Protein AF-0000000081121011 (afdb_homodimer)

Secondary structure (DSSP, 8-state):
-HHHHHHH-HHHHHHHHHHTT--TTS--TTPPPPEEEEES--TTSSEEEEEEETTEEEEEEEEEEEEPPPTT-TT--EEEEEEE--GGG-TT--SSSPPHHHHHHHHHHHHHHHHHT-B-GGGGEEETTTEEEEEEEEEEEEE--S-HHHHHHHHHHHHHHH-EEEEEEEETTTTEEEEEEEEEEE--B-S--EEEEEEEEEETTEEEEEES--HHHHHHTTSSS-SEEEEEETTEEEEEEE-TT----HHHHHHHHHHHHHHHHHHHHHHHHHHHHHHHHHT-/-HHHHHHH-HHHHHHHHHHTT--TTS--TTPPPPEEEEES--TTSSEEEEEEETTEEEEEEEEEEEEPPPTT-TT--EEEEEEE--GGG-TT--SSSPPHHHHHHHHHHHHHHHHHT-B-GGGGEEETTTEEEEEEEEEEEEE--S-HHHHHHHHHHHHHHH-EEEEEEEETTTTEEEEEEEEEEE--B-S--EEEEEEEEEETTEEEEEES--HHHHHHTTSSS-SEEEEEETTEEEEEEE-TT----HHHHHHHHHHHHHHHHHHHHHHHHHHHHHHHHHT-

Organism: Mythimna separata (NCBI:txid271217)

Foldseek 3Di:
DLVVVCVVCVLVSQLVQVVVQAGPVGDGQLDFADKDKDWPPDVVALIKMWMQGPNWIKIKGKHKDKDFDDPVCQQFEAEAEAEDEDCQADVPDDPDDGDPVRVVLRVVLVLLCVLLPQAGRNLQGDDGRQMGMYIYMYMYINHAFAPNSQRSLLGSQLRLQLHKAFDWDADPVVRDIDTDRVDIGRGRTHFRKGKKFWAWADDDPDIRIGTRHTPSRCVSSPDPGGQKMWIDTPLHTRDMDGDDPDDDDPVNVVVVSVSRSVVSVVSRVVSVVNSVVVVVVVVD/DLVVVCVVCVLVSQLVQVVVQAGPVGDGQLDFADKDKDWPPDVVALIKMWMQGPNWIKIKGKHKDKDFDDPVCQQFEAEAEAEDEDCQADVPDDPDDDDPVRVVLRVVLVLLCVLLPQAGRSLQGDDGRQIGMYIYMYMYINHAFAPNSQRSLLGSQLRLQLHWAFDWDADPVVRDIDTDRVDIGRGRTHFRKGKKFWAWADDDPDIRIGTRHTPSRCVSSPDPGGQKMWIDTPLHTRDMDGDDPDDDDPVNVVVVSVSRSVVSVVSSVVSVVNSVVVVVVVVD

InterPro domains:
  IPR001247 Exoribonuclease, phosphorolytic domain 1 [PF01138] (31-166)
  IPR020568 Ribosomal protein uS5 domain 2-type superfamily [SSF54211] (1-219)
  IPR027408 PNPase/RNase PH domain superfamily [G3DSA:3.30.230.70] (1-279)
  IPR033196 Exosome complex component Rrp43 [cd11369] (6-267)
  IPR036345 Exoribonuclease, PH domain 2 superfamily [SSF55666] (187-277)
  IPR050590 Exosome complex component Rrp42 subfamily [PTHR11097] (13-274)

Structure (mmCIF, N/CA/C/O backbone):
data_AF-0000000081121011-model_v1
#
loop_
_entity.id
_entity.type
_entity.pdbx_description
1 polymer 'Ribosomal RNA-processing protein 43'
#
loop_
_atom_site.group_PDB
_atom_site.id
_atom_site.type_symbol
_atom_site.label_atom_id
_atom_site.label_alt_id
_atom_site.label_comp_id
_atom_site.label_asym_id
_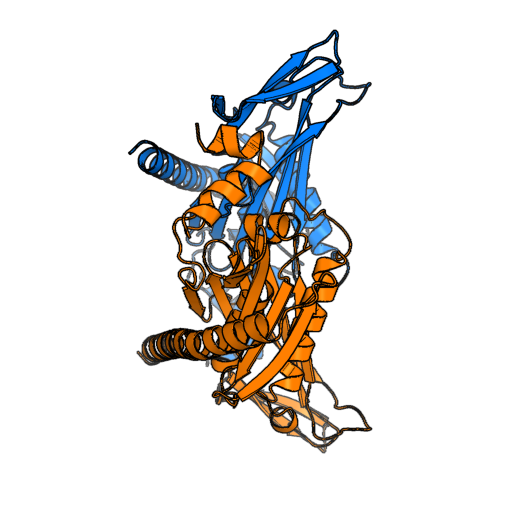atom_site.label_entity_id
_atom_site.label_seq_id
_atom_site.pdbx_PDB_ins_code
_atom_site.Cartn_x
_atom_site.Cartn_y
_atom_site.Cartn_z
_atom_site.occupancy
_atom_site.B_iso_or_equiv
_atom_site.auth_seq_id
_atom_site.auth_comp_id
_atom_site.auth_asym_id
_atom_site.auth_atom_id
_atom_site.pdbx_PDB_model_num
ATOM 1 N N . MET A 1 1 ? 27.719 14.18 -12.359 1 45.81 1 MET A N 1
ATOM 2 C CA . MET A 1 1 ? 28.641 14.891 -11.477 1 45.81 1 MET A CA 1
ATOM 3 C C . MET A 1 1 ? 27.969 15.273 -10.164 1 45.81 1 MET A C 1
ATOM 5 O O . MET A 1 1 ? 28.516 15.07 -9.086 1 45.81 1 MET A O 1
ATOM 9 N N . ALA A 1 2 ? 26.766 15.758 -10.336 1 50.34 2 ALA A N 1
ATOM 10 C CA . ALA A 1 2 ? 26.078 16.281 -9.156 1 50.34 2 ALA A CA 1
ATOM 11 C C . ALA A 1 2 ? 25.672 15.164 -8.211 1 50.34 2 ALA A C 1
ATOM 13 O O . ALA A 1 2 ? 25.781 15.297 -6.992 1 50.34 2 ALA A O 1
ATOM 14 N N . GLU A 1 3 ? 25.219 14.023 -8.812 1 53.84 3 GLU A N 1
ATOM 15 C CA . GLU A 1 3 ? 24.781 12.906 -7.988 1 53.84 3 GLU A CA 1
ATOM 16 C C . GLU A 1 3 ? 25.938 12.344 -7.164 1 53.84 3 GLU A C 1
ATOM 18 O O . GLU A 1 3 ? 25.766 11.977 -6 1 53.84 3 GLU A O 1
ATOM 23 N N . ILE A 1 4 ? 27.078 12.344 -7.828 1 48 4 ILE A N 1
ATOM 24 C CA . ILE A 1 4 ? 28.266 11.852 -7.137 1 48 4 ILE A CA 1
ATOM 25 C C . ILE A 1 4 ? 28.656 12.828 -6.027 1 48 4 ILE A C 1
ATOM 27 O O . ILE A 1 4 ? 29 12.406 -4.918 1 48 4 ILE A O 1
ATOM 31 N N . TYR A 1 5 ? 28.656 14.039 -6.379 1 48.47 5 TYR A N 1
ATOM 32 C CA . TYR A 1 5 ? 29 15.062 -5.398 1 48.47 5 TYR A CA 1
ATOM 33 C C . TYR A 1 5 ? 28.047 15.016 -4.207 1 48.47 5 TYR A C 1
ATOM 35 O O . TYR A 1 5 ? 28.484 15.148 -3.057 1 48.47 5 TYR A O 1
ATOM 43 N N . LYS A 1 6 ? 26.859 14.758 -4.402 1 57.84 6 LYS A N 1
ATOM 44 C CA . LYS A 1 6 ? 25.844 14.625 -3.359 1 57.84 6 LYS A CA 1
ATOM 45 C C . LYS A 1 6 ? 26.188 13.484 -2.406 1 57.84 6 LYS A C 1
ATOM 47 O O . LYS A 1 6 ? 26.016 13.602 -1.192 1 57.84 6 LYS A O 1
ATOM 52 N N . LEU A 1 7 ? 26.719 12.461 -3.002 1 54.88 7 LEU A N 1
ATOM 53 C CA . LEU A 1 7 ? 27.016 11.266 -2.225 1 54.88 7 LEU A CA 1
ATOM 54 C C . LEU A 1 7 ? 28.234 11.477 -1.347 1 54.88 7 LEU A C 1
ATOM 56 O O . LEU A 1 7 ? 28.297 10.992 -0.214 1 54.88 7 LEU A O 1
ATOM 60 N N . ILE A 1 8 ? 29.141 12.328 -1.856 1 59.38 8 ILE A N 1
ATOM 61 C CA . ILE A 1 8 ? 30.422 12.477 -1.17 1 59.38 8 ILE A CA 1
ATOM 62 C C . ILE A 1 8 ? 30.328 13.609 -0.147 1 59.38 8 ILE A C 1
ATOM 64 O O . ILE A 1 8 ? 30.875 13.508 0.953 1 59.38 8 ILE A O 1
ATOM 68 N N . HIS A 1 9 ? 29.656 14.664 -0.494 1 69.25 9 HIS A N 1
ATOM 69 C CA . HIS A 1 9 ? 29.531 15.805 0.406 1 69.25 9 HIS A CA 1
ATOM 70 C C . HIS A 1 9 ? 28.078 16.281 0.502 1 69.25 9 HIS A C 1
ATOM 72 O O . HIS A 1 9 ? 27.75 17.375 0.063 1 69.25 9 HIS A O 1
ATOM 78 N N . PRO A 1 10 ? 27.281 15.477 1.156 1 69.94 10 PRO A N 1
ATOM 79 C CA . PRO A 1 10 ? 25.844 15.781 1.159 1 69.94 10 PRO A CA 1
ATOM 80 C C . PRO A 1 10 ? 25.531 17.156 1.764 1 69.94 10 PRO A C 1
ATOM 82 O O . PRO A 1 10 ? 24.703 17.891 1.232 1 69.94 10 PRO A O 1
ATOM 85 N N . VAL A 1 11 ? 26.25 17.484 2.779 1 75.56 11 VAL A N 1
ATOM 86 C CA . VAL A 1 11 ? 25.969 18.75 3.475 1 75.56 11 VAL A CA 1
ATOM 87 C C . VAL A 1 11 ? 26.406 19.922 2.607 1 75.56 11 VAL A C 1
ATOM 89 O O . VAL A 1 11 ? 25.688 20.906 2.48 1 75.56 11 VAL A O 1
ATOM 92 N N . LYS A 1 12 ? 27.578 19.781 2.059 1 75.25 12 LYS A N 1
ATOM 93 C CA . LYS A 1 12 ? 28.078 20.859 1.201 1 75.25 12 LYS A CA 1
ATOM 94 C C . LYS A 1 12 ? 27.203 21.031 -0.029 1 75.25 12 LYS A C 1
ATOM 96 O O . LYS A 1 12 ? 26.922 22.156 -0.438 1 75.25 12 LYS A O 1
ATOM 101 N N . TYR A 1 13 ? 26.828 19.922 -0.57 1 75.06 13 TYR A N 1
ATOM 102 C CA . TYR A 1 13 ? 25.906 19.938 -1.708 1 75.06 13 TYR A CA 1
ATOM 103 C C . TYR A 1 13 ? 24.625 20.672 -1.365 1 75.06 13 TYR A C 1
ATOM 105 O O . TYR A 1 13 ? 24.172 21.531 -2.123 1 75.06 13 TYR A O 1
ATOM 113 N N . PHE A 1 14 ? 24.125 20.375 -0.272 1 81 14 PHE A N 1
ATOM 114 C CA . PHE A 1 14 ? 22.875 20.984 0.198 1 81 14 PHE A CA 1
ATOM 115 C C . PHE A 1 14 ? 23.078 22.469 0.461 1 81 14 PHE A C 1
ATOM 117 O O . PHE A 1 14 ? 22.25 23.281 0.033 1 81 14 PHE A O 1
ATOM 124 N N . ASN A 1 15 ? 24.141 22.812 0.968 1 79.62 15 ASN A N 1
ATOM 125 C CA . ASN A 1 15 ? 24.438 24.203 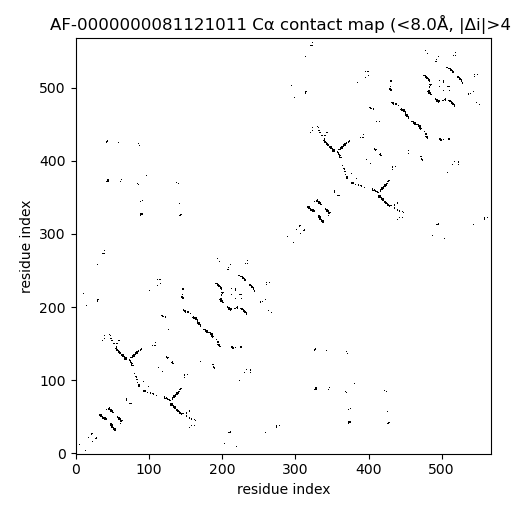1.282 1 79.62 15 ASN A CA 1
ATOM 126 C C . ASN A 1 15 ? 24.625 25.031 0.016 1 79.62 15 ASN A C 1
ATOM 128 O O . ASN A 1 15 ? 24.234 26.203 -0.023 1 79.62 15 ASN A O 1
ATOM 132 N N . ASP A 1 16 ? 25.188 24.391 -0.932 1 80.5 16 ASP A N 1
ATOM 133 C CA . ASP A 1 16 ? 25.422 25.094 -2.191 1 80.5 16 ASP A CA 1
ATOM 134 C C . ASP A 1 16 ? 24.094 25.484 -2.848 1 80.5 16 ASP A C 1
ATOM 136 O O . ASP A 1 16 ? 23.969 26.594 -3.377 1 80.5 16 ASP A O 1
ATOM 140 N N . TYR A 1 17 ? 23.234 24.656 -2.828 1 81.12 17 TYR A N 1
ATOM 141 C CA . TYR A 1 17 ? 21.938 24.953 -3.41 1 81.12 17 TYR A CA 1
ATOM 142 C C . TYR A 1 17 ? 21.203 26.016 -2.604 1 81.12 17 TYR A C 1
ATOM 144 O O . TYR A 1 17 ? 20.656 26.969 -3.168 1 81.12 17 TYR A O 1
ATOM 152 N N . LEU A 1 18 ? 21.234 25.891 -1.331 1 80.88 18 LEU A N 1
ATOM 153 C CA . LEU A 1 18 ? 20.516 26.812 -0.463 1 80.88 18 LEU A CA 1
ATOM 154 C C . LEU A 1 18 ? 21.109 28.219 -0.545 1 80.88 18 LEU A C 1
ATOM 156 O O . LEU A 1 18 ? 20.375 29.203 -0.42 1 80.88 18 LEU A O 1
ATOM 160 N N . SER A 1 19 ? 22.359 28.234 -0.762 1 80.88 19 SER A N 1
ATOM 161 C CA . SER A 1 19 ? 23.016 29.531 -0.905 1 80.88 19 SER A CA 1
ATOM 162 C C . SER A 1 19 ? 22.516 30.266 -2.141 1 80.88 19 SER A C 1
ATOM 164 O O . SER A 1 19 ? 22.516 31.5 -2.178 1 80.88 19 SER A O 1
ATOM 166 N N . ARG A 1 20 ? 22.062 29.516 -3.086 1 81.75 20 ARG A N 1
ATOM 167 C CA . ARG A 1 20 ? 21.516 30.109 -4.309 1 81.75 20 ARG A CA 1
ATOM 168 C C . ARG A 1 20 ? 20 30.266 -4.219 1 81.75 20 ARG A C 1
ATOM 170 O O . ARG A 1 20 ? 19.359 30.594 -5.211 1 81.75 20 ARG A O 1
ATOM 177 N N . LYS A 1 21 ? 19.453 29.953 -3.113 1 81.06 21 LYS A N 1
ATOM 178 C CA . LYS A 1 21 ? 18.031 30.109 -2.818 1 81.06 21 LYS A CA 1
ATOM 179 C C . LYS A 1 21 ? 17.203 29.141 -3.652 1 81.06 21 LYS A C 1
ATOM 181 O O . LYS A 1 21 ? 16.125 29.5 -4.125 1 81.06 21 LYS A O 1
ATOM 186 N N . ILE A 1 22 ? 17.859 28.031 -3.971 1 85.38 22 ILE A N 1
ATOM 187 C CA . ILE A 1 22 ? 17.141 26.984 -4.699 1 85.38 22 ILE A CA 1
ATOM 188 C C . ILE A 1 22 ? 17.328 25.656 -3.988 1 85.38 22 ILE A C 1
ATOM 190 O O . ILE A 1 22 ? 18.375 25.406 -3.375 1 85.38 22 ILE A O 1
ATOM 194 N N . ARG A 1 23 ? 16.312 24.875 -4.035 1 89.81 23 ARG A N 1
ATOM 195 C CA . ARG A 1 23 ? 16.391 23.547 -3.436 1 89.81 23 ARG A CA 1
ATOM 196 C C . ARG A 1 23 ? 16.984 22.531 -4.41 1 89.81 23 ARG A C 1
ATOM 198 O O . ARG A 1 23 ? 17 22.766 -5.621 1 89.81 23 ARG A O 1
ATOM 205 N N . PRO A 1 24 ? 17.484 21.469 -4.004 1 85.31 24 PRO A N 1
ATOM 206 C CA . PRO A 1 24 ? 18.078 20.469 -4.883 1 85.31 24 PRO A CA 1
ATOM 207 C C . PRO A 1 24 ? 17.109 19.938 -5.934 1 85.31 24 PRO A C 1
ATOM 209 O O . PRO A 1 24 ? 17.531 19.5 -7.008 1 85.31 24 PRO A O 1
ATOM 212 N N . ASP A 1 25 ? 15.836 20 -5.691 1 85.69 25 ASP A N 1
ATOM 213 C CA . ASP A 1 25 ? 14.859 19.5 -6.652 1 85.69 25 ASP A CA 1
ATOM 214 C C . ASP A 1 25 ? 14.328 20.625 -7.539 1 85.69 25 ASP A C 1
ATOM 216 O O . ASP A 1 25 ? 13.406 20.406 -8.32 1 85.69 25 ASP A O 1
ATOM 220 N N . GLY A 1 26 ? 14.797 21.797 -7.422 1 87.19 26 GLY A N 1
ATOM 221 C CA . GLY A 1 26 ? 14.469 22.922 -8.297 1 87.19 26 GLY A CA 1
ATOM 222 C C . GLY A 1 26 ? 13.367 23.797 -7.746 1 87.19 26 GLY A C 1
ATOM 223 O O . GLY A 1 26 ? 13.039 24.844 -8.328 1 87.19 26 GLY A O 1
ATOM 224 N N . ARG A 1 27 ? 12.883 23.5 -6.57 1 92.12 27 ARG A N 1
ATOM 225 C CA . ARG A 1 27 ? 11.797 24.266 -5.98 1 92.12 27 ARG A CA 1
ATOM 226 C C . ARG A 1 27 ? 12.32 25.469 -5.203 1 92.12 27 ARG A C 1
ATOM 228 O O . ARG A 1 27 ? 13.484 25.484 -4.781 1 92.12 27 ARG A O 1
ATOM 235 N N . ALA A 1 28 ? 11.297 26.438 -5.141 1 92.06 28 ALA A N 1
ATOM 236 C CA . ALA A 1 28 ? 11.57 27.516 -4.203 1 92.06 28 ALA A CA 1
ATOM 237 C C . ALA A 1 28 ? 11.375 27.062 -2.76 1 92.06 28 ALA A C 1
ATOM 239 O O . ALA A 1 28 ? 10.828 25.984 -2.514 1 92.06 28 ALA A O 1
ATOM 240 N N . PHE A 1 29 ? 11.82 27.859 -1.815 1 90.12 29 PHE A N 1
ATOM 241 C CA . PHE A 1 29 ? 11.781 27.484 -0.406 1 90.12 29 PHE A CA 1
ATOM 242 C C . PHE A 1 29 ? 10.352 27.266 0.06 1 90.12 29 PHE A C 1
ATOM 244 O O . PHE A 1 29 ? 10.086 26.375 0.868 1 90.12 29 PHE A O 1
ATOM 251 N N . HIS A 1 30 ? 9.391 28 -0.554 1 90.38 30 HIS A N 1
ATOM 252 C CA . HIS A 1 30 ? 8.016 27.953 -0.087 1 90.38 30 HIS A CA 1
ATOM 253 C C . HIS A 1 30 ? 7.145 27.125 -1.028 1 90.38 30 HIS A C 1
ATOM 255 O O . HIS A 1 30 ? 5.945 26.969 -0.796 1 90.38 30 HIS A O 1
ATOM 261 N N . GLU A 1 31 ? 7.75 26.547 -2.039 1 89.94 31 GLU A N 1
ATOM 262 C CA . GLU A 1 31 ? 7.004 25.859 -3.092 1 89.94 31 GLU A CA 1
ATOM 263 C C . GLU A 1 31 ? 6.648 24.438 -2.682 1 89.94 31 GLU A C 1
ATOM 265 O O . GLU A 1 31 ? 7.469 23.734 -2.092 1 89.94 31 GLU A O 1
ATOM 270 N N . GLN A 1 32 ? 5.406 24.141 -2.949 1 90.19 32 GLN A N 1
ATOM 271 C CA . GLN A 1 32 ? 4.914 22.797 -2.662 1 90.19 32 GLN A CA 1
ATOM 272 C C . GLN A 1 32 ? 5.047 21.891 -3.881 1 90.19 32 GLN A C 1
ATOM 274 O O . GLN A 1 32 ? 4.984 22.359 -5.02 1 90.19 32 GLN A O 1
ATOM 279 N N . ARG A 1 33 ? 5.207 20.656 -3.648 1 92.81 33 ARG A N 1
ATOM 280 C CA . ARG A 1 33 ? 5.234 19.688 -4.73 1 92.81 33 ARG A CA 1
ATOM 281 C C . ARG A 1 33 ? 3.836 19.438 -5.289 1 92.81 33 ARG A C 1
ATOM 283 O O . ARG A 1 33 ? 2.84 19.781 -4.645 1 92.81 33 ARG A O 1
ATOM 290 N N . ASN A 1 34 ? 3.85 18.844 -6.492 1 92.56 34 ASN A N 1
ATOM 291 C CA . ASN A 1 34 ? 2.578 18.547 -7.145 1 92.56 34 ASN A CA 1
ATOM 292 C C . ASN A 1 34 ? 1.789 17.484 -6.379 1 92.56 34 ASN A C 1
ATOM 294 O O . ASN A 1 34 ? 2.365 16.516 -5.871 1 92.56 34 ASN A O 1
ATOM 298 N N . ILE A 1 35 ? 0.447 17.688 -6.383 1 94.44 35 ILE A N 1
ATOM 299 C CA . ILE A 1 35 ? -0.434 16.781 -5.656 1 94.44 35 ILE A CA 1
ATOM 300 C C . ILE A 1 35 ? -1.36 16.062 -6.637 1 94.44 35 ILE A C 1
ATOM 302 O O . ILE A 1 35 ? -1.989 16.703 -7.484 1 94.44 35 ILE A O 1
ATOM 306 N N . LYS A 1 36 ? -1.379 14.766 -6.613 1 93.62 36 LYS A N 1
ATOM 307 C CA . LYS A 1 36 ? -2.352 13.938 -7.32 1 93.62 36 LYS A CA 1
ATOM 308 C C . LYS A 1 36 ? -3.234 13.164 -6.344 1 93.62 36 LYS A C 1
ATOM 310 O O . LYS A 1 36 ? -2.734 12.562 -5.391 1 93.62 36 LYS A O 1
ATOM 315 N N . LEU A 1 37 ? -4.477 13.266 -6.578 1 94.75 37 LEU A N 1
ATOM 316 C CA . LEU A 1 37 ? -5.438 12.648 -5.672 1 94.75 37 LEU A CA 1
ATOM 317 C C . LEU A 1 37 ? -6.445 11.797 -6.441 1 94.75 37 LEU A C 1
ATOM 319 O O . LEU A 1 37 ? -6.934 12.211 -7.496 1 94.75 37 LEU A O 1
ATOM 323 N N . ASN A 1 38 ? -6.609 10.555 -5.984 1 92.25 38 ASN A N 1
ATOM 324 C CA . ASN A 1 38 ? -7.637 9.656 -6.504 1 92.25 38 ASN A CA 1
ATOM 325 C C . ASN A 1 38 ? -8.555 9.148 -5.395 1 92.25 38 ASN A C 1
ATOM 327 O O . ASN A 1 38 ? -8.078 8.633 -4.383 1 92.25 38 ASN A O 1
ATOM 331 N N . VAL A 1 39 ? -9.852 9.266 -5.621 1 93.62 39 VAL A N 1
ATOM 332 C CA . VAL A 1 39 ? -10.797 8.836 -4.594 1 93.62 39 VAL A CA 1
ATOM 333 C C . VAL A 1 39 ? -11.477 7.539 -5.02 1 93.62 39 VAL A C 1
ATOM 335 O O . VAL A 1 39 ? -11.625 7.273 -6.215 1 93.62 39 VAL A O 1
ATOM 338 N N . ASN A 1 40 ? -11.812 6.719 -3.982 1 88.12 40 ASN A N 1
ATOM 339 C CA . ASN A 1 40 ? -12.531 5.457 -4.129 1 88.12 40 ASN A CA 1
ATOM 340 C C . ASN A 1 40 ? -11.781 4.488 -5.035 1 88.12 40 ASN A C 1
ATOM 342 O O . ASN A 1 40 ? -12.3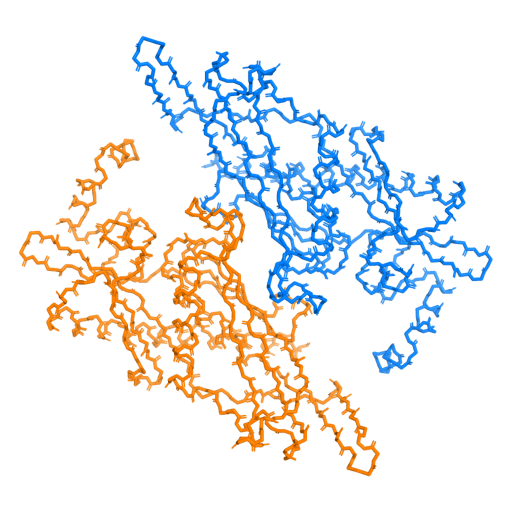75 3.902 -5.945 1 88.12 40 ASN A O 1
ATOM 346 N N . SER A 1 41 ? -10.508 4.309 -4.695 1 83.12 41 SER A N 1
ATOM 347 C CA . SER A 1 41 ? -9.602 3.469 -5.477 1 83.12 41 SER A CA 1
ATOM 348 C C . SER A 1 41 ? -9.602 2.033 -4.961 1 83.12 41 SER A C 1
ATOM 350 O O . SER A 1 41 ? -9.148 1.122 -5.656 1 83.12 41 SER A O 1
ATOM 352 N N . ILE A 1 42 ? -10.102 1.838 -3.752 1 88.5 42 ILE A N 1
ATOM 353 C CA . ILE A 1 42 ? -10.062 0.526 -3.113 1 88.5 42 ILE A CA 1
ATOM 354 C C . ILE A 1 42 ? -11.492 0.004 -2.934 1 88.5 42 ILE A C 1
ATOM 356 O O . ILE A 1 42 ? -12.281 0.59 -2.195 1 88.5 42 ILE A O 1
ATOM 360 N N . LYS A 1 43 ? -11.75 -1.096 -3.521 1 85.19 43 LYS A N 1
ATOM 361 C CA . LYS A 1 43 ? -13.109 -1.627 -3.51 1 85.19 43 LYS A CA 1
ATOM 362 C C . LYS A 1 43 ? -13.438 -2.275 -2.166 1 85.19 43 LYS A C 1
ATOM 364 O O . LYS A 1 43 ? -14.594 -2.291 -1.742 1 85.19 43 LYS A O 1
ATOM 369 N N . ALA A 1 44 ? -12.438 -2.723 -1.492 1 86.62 44 ALA A N 1
ATOM 370 C CA . ALA A 1 44 ? -12.633 -3.42 -0.223 1 86.62 44 ALA A CA 1
ATOM 371 C C . ALA A 1 44 ? -12.961 -2.438 0.899 1 86.62 44 ALA A C 1
ATOM 373 O O . ALA A 1 44 ? -13.305 -2.848 2.01 1 86.62 44 ALA A O 1
ATOM 374 N N . ALA A 1 45 ? -12.906 -1.175 0.656 1 91 45 ALA A N 1
ATOM 375 C CA . ALA A 1 45 ? -13.141 -0.143 1.663 1 91 45 ALA A CA 1
ATOM 376 C C . ALA A 1 45 ? -14.445 0.596 1.392 1 91 45 ALA A C 1
ATOM 378 O O . ALA A 1 45 ? -14.891 0.685 0.244 1 91 45 ALA A O 1
ATOM 379 N N . ASP A 1 46 ? -15.109 1.11 2.426 1 93.44 46 ASP A N 1
ATOM 380 C CA . ASP A 1 46 ? -16.328 1.908 2.281 1 93.44 46 ASP A CA 1
ATOM 381 C C . ASP A 1 46 ? -16.016 3.262 1.642 1 93.44 46 ASP A C 1
ATOM 383 O O . ASP A 1 46 ? -16.875 3.846 0.973 1 93.44 46 ASP A O 1
ATOM 387 N N . ALA A 1 47 ? -14.938 3.73 1.874 1 95.38 47 ALA A N 1
ATOM 388 C CA . ALA A 1 47 ? -14.352 4.902 1.224 1 95.38 47 ALA A CA 1
ATOM 389 C C . ALA A 1 47 ? -12.828 4.809 1.188 1 95.38 47 ALA A C 1
ATOM 391 O O . ALA A 1 47 ? -12.219 4.18 2.055 1 95.38 47 ALA A O 1
ATOM 392 N N . SER A 1 48 ? -12.25 5.34 0.237 1 96.12 48 SER A N 1
ATOM 393 C CA . SER A 1 48 ? -10.805 5.266 0.106 1 96.12 48 SER A CA 1
ATOM 394 C C . SER A 1 48 ? -10.266 6.395 -0.769 1 96.12 48 SER A C 1
ATOM 396 O O . SER A 1 48 ? -11.023 7.02 -1.517 1 96.12 48 SER A O 1
ATOM 398 N N . ALA A 1 49 ? -9.008 6.699 -0.601 1 96.56 49 ALA A N 1
ATOM 399 C CA . ALA A 1 49 ? -8.312 7.668 -1.444 1 96.56 49 ALA A CA 1
ATOM 400 C C . ALA A 1 49 ? -6.828 7.348 -1.533 1 96.56 49 ALA A C 1
ATOM 402 O O . ALA A 1 49 ? -6.281 6.652 -0.674 1 96.56 49 ALA A O 1
ATOM 403 N N . VAL A 1 50 ? -6.23 7.73 -2.588 1 95.69 50 VAL A N 1
ATOM 404 C CA . VAL A 1 50 ? -4.789 7.668 -2.793 1 95.69 50 VAL A CA 1
ATOM 405 C C . VAL A 1 50 ? -4.25 9.062 -3.1 1 95.69 50 VAL A C 1
ATOM 407 O O . VAL A 1 50 ? -4.766 9.758 -3.982 1 95.69 50 VAL A O 1
ATOM 410 N N . VAL A 1 51 ? -3.268 9.453 -2.359 1 96.25 51 VAL A N 1
ATOM 411 C CA . VAL A 1 51 ? -2.656 10.758 -2.578 1 96.25 51 VAL A CA 1
ATOM 412 C C . VAL A 1 51 ? -1.178 10.586 -2.922 1 96.25 51 VAL A C 1
ATOM 414 O O . VAL A 1 51 ? -0.489 9.75 -2.33 1 96.25 51 VAL A O 1
ATOM 417 N N . LYS A 1 52 ? -0.762 11.305 -3.865 1 94.5 52 LYS A N 1
ATOM 418 C CA . LYS A 1 52 ? 0.651 11.414 -4.215 1 94.5 52 LYS A CA 1
ATOM 419 C C . LYS A 1 52 ? 1.127 12.859 -4.121 1 94.5 52 LYS A C 1
ATOM 421 O O . LYS A 1 52 ? 0.667 13.719 -4.879 1 94.5 52 LYS A O 1
ATOM 426 N N . CYS A 1 53 ? 1.921 13.195 -3.186 1 94.62 53 CYS A N 1
ATOM 427 C CA . CYS A 1 53 ? 2.598 14.477 -3.029 1 94.62 53 CYS A CA 1
ATOM 428 C C . CYS A 1 53 ? 4.074 14.359 -3.387 1 94.62 53 CYS A C 1
ATOM 430 O O . CYS A 1 53 ? 4.891 13.961 -2.553 1 94.62 53 CYS A O 1
ATOM 432 N N . GLY A 1 54 ? 4.414 14.922 -4.602 1 93.5 54 GLY A N 1
ATOM 433 C CA . GLY A 1 54 ? 5.723 14.531 -5.105 1 93.5 54 GLY A CA 1
ATOM 434 C C . GLY A 1 54 ? 5.859 13.031 -5.293 1 93.5 54 GLY A C 1
ATOM 435 O O . GLY A 1 54 ? 5.082 12.422 -6.035 1 93.5 54 GLY A O 1
ATOM 436 N N . ASN A 1 55 ? 6.742 12.453 -4.531 1 93.12 55 ASN A N 1
ATOM 437 C CA . ASN A 1 55 ? 6.879 11 -4.621 1 93.12 55 ASN A CA 1
ATOM 438 C C . ASN A 1 55 ? 6.23 10.305 -3.428 1 93.12 55 ASN A C 1
ATOM 440 O O . ASN A 1 55 ? 6.023 9.086 -3.453 1 93.12 55 ASN A O 1
ATOM 444 N N . THR A 1 56 ? 5.949 11.094 -2.408 1 95.75 56 THR A N 1
ATOM 445 C CA . THR A 1 56 ? 5.289 10.5 -1.246 1 95.75 56 THR A CA 1
ATOM 446 C C . THR A 1 56 ? 3.883 10.031 -1.603 1 95.75 56 THR A C 1
ATOM 448 O O . THR A 1 56 ? 3.07 10.805 -2.107 1 95.75 56 THR A O 1
ATOM 451 N N . THR A 1 57 ? 3.633 8.766 -1.442 1 96.06 57 THR A N 1
ATOM 452 C CA . THR A 1 57 ? 2.352 8.172 -1.809 1 96.06 57 THR A CA 1
ATOM 453 C C . THR A 1 57 ? 1.736 7.434 -0.621 1 96.06 57 THR A C 1
ATOM 455 O O . THR A 1 57 ? 2.365 6.551 -0.038 1 96.06 57 THR A O 1
ATOM 458 N N . VAL A 1 58 ? 0.51 7.84 -0.284 1 96.88 58 VAL A N 1
ATOM 459 C CA . VAL A 1 58 ? -0.207 7.23 0.83 1 96.88 58 VAL A CA 1
ATOM 460 C C . VAL A 1 58 ? -1.598 6.793 0.374 1 96.88 58 VAL A C 1
ATOM 462 O O . VAL A 1 58 ? -2.266 7.512 -0.376 1 96.88 58 VAL A O 1
ATOM 465 N N . VAL A 1 59 ? -1.973 5.637 0.81 1 96.56 59 VAL A N 1
ATOM 466 C CA . VAL A 1 59 ? -3.303 5.102 0.54 1 96.56 59 VAL A CA 1
ATOM 467 C C . VAL A 1 59 ? -4.109 5.039 1.836 1 96.56 59 VAL A C 1
ATOM 469 O O . VAL A 1 59 ? -3.594 4.621 2.875 1 96.56 59 VAL A O 1
ATOM 472 N N . CYS A 1 60 ? -5.328 5.445 1.751 1 97.38 60 CYS A N 1
ATOM 473 C CA . CYS A 1 60 ? -6.211 5.391 2.908 1 97.38 60 CYS A CA 1
ATOM 474 C C . CYS A 1 60 ? -7.477 4.598 2.59 1 97.38 60 CYS A C 1
ATOM 476 O O . CYS A 1 60 ? -8.031 4.723 1.498 1 97.38 60 CYS A O 1
ATOM 478 N N . GLY A 1 61 ? -7.902 3.768 3.459 1 96.5 61 GLY A N 1
ATOM 479 C CA . GLY A 1 61 ? -9.172 3.068 3.406 1 96.5 61 GLY A CA 1
ATOM 480 C C . GLY A 1 61 ? -9.953 3.152 4.707 1 96.5 61 GLY A C 1
ATOM 481 O O . GLY A 1 61 ? -9.383 3.008 5.789 1 96.5 61 GLY A O 1
ATOM 482 N N . ILE A 1 62 ? -11.195 3.438 4.559 1 96.62 62 ILE A N 1
ATOM 483 C CA . ILE A 1 62 ? -12.055 3.527 5.73 1 96.62 62 ILE A CA 1
ATOM 484 C C . ILE A 1 62 ? -13.031 2.352 5.746 1 96.62 62 ILE A C 1
ATOM 486 O O . ILE A 1 62 ? -13.664 2.049 4.73 1 96.62 62 ILE A O 1
ATOM 490 N N . LYS A 1 63 ? -13.109 1.751 6.848 1 94.19 63 LYS A N 1
ATOM 491 C CA . LYS A 1 63 ? -14.078 0.674 7.051 1 94.19 63 LYS A CA 1
ATOM 492 C C . LYS A 1 63 ? -15.062 1.025 8.156 1 94.19 63 LYS A C 1
ATOM 494 O O . LYS A 1 63 ? -14.672 1.543 9.203 1 94.19 63 LYS A O 1
ATOM 499 N N . LEU A 1 64 ? -16.297 0.701 7.875 1 94.56 64 LEU A N 1
ATOM 500 C CA . LEU A 1 64 ? -17.359 0.963 8.836 1 94.56 64 LEU A CA 1
ATOM 501 C C . LEU A 1 64 ? -17.688 -0.295 9.633 1 94.56 64 LEU A C 1
ATOM 503 O O . LEU A 1 64 ? -17.859 -1.371 9.055 1 94.56 64 LEU A O 1
ATOM 507 N N . GLU A 1 65 ? -17.75 -0.144 10.852 1 94.19 65 GLU A N 1
ATOM 508 C CA . GLU A 1 65 ? -18.25 -1.194 11.734 1 94.19 65 GLU A CA 1
ATOM 509 C C . GLU A 1 65 ? -19.219 -0.632 12.766 1 94.19 65 GLU A C 1
ATOM 511 O O . GLU A 1 65 ? -19.281 0.582 12.969 1 94.19 65 GLU A O 1
ATOM 516 N N . LEU A 1 66 ? -20.031 -1.514 13.305 1 94.88 66 LEU A N 1
ATOM 517 C CA . LEU A 1 66 ? -20.953 -1.127 14.352 1 94.88 66 LEU A CA 1
ATOM 518 C C . LEU A 1 66 ? -20.453 -1.574 15.727 1 94.88 66 LEU A C 1
ATOM 520 O O . LEU A 1 66 ? -19.875 -2.656 15.852 1 94.88 66 LEU A O 1
ATOM 524 N N . ALA A 1 67 ? -20.609 -0.708 16.672 1 94.69 67 ALA A N 1
ATOM 525 C CA . ALA A 1 67 ? -20.203 -1.042 18.031 1 94.69 67 ALA A CA 1
ATOM 526 C C . ALA A 1 67 ? -21.094 -0.351 19.047 1 94.69 67 ALA A C 1
ATOM 528 O O . ALA A 1 67 ? -21.875 0.544 18.703 1 94.69 67 ALA A O 1
ATOM 529 N N . THR A 1 68 ? -21.016 -0.873 20.234 1 94.25 68 THR A N 1
ATOM 530 C CA . THR A 1 68 ? -21.719 -0.231 21.328 1 94.25 68 THR A CA 1
ATOM 531 C C . THR A 1 68 ? -20.891 0.92 21.906 1 94.25 68 THR A C 1
ATOM 533 O O . THR A 1 68 ? -19.719 0.746 22.234 1 94.25 68 THR A O 1
ATOM 536 N N . PRO A 1 69 ? -21.5 2.082 21.984 1 95.38 69 PRO A N 1
ATOM 537 C CA . PRO A 1 69 ? -20.766 3.207 22.562 1 95.38 69 PRO A CA 1
ATOM 538 C C . PRO A 1 69 ? -20.344 2.951 24.016 1 95.38 69 PRO A C 1
ATOM 540 O O . PRO A 1 69 ? -20.891 2.061 24.672 1 95.38 69 PRO A O 1
ATOM 543 N N . LYS A 1 70 ? -19.312 3.703 24.469 1 94.12 70 LYS A N 1
ATOM 544 C CA . LYS A 1 70 ? -18.875 3.602 25.859 1 94.12 70 LYS A CA 1
ATOM 545 C C . LYS A 1 70 ? -19.969 4.117 26.812 1 94.12 70 LYS A C 1
ATOM 547 O O . LYS A 1 70 ? -20.672 5.074 26.484 1 94.12 70 LYS A O 1
ATOM 552 N N . ALA A 1 71 ? -19.953 3.592 27.969 1 92.19 71 ALA A N 1
ATOM 553 C CA . ALA A 1 71 ? -20.953 3.969 28.969 1 92.19 71 ALA A CA 1
ATOM 554 C C . ALA A 1 71 ? -20.812 5.441 29.344 1 92.19 71 ALA A C 1
ATOM 556 O O . ALA A 1 71 ? -21.812 6.117 29.594 1 92.19 71 ALA A O 1
ATOM 557 N N . GLU A 1 72 ? -19.578 5.906 29.375 1 94.75 72 GLU A N 1
ATOM 558 C CA . GLU A 1 72 ? -19.312 7.285 29.766 1 94.75 72 GLU A CA 1
ATOM 559 C C . GLU A 1 72 ? -19.75 8.266 28.688 1 94.75 72 GLU A C 1
ATOM 561 O O . GLU A 1 72 ? -20.031 9.43 28.969 1 94.75 72 GLU A O 1
ATOM 566 N N . GLU A 1 73 ? -19.797 7.832 27.406 1 94.44 73 GLU A N 1
ATOM 567 C CA . GLU A 1 73 ? -20.203 8.648 26.266 1 94.44 73 GLU A CA 1
ATOM 568 C C . GLU A 1 73 ? -21.125 7.867 25.328 1 94.44 73 GLU A C 1
ATOM 570 O O . GLU A 1 73 ? -20.734 7.508 24.219 1 94.44 73 GLU A O 1
ATOM 575 N N . PRO A 1 74 ? -22.359 7.727 25.766 1 94.38 74 PRO A N 1
ATOM 576 C CA . PRO A 1 74 ? -23.297 6.828 25.094 1 94.38 74 PRO A CA 1
ATOM 577 C C . PRO A 1 74 ? -23.797 7.379 23.75 1 94.38 74 PRO A C 1
ATOM 579 O O . PRO A 1 74 ? -24.422 6.656 22.984 1 94.38 74 PRO A O 1
ATOM 582 N N . ASP A 1 75 ? -23.469 8.711 23.438 1 95.06 75 ASP A N 1
ATOM 583 C CA . ASP A 1 75 ? -24.047 9.32 22.25 1 95.06 75 ASP A CA 1
ATOM 584 C C . ASP A 1 75 ? -22.953 9.617 21.203 1 95.06 75 ASP A C 1
ATOM 586 O O . ASP A 1 75 ? -23.125 10.484 20.344 1 95.06 75 ASP A O 1
ATOM 590 N N . VAL A 1 76 ? -21.875 8.953 21.312 1 95.25 76 VAL A N 1
ATOM 591 C CA . VAL A 1 76 ? -20.828 9.281 20.359 1 95.25 76 VAL A CA 1
ATOM 592 C C . VAL A 1 76 ? -20.312 8 19.688 1 95.25 76 VAL A C 1
ATOM 594 O O . VAL A 1 76 ? -20.375 6.918 20.281 1 95.25 76 VAL A O 1
ATOM 597 N N . GLY A 1 77 ? -19.938 8.117 18.438 1 96.62 77 GLY A N 1
ATOM 598 C CA . GLY A 1 77 ? -19.25 7.039 17.75 1 96.62 77 GLY A CA 1
ATOM 599 C C . GLY A 1 77 ? -17.734 7.117 17.859 1 96.62 77 GLY A C 1
ATOM 600 O O . GLY A 1 77 ? -17.219 7.73 18.797 1 96.62 77 GLY A O 1
ATOM 601 N N . PHE A 1 78 ? -17.109 6.355 17.031 1 96.38 78 PHE A N 1
ATOM 602 C CA . PHE A 1 78 ? -15.656 6.266 17.141 1 96.38 78 PHE A CA 1
ATOM 603 C C . PHE A 1 78 ? -14.984 6.508 15.797 1 96.38 78 PHE A C 1
ATOM 605 O O . PHE A 1 78 ? -15.523 6.133 14.758 1 96.38 78 PHE A O 1
ATOM 612 N N . LEU A 1 79 ? -13.898 7.18 15.859 1 96.5 79 LEU A N 1
ATOM 613 C CA . LEU A 1 79 ? -12.984 7.336 14.734 1 96.5 79 LEU A CA 1
ATOM 614 C C . LEU A 1 79 ? -11.578 6.891 15.109 1 96.5 79 LEU A C 1
ATOM 616 O O . LEU A 1 79 ? -10.961 7.465 16.016 1 96.5 79 LEU A O 1
ATOM 620 N N . VAL A 1 80 ? -11.117 5.824 14.516 1 95.19 80 VAL A N 1
ATOM 621 C CA . VAL A 1 80 ? -9.812 5.254 14.836 1 95.19 80 VAL A CA 1
ATOM 622 C C . VAL A 1 80 ? -8.891 5.363 13.617 1 95.19 80 VAL A C 1
ATOM 624 O O . VAL A 1 80 ? -9.219 4.871 12.539 1 95.19 80 VAL A O 1
ATOM 627 N N . THR A 1 81 ? -7.762 6.039 13.773 1 96 81 THR A N 1
ATOM 628 C CA . THR A 1 81 ? -6.797 6.184 12.688 1 96 81 THR A CA 1
ATOM 629 C C . THR A 1 81 ? -5.586 5.285 12.914 1 96 81 THR A C 1
ATOM 631 O O . THR A 1 81 ? -5.16 5.086 14.055 1 96 81 THR A O 1
ATOM 634 N N . ASN A 1 82 ? -5.078 4.73 11.859 1 94.06 82 ASN A N 1
ATOM 635 C CA . ASN A 1 82 ? -3.881 3.895 11.898 1 94.06 82 ASN A CA 1
ATOM 636 C C . ASN A 1 82 ? -2.977 4.152 10.695 1 94.06 82 ASN A C 1
ATOM 638 O O . ASN A 1 82 ? -3.447 4.191 9.555 1 94.06 82 ASN A O 1
ATOM 642 N N . VAL A 1 83 ? -1.688 4.371 11 1 94.31 83 VAL A N 1
ATOM 643 C CA . VAL A 1 83 ? -0.717 4.594 9.93 1 94.31 83 VAL A CA 1
ATOM 644 C C . VAL A 1 83 ? 0.295 3.449 9.906 1 94.31 83 VAL A C 1
ATOM 646 O O . VAL A 1 83 ? 0.913 3.137 10.93 1 94.31 83 VAL A O 1
ATOM 649 N N . GLU A 1 84 ? 0.393 2.869 8.797 1 92.56 84 GLU A N 1
ATOM 650 C CA . GLU A 1 84 ? 1.36 1.791 8.625 1 92.56 84 GLU A CA 1
ATOM 651 C C . GLU A 1 84 ? 2.488 2.209 7.684 1 92.56 84 GLU A C 1
ATOM 653 O O . GLU A 1 84 ? 2.236 2.742 6.602 1 92.56 84 GLU A O 1
ATOM 658 N N . LEU A 1 85 ? 3.701 1.921 8.125 1 91.94 85 LEU A N 1
ATOM 659 C CA . LEU A 1 85 ? 4.891 2.197 7.324 1 91.94 85 LEU A CA 1
ATOM 660 C C . LEU A 1 85 ? 5.613 0.906 6.957 1 91.94 85 LEU A C 1
ATOM 662 O O . LEU A 1 85 ? 6.559 0.504 7.641 1 91.94 85 LEU A O 1
ATOM 666 N N . PRO A 1 86 ? 5.188 0.351 5.809 1 89.56 86 PRO A N 1
ATOM 667 C CA . PRO A 1 86 ? 5.867 -0.88 5.398 1 89.56 86 PRO A CA 1
ATOM 668 C C . PRO A 1 86 ? 7.324 -0.645 5 1 89.56 86 PRO A C 1
ATOM 670 O O . PRO A 1 86 ? 7.695 0.475 4.645 1 89.56 86 PRO A O 1
ATOM 673 N N . PRO A 1 87 ? 8.117 -1.734 5.043 1 87.06 87 PRO A N 1
ATOM 674 C CA . PRO A 1 87 ? 9.523 -1.599 4.664 1 87.06 87 PRO A CA 1
ATOM 675 C C . PRO A 1 87 ? 9.703 -1.126 3.225 1 87.06 87 PRO A C 1
ATOM 677 O O . PRO A 1 87 ? 10.742 -0.55 2.887 1 87.06 87 PRO A O 1
ATOM 680 N N . LEU A 1 88 ? 8.758 -1.299 2.428 1 86.94 88 LEU A N 1
ATOM 681 C CA . LEU A 1 88 ? 8.828 -0.95 1.014 1 86.94 88 LEU A CA 1
ATOM 682 C C . LEU A 1 88 ? 8.898 0.563 0.83 1 86.94 88 LEU A C 1
ATOM 684 O O . LEU A 1 88 ? 9.438 1.048 -0.168 1 86.94 88 LEU A O 1
ATOM 688 N N . CYS A 1 89 ? 8.406 1.313 1.748 1 88.75 89 CYS A N 1
ATOM 689 C CA . CYS A 1 89 ? 8.172 2.729 1.483 1 88.75 89 CYS A CA 1
ATOM 690 C C . CYS A 1 89 ? 9.422 3.551 1.782 1 88.75 89 CYS A C 1
ATOM 692 O O . CYS A 1 89 ? 9.5 4.727 1.414 1 88.75 89 CYS A O 1
ATOM 694 N N . SER A 1 90 ? 10.281 2.98 2.477 1 85.94 90 SER A N 1
ATOM 695 C CA . SER A 1 90 ? 11.539 3.648 2.789 1 85.94 90 SER A CA 1
ATOM 696 C C . SER A 1 90 ? 12.594 2.65 3.258 1 85.94 90 SER A C 1
ATOM 698 O O . SER A 1 90 ? 12.266 1.648 3.898 1 85.94 90 SER A O 1
ATOM 700 N N . SER A 1 91 ? 13.844 2.943 2.939 1 79.69 91 SER A N 1
ATOM 701 C CA . SER A 1 91 ? 14.938 2.078 3.363 1 79.69 91 SER A CA 1
ATOM 702 C C . SER A 1 91 ? 15.117 2.111 4.875 1 79.69 91 SER A C 1
ATOM 704 O O . SER A 1 91 ? 15.781 1.245 5.449 1 79.69 91 SER A O 1
ATOM 706 N N . LYS A 1 92 ? 14.477 3.064 5.508 1 79.88 92 LYS A N 1
ATOM 707 C CA . LYS A 1 92 ? 14.609 3.25 6.949 1 79.88 92 LYS A CA 1
ATOM 708 C C . LYS A 1 92 ? 13.766 2.234 7.711 1 79.88 92 LYS A C 1
ATOM 710 O O . LYS A 1 92 ? 13.953 2.037 8.914 1 79.88 92 LYS A O 1
ATOM 715 N N . TYR A 1 93 ? 12.953 1.605 6.965 1 83.19 93 TYR A N 1
ATOM 716 C CA . TYR A 1 93 ? 11.992 0.748 7.656 1 83.19 93 TYR A CA 1
ATOM 717 C C . TYR A 1 93 ? 12.289 -0.724 7.391 1 83.19 93 TYR A C 1
ATOM 719 O O . TYR A 1 93 ? 12.68 -1.094 6.281 1 83.19 93 TYR A O 1
ATOM 727 N N . ARG A 1 94 ? 12.148 -1.525 8.383 1 77.62 94 ARG A N 1
ATOM 728 C CA . ARG A 1 94 ? 12.359 -2.967 8.312 1 77.62 94 ARG A CA 1
ATOM 729 C C . ARG A 1 94 ? 11.078 -3.725 8.656 1 77.62 94 ARG A C 1
ATOM 731 O O . ARG A 1 94 ? 10.188 -3.178 9.305 1 77.62 94 ARG A O 1
ATOM 738 N N . PRO A 1 95 ? 11.094 -5.008 8.109 1 73.94 95 PRO A N 1
ATOM 739 C CA . PRO A 1 95 ? 9.914 -5.797 8.492 1 73.94 95 PRO A CA 1
ATOM 740 C C . PRO A 1 95 ? 9.828 -6.031 10 1 73.94 95 PRO A C 1
ATOM 742 O O . PRO A 1 95 ? 10.859 -6.137 10.672 1 73.94 95 PRO A O 1
ATOM 745 N N . GLY A 1 96 ? 8.594 -6.105 10.539 1 71.81 96 GLY A N 1
ATOM 746 C CA . GLY A 1 96 ? 8.438 -6.332 11.969 1 71.81 96 GLY A CA 1
ATOM 747 C C . GLY A 1 96 ? 7.43 -5.395 12.617 1 71.81 96 GLY A C 1
ATOM 748 O O . GLY A 1 96 ? 6.516 -4.906 11.945 1 71.81 96 GLY A O 1
ATOM 749 N N . PRO A 1 97 ? 7.609 -5.199 13.891 1 72.56 97 PRO A N 1
ATOM 750 C CA . PRO A 1 97 ? 6.707 -4.301 14.617 1 72.56 97 PRO A CA 1
ATOM 751 C C . PRO A 1 97 ? 6.832 -2.848 14.164 1 72.56 97 PRO A C 1
ATOM 753 O O . PRO A 1 97 ? 7.836 -2.471 13.555 1 72.56 97 PRO A O 1
ATOM 756 N N . PRO A 1 98 ? 5.789 -2.129 14.43 1 74.19 98 PRO A N 1
ATOM 757 C CA . PRO A 1 98 ? 5.82 -0.721 14.031 1 74.19 98 PRO A CA 1
ATOM 758 C C . PRO A 1 98 ? 7.027 0.026 14.586 1 74.19 98 PRO A C 1
ATOM 760 O O . PRO A 1 98 ? 7.391 -0.163 15.758 1 74.19 98 PRO A O 1
ATOM 763 N N . THR A 1 99 ? 7.605 0.771 13.797 1 78.69 99 THR A N 1
ATOM 764 C CA . THR A 1 99 ? 8.758 1.583 14.172 1 78.69 99 THR A CA 1
ATOM 765 C C . THR A 1 99 ? 8.32 2.801 14.984 1 78.69 99 THR A C 1
ATOM 767 O O . THR A 1 99 ? 7.133 3.111 15.055 1 78.69 99 THR A O 1
ATOM 770 N N . ASP A 1 100 ? 9.203 3.467 15.648 1 82.06 100 ASP A N 1
ATOM 771 C CA . ASP A 1 100 ? 8.922 4.695 16.391 1 82.06 100 ASP A CA 1
ATOM 772 C C . ASP A 1 100 ? 8.328 5.762 15.469 1 82.06 100 ASP A C 1
ATOM 774 O O . ASP A 1 100 ? 7.391 6.469 15.852 1 82.06 100 ASP A O 1
ATOM 778 N N . SER A 1 101 ? 8.812 5.832 14.258 1 82.81 101 SER A N 1
ATOM 779 C CA . SER A 1 101 ? 8.312 6.797 13.289 1 82.81 101 SER A CA 1
ATOM 780 C C . SER A 1 101 ? 6.84 6.551 12.969 1 82.81 101 SER A C 1
ATOM 782 O O . SER A 1 101 ? 6.062 7.496 12.836 1 82.81 101 SER A O 1
ATOM 784 N N . ALA A 1 102 ? 6.543 5.289 12.883 1 85.56 102 ALA A N 1
ATOM 785 C CA . ALA A 1 102 ? 5.156 4.938 12.594 1 85.56 102 ALA A CA 1
ATOM 786 C C . ALA A 1 102 ? 4.234 5.336 13.734 1 85.56 102 ALA A C 1
ATOM 788 O O . ALA A 1 102 ? 3.137 5.852 13.508 1 85.56 102 ALA A O 1
ATOM 789 N N . GLN A 1 103 ? 4.668 5.109 14.93 1 87.75 103 GLN A N 1
ATOM 790 C CA . GLN A 1 103 ? 3.873 5.449 16.1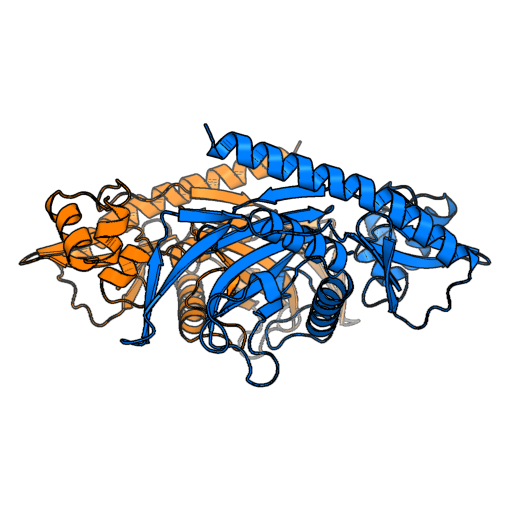09 1 87.75 103 GLN A CA 1
ATOM 791 C C . GLN A 1 103 ? 3.689 6.957 16.234 1 87.75 103 GLN A C 1
ATOM 793 O O . GLN A 1 103 ? 2.58 7.438 16.469 1 87.75 103 GLN A O 1
ATOM 798 N N . VAL A 1 104 ? 4.75 7.633 16.062 1 88.25 104 VAL A N 1
ATOM 799 C CA . VAL A 1 104 ? 4.711 9.086 16.156 1 88.25 104 VAL A CA 1
ATOM 800 C C . VAL A 1 104 ? 3.77 9.648 15.086 1 88.25 104 VAL A C 1
ATOM 802 O O . VAL A 1 104 ? 2.918 10.484 15.383 1 88.25 104 VAL A O 1
ATOM 805 N N . THR A 1 105 ? 3.945 9.211 13.859 1 91.12 105 THR A N 1
ATOM 806 C CA . THR A 1 105 ? 3.102 9.68 12.766 1 91.12 105 THR A CA 1
ATOM 807 C C . THR A 1 105 ? 1.634 9.359 13.039 1 91.12 105 THR A C 1
ATOM 809 O O . THR A 1 105 ? 0.76 10.203 12.828 1 91.12 105 THR A O 1
ATOM 812 N N . SER A 1 106 ? 1.389 8.203 13.5 1 92.81 106 SER A N 1
ATOM 813 C CA . SER A 1 106 ? 0.025 7.781 13.812 1 92.81 106 SER A CA 1
ATOM 814 C C . SER A 1 106 ? -0.599 8.672 14.883 1 92.81 106 SER A C 1
ATOM 816 O O . SER A 1 106 ? -1.756 9.078 14.758 1 92.81 106 SER A O 1
ATOM 818 N N . THR A 1 107 ? 0.129 8.914 15.922 1 92.94 107 THR A N 1
ATOM 819 C CA . THR A 1 107 ? -0.354 9.758 17.016 1 92.94 107 THR A CA 1
ATOM 820 C C . THR A 1 107 ? -0.615 11.18 16.516 1 92.94 107 THR A C 1
ATOM 822 O O . THR A 1 107 ? -1.621 11.797 16.875 1 92.94 107 THR A O 1
ATOM 825 N N . LEU A 1 108 ? 0.283 11.672 15.719 1 92.12 108 LEU A N 1
ATOM 826 C CA . LEU A 1 108 ? 0.142 13.023 15.188 1 92.12 108 LEU A CA 1
ATOM 827 C C . LEU A 1 108 ? -1.113 13.141 14.328 1 92.12 108 LEU A C 1
ATOM 829 O O . LEU A 1 108 ? -1.855 14.117 14.438 1 92.12 108 LEU A O 1
ATOM 833 N N . VAL A 1 109 ? -1.278 12.188 13.508 1 95.31 109 VAL A N 1
ATOM 834 C CA . VAL A 1 109 ? -2.453 12.18 12.641 1 95.31 109 VAL A CA 1
ATOM 835 C C . VAL A 1 109 ? -3.721 12.156 13.492 1 95.31 109 VAL A C 1
ATOM 837 O O . VAL A 1 109 ? -4.645 12.938 13.266 1 95.31 109 VAL A O 1
ATOM 840 N N . ALA A 1 110 ? -3.748 11.312 14.492 1 95 110 ALA A N 1
ATOM 841 C CA . ALA A 1 110 ? -4.898 11.203 15.383 1 95 110 ALA A CA 1
ATOM 842 C C . ALA A 1 110 ? -5.164 12.523 16.109 1 95 110 ALA A C 1
ATOM 844 O O . ALA A 1 110 ? -6.309 12.969 16.188 1 95 110 ALA A O 1
ATOM 845 N N . ASP A 1 111 ? -4.117 13.141 16.562 1 93.62 111 ASP A N 1
ATOM 846 C CA . ASP A 1 111 ? -4.234 14.398 17.297 1 93.62 111 ASP A CA 1
ATOM 847 C C . ASP A 1 111 ? -4.77 15.508 16.391 1 93.62 111 ASP A C 1
ATOM 849 O O . ASP A 1 111 ? -5.629 16.297 16.812 1 93.62 111 ASP A O 1
ATOM 853 N N . ILE A 1 112 ? -4.219 15.555 15.219 1 93.12 112 ILE A N 1
ATOM 854 C CA . ILE A 1 112 ? -4.625 16.594 14.281 1 93.12 112 ILE A CA 1
ATOM 855 C C . ILE A 1 112 ? -6.117 16.469 13.977 1 93.12 112 ILE A C 1
ATOM 857 O O . ILE A 1 112 ? -6.852 17.453 14 1 93.12 112 ILE A O 1
ATOM 861 N N . ILE A 1 113 ? -6.594 15.312 13.758 1 93.94 113 ILE A N 1
ATOM 862 C CA . ILE A 1 113 ? -7.992 15.07 13.422 1 93.94 113 ILE A CA 1
ATOM 863 C C . ILE A 1 113 ? -8.875 15.383 14.633 1 93.94 113 ILE A C 1
ATOM 865 O O . ILE A 1 113 ? -9.914 16.031 14.5 1 93.94 113 ILE A O 1
ATOM 869 N N . ALA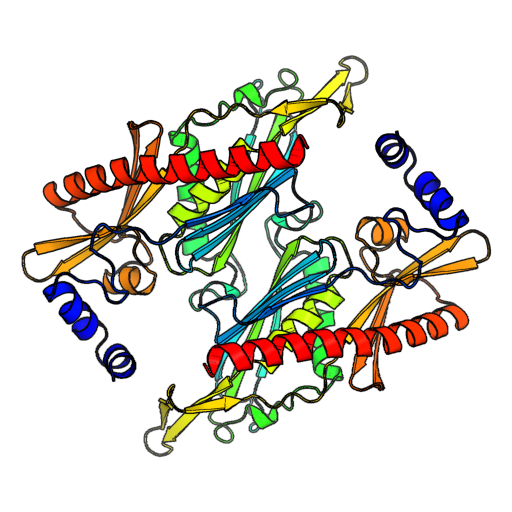 A 1 114 ? -8.438 14.961 15.766 1 92.12 114 ALA A N 1
ATOM 870 C CA . ALA A 1 114 ? -9.195 15.219 16.984 1 92.12 114 ALA A CA 1
ATOM 871 C C . ALA A 1 114 ? -9.289 16.719 17.266 1 92.12 114 ALA A C 1
ATOM 873 O O . ALA A 1 114 ? -10.359 17.219 17.609 1 92.12 114 ALA A O 1
ATOM 874 N N . ASN A 1 115 ? -8.195 17.406 17.062 1 91.19 115 ASN A N 1
ATOM 875 C CA . ASN A 1 115 ? -8.125 18.828 17.391 1 91.19 115 ASN A CA 1
ATOM 876 C C . ASN A 1 115 ? -8.828 19.688 16.344 1 91.19 115 ASN A C 1
ATOM 878 O O . ASN A 1 115 ? -9.297 20.781 16.641 1 91.19 115 ASN A O 1
ATOM 882 N N . SER A 1 116 ? -8.828 19.234 15.172 1 90.75 116 SER A N 1
ATOM 883 C CA . SER A 1 116 ? -9.445 20 14.094 1 90.75 116 SER A CA 1
ATOM 884 C C . SER A 1 116 ? -10.961 20.031 14.242 1 90.75 116 SER A C 1
ATOM 886 O O . SER A 1 116 ? -11.625 20.906 13.664 1 90.75 116 SER A O 1
ATOM 888 N N . LYS A 1 117 ? -11.617 19.062 14.93 1 90.25 117 LYS A N 1
ATOM 889 C CA . LYS A 1 117 ? -13.062 18.953 15.133 1 90.25 117 LYS A CA 1
ATOM 890 C C . LYS A 1 117 ? -13.805 18.922 13.805 1 90.25 117 LYS A C 1
ATOM 892 O O . LYS A 1 117 ? -14.883 19.5 13.688 1 90.25 117 LYS A O 1
ATOM 897 N N . CYS A 1 118 ? -13.086 18.344 12.859 1 92.94 118 CYS A N 1
ATOM 898 C CA . CYS A 1 118 ? -13.688 18.297 11.531 1 92.94 118 CYS A CA 1
ATOM 899 C C . CYS A 1 118 ? -14.805 17.266 11.477 1 92.94 118 CYS A C 1
ATOM 901 O O . CYS A 1 118 ? -15.641 17.297 10.578 1 92.94 118 CYS A O 1
ATOM 903 N N . ILE A 1 119 ? -14.828 16.328 12.375 1 94.5 119 ILE A N 1
ATOM 904 C CA . ILE A 1 119 ? -15.883 15.312 12.461 1 94.5 119 ILE A CA 1
ATOM 905 C C . ILE A 1 119 ? -16.547 15.375 13.836 1 94.5 119 ILE A C 1
ATOM 907 O O . ILE A 1 119 ? -15.867 15.352 14.859 1 94.5 119 ILE A O 1
ATOM 911 N N . ASP A 1 120 ? -17.828 15.57 13.781 1 94.75 120 ASP A N 1
ATOM 912 C CA . ASP A 1 120 ? -18.578 15.453 15.023 1 94.75 120 ASP A CA 1
ATOM 913 C C . ASP A 1 120 ? -18.922 13.992 15.328 1 94.75 120 ASP A C 1
ATOM 915 O O . ASP A 1 120 ? -19.766 13.391 14.656 1 94.75 120 ASP A O 1
ATOM 919 N N . LEU A 1 121 ? -18.359 13.422 16.344 1 95.69 121 LEU A N 1
ATOM 920 C CA . LEU A 1 121 ? -18.531 12.016 16.688 1 95.69 121 LEU A CA 1
ATOM 921 C C . LEU A 1 121 ? -19.984 11.711 17.031 1 95.69 121 LEU A C 1
ATOM 923 O O . LEU A 1 121 ? -20.406 10.555 17 1 95.69 121 LEU A O 1
ATOM 927 N N . LYS A 1 122 ? -20.719 12.734 17.359 1 95.38 122 LYS A N 1
ATOM 928 C CA . LYS A 1 122 ? -22.141 12.562 17.641 1 95.38 122 LYS A CA 1
ATOM 929 C C . LYS A 1 122 ? -22.906 12.141 16.391 1 95.38 122 LYS A C 1
ATOM 931 O O . LYS A 1 122 ? -23.938 11.469 16.484 1 95.38 122 LYS A O 1
ATOM 936 N N . ASP A 1 123 ? -22.359 12.57 15.281 1 94.88 123 ASP A N 1
ATOM 937 C CA . ASP A 1 123 ? -23 12.219 14.016 1 94.88 123 ASP A CA 1
ATOM 938 C C . ASP A 1 123 ? -22.875 10.719 13.742 1 94.88 123 ASP A C 1
ATOM 940 O O . ASP A 1 123 ? -23.578 10.188 12.875 1 94.88 123 ASP A O 1
ATOM 944 N N . LEU A 1 124 ? -22.031 10 14.492 1 96.19 124 LEU A N 1
ATOM 945 C CA . LEU A 1 124 ? -21.781 8.578 14.281 1 96.19 124 LEU A CA 1
ATOM 946 C C . LEU A 1 124 ? -22.641 7.734 15.219 1 96.19 124 LEU A C 1
ATOM 948 O O . LEU A 1 124 ? -22.609 6.504 15.148 1 96.19 124 LEU A O 1
ATOM 952 N N . SER A 1 125 ? -23.406 8.406 16.062 1 96.06 125 SER A N 1
ATOM 953 C CA . SER A 1 125 ? -24.312 7.703 16.953 1 96.06 125 SER A CA 1
ATOM 954 C C . SER A 1 125 ? -25.578 7.273 16.234 1 96.06 125 SER A C 1
ATOM 956 O O . SER A 1 125 ? -26.156 8.047 15.453 1 96.06 125 SER A O 1
ATOM 958 N N . ILE A 1 126 ? -26.031 6.086 16.422 1 94.88 126 ILE A N 1
ATOM 959 C CA . ILE A 1 126 ? -27.219 5.57 15.773 1 94.88 126 ILE A CA 1
ATOM 960 C C . ILE A 1 126 ? -28.359 5.438 16.797 1 94.88 126 ILE A C 1
ATOM 962 O O . ILE A 1 126 ? -29.422 6.031 16.625 1 94.88 126 ILE A O 1
ATOM 966 N N . VAL A 1 127 ? -28.125 4.602 17.797 1 94.5 127 VAL A N 1
ATOM 967 C CA . VAL A 1 127 ? -29.062 4.438 18.906 1 94.5 127 VAL A CA 1
ATOM 968 C C . VAL A 1 127 ? -28.344 4.695 20.234 1 94.5 127 VAL A C 1
ATOM 970 O O . VAL A 1 127 ? -27.297 4.102 20.516 1 94.5 127 VAL A O 1
ATOM 973 N N . HIS A 1 128 ? -28.969 5.512 21.031 1 93.75 128 HIS A N 1
ATOM 974 C CA . HIS A 1 128 ? -28.391 5.887 22.312 1 93.75 128 HIS A CA 1
ATOM 975 C C . HIS A 1 128 ? -28 4.652 23.125 1 93.75 128 HIS A C 1
ATOM 977 O O . HIS A 1 128 ? -28.844 3.77 23.359 1 93.75 128 HIS A O 1
ATOM 983 N N . ASP A 1 129 ? -26.734 4.625 23.5 1 93.56 129 ASP A N 1
ATOM 984 C CA . ASP A 1 129 ? -26.156 3.66 24.422 1 93.56 129 ASP A CA 1
ATOM 985 C C . ASP A 1 129 ? -26.219 2.244 23.859 1 93.56 129 ASP A C 1
ATOM 987 O O . ASP A 1 129 ? -26 1.27 24.578 1 93.56 129 ASP A O 1
ATOM 991 N N . LYS A 1 130 ? -26.594 2.115 22.625 1 93.75 130 LYS A N 1
ATOM 992 C CA . LYS A 1 130 ? -26.766 0.764 22.109 1 93.75 130 LYS A CA 1
ATOM 993 C C . LYS A 1 130 ? -25.906 0.54 20.859 1 93.75 130 LYS A C 1
ATOM 995 O O . LYS A 1 130 ? -25.281 -0.509 20.719 1 93.75 130 LYS A O 1
ATOM 1000 N N . LEU A 1 131 ? -26 1.584 19.969 1 95.5 131 LEU A N 1
ATOM 1001 C CA . LEU A 1 131 ? -25.375 1.326 18.672 1 95.5 131 LEU A CA 1
ATOM 1002 C C . LEU A 1 131 ? -24.766 2.604 18.094 1 95.5 131 LEU A C 1
ATOM 1004 O O . LEU A 1 131 ? -25.422 3.656 18.109 1 95.5 131 LEU A O 1
ATOM 1008 N N . ALA A 1 132 ? -23.516 2.523 17.656 1 96.81 132 ALA A N 1
ATOM 1009 C CA . ALA A 1 132 ? -22.844 3.639 17 1 96.81 132 ALA A CA 1
ATOM 1010 C C . ALA A 1 132 ? -21.859 3.139 15.938 1 96.81 132 ALA A C 1
ATOM 1012 O O . ALA A 1 132 ? -21.469 1.971 15.945 1 96.81 132 ALA A O 1
ATOM 1013 N N . TRP A 1 133 ? -21.516 4.027 15.031 1 96.69 133 TRP A N 1
ATOM 1014 C CA . TRP A 1 133 ? -20.531 3.701 14 1 96.69 133 TRP A CA 1
ATOM 1015 C C . TRP A 1 133 ? -19.109 3.818 14.539 1 96.69 133 TRP A C 1
ATOM 1017 O O . TRP A 1 133 ? -18.812 4.723 15.32 1 96.69 133 TRP A O 1
ATOM 1027 N N . VAL A 1 134 ? -18.328 2.895 14.18 1 96.25 134 VAL A N 1
ATOM 1028 C CA . VAL A 1 134 ? -16.875 3.004 14.32 1 96.25 134 VAL A CA 1
ATOM 1029 C C . VAL A 1 134 ? -16.219 3.135 12.945 1 96.25 134 VAL A C 1
ATOM 1031 O O . VAL A 1 134 ? -16.406 2.271 12.086 1 96.25 134 VAL A O 1
ATOM 1034 N N . LEU A 1 135 ? -15.5 4.219 12.719 1 96.94 135 LEU A N 1
ATOM 1035 C CA . LEU A 1 135 ? -14.742 4.418 11.484 1 96.94 135 LEU A CA 1
ATOM 1036 C C . LEU A 1 135 ? -13.289 3.992 11.672 1 96.94 135 LEU A C 1
ATOM 1038 O O . LEU A 1 135 ? -12.523 4.66 12.375 1 96.94 135 LEU A O 1
ATOM 1042 N N . TYR A 1 136 ? -12.93 2.9 11.078 1 95.81 136 TYR A N 1
ATOM 1043 C CA . TYR A 1 136 ? -11.523 2.504 11.047 1 95.81 136 TYR A CA 1
ATOM 1044 C C . TYR A 1 136 ? -10.82 3.088 9.836 1 95.81 136 TYR A C 1
ATOM 1046 O O . TYR A 1 136 ? -11.07 2.67 8.703 1 95.81 136 TYR A O 1
ATOM 1054 N N . CYS A 1 137 ? -9.953 4.016 10.07 1 96.75 137 CYS A N 1
ATOM 1055 C CA . CYS A 1 137 ? -9.219 4.684 9 1 96.75 137 CYS A CA 1
ATOM 1056 C C . CYS A 1 137 ? -7.781 4.18 8.938 1 96.75 137 CYS A C 1
ATOM 1058 O O . CYS A 1 137 ? -6.922 4.637 9.695 1 96.75 137 CYS A O 1
ATOM 1060 N N . ASP A 1 138 ? -7.523 3.369 8.031 1 95.44 138 ASP A N 1
ATOM 1061 C CA . ASP A 1 138 ? -6.188 2.795 7.883 1 95.44 138 ASP A CA 1
ATOM 1062 C C . ASP A 1 138 ? -5.43 3.457 6.734 1 95.44 138 ASP A C 1
ATOM 1064 O O . ASP A 1 138 ? -5.945 3.564 5.621 1 95.44 138 ASP A O 1
ATOM 1068 N N . MET A 1 139 ? -4.227 3.873 7.023 1 96.5 139 MET A N 1
ATOM 1069 C CA . MET A 1 139 ? -3.377 4.516 6.027 1 96.5 139 MET A CA 1
ATOM 1070 C C . MET A 1 139 ? -2.076 3.742 5.84 1 96.5 139 MET A C 1
ATOM 1072 O O . MET A 1 139 ? -1.434 3.355 6.816 1 96.5 139 MET A O 1
ATOM 1076 N N . VAL A 1 140 ? -1.74 3.5 4.621 1 94.69 140 VAL A N 1
ATOM 1077 C CA . VAL A 1 140 ? -0.509 2.787 4.297 1 94.69 140 VAL A CA 1
ATOM 1078 C C . VAL A 1 140 ? 0.369 3.652 3.395 1 94.69 140 VAL A C 1
ATOM 1080 O O . VAL A 1 140 ? -0.081 4.129 2.35 1 94.69 140 VAL A O 1
ATOM 1083 N N . CYS A 1 141 ? 1.58 3.83 3.832 1 95.38 141 CYS A N 1
ATOM 1084 C CA . CYS A 1 141 ? 2.539 4.574 3.023 1 95.38 141 CYS A CA 1
ATOM 1085 C C . CYS A 1 141 ? 3.213 3.666 2.002 1 95.38 141 CYS A C 1
ATOM 1087 O O . CYS A 1 141 ? 3.848 2.676 2.367 1 95.38 141 CYS A O 1
ATOM 1089 N N . ILE A 1 142 ? 3.109 4.027 0.756 1 93.5 142 ILE A N 1
ATOM 1090 C CA . ILE A 1 142 ? 3.662 3.227 -0.33 1 93.5 142 ILE A CA 1
ATOM 1091 C C . ILE A 1 142 ? 5.051 3.742 -0.698 1 93.5 142 ILE A C 1
ATOM 1093 O O . ILE A 1 142 ? 5.922 2.969 -1.103 1 93.5 142 ILE A O 1
ATOM 1097 N N . ASP A 1 143 ? 5.211 4.996 -0.663 1 94.44 143 ASP A N 1
ATOM 1098 C CA . ASP A 1 143 ? 6.457 5.695 -0.966 1 94.44 143 ASP A CA 1
ATOM 1099 C C . ASP A 1 143 ? 6.633 6.918 -0.069 1 94.44 143 ASP A C 1
ATOM 1101 O O . ASP A 1 143 ? 5.848 7.867 -0.142 1 94.44 143 ASP A O 1
ATOM 1105 N N . ASN A 1 144 ? 7.676 6.887 0.741 1 94.19 144 ASN A N 1
ATOM 1106 C CA . ASN A 1 144 ? 7.906 7.98 1.675 1 94.19 144 ASN A CA 1
ATOM 1107 C C . ASN A 1 144 ? 9.07 8.867 1.229 1 94.19 144 ASN A C 1
ATOM 1109 O O . ASN A 1 144 ? 10.234 8.531 1.462 1 94.19 144 ASN A O 1
ATOM 1113 N N . ASP A 1 145 ? 8.727 9.977 0.663 1 93.69 145 ASP A N 1
ATOM 1114 C CA . ASP A 1 145 ? 9.727 10.953 0.243 1 93.69 145 ASP A CA 1
ATOM 1115 C C . ASP A 1 145 ? 9.57 12.266 1.001 1 93.69 145 ASP A C 1
ATOM 1117 O O . ASP A 1 145 ? 9.68 13.344 0.414 1 93.69 145 ASP A O 1
ATOM 1121 N N . GLY A 1 146 ? 9.094 12.18 2.234 1 93.31 146 GLY A N 1
ATOM 112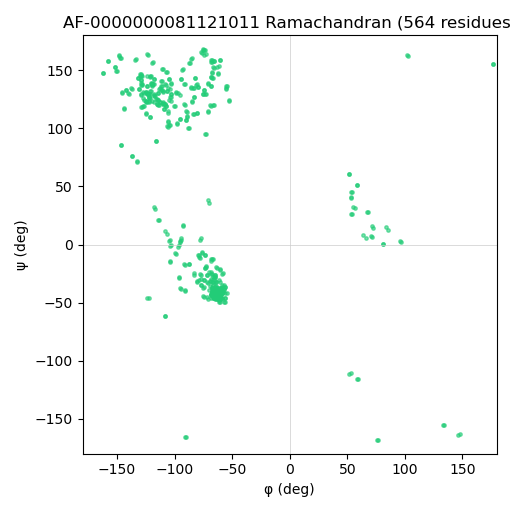2 C CA . GLY A 1 146 ? 8.969 13.367 3.062 1 93.31 146 GLY A CA 1
ATOM 1123 C C . GLY A 1 146 ? 7.547 13.883 3.162 1 93.31 146 GLY A C 1
ATOM 1124 O O . GLY A 1 146 ? 6.684 13.492 2.373 1 93.31 146 GLY A O 1
ATOM 1125 N N . SER A 1 147 ? 7.324 14.727 4.199 1 94.62 147 SER A N 1
ATOM 1126 C CA . SER A 1 147 ? 6.02 15.328 4.449 1 94.62 147 SER A CA 1
ATOM 1127 C C . SER A 1 147 ? 4.93 14.266 4.543 1 94.62 147 SER A C 1
ATOM 1129 O O . SER A 1 147 ? 3.869 14.398 3.934 1 94.62 147 SER A O 1
ATOM 1131 N N . LEU A 1 148 ? 5.246 13.266 5.246 1 95.06 148 LEU A N 1
ATOM 1132 C CA . LEU A 1 148 ? 4.371 12.102 5.34 1 95.06 148 LEU A CA 1
ATOM 1133 C C . LEU A 1 148 ? 3.051 12.461 6.008 1 95.06 148 LEU A C 1
ATOM 1135 O O . LEU A 1 148 ? 1.983 12.062 5.543 1 95.06 148 LEU A O 1
ATOM 1139 N N . VAL A 1 149 ? 3.1 13.258 7.043 1 95.5 149 VAL A N 1
ATOM 1140 C CA . VAL A 1 149 ? 1.911 13.625 7.809 1 95.5 149 VAL A CA 1
ATOM 1141 C C . VAL A 1 149 ? 0.944 14.398 6.914 1 95.5 149 VAL A C 1
ATOM 1143 O O . VAL A 1 149 ? -0.267 14.172 6.957 1 95.5 149 VAL A O 1
ATOM 1146 N N . ASP A 1 150 ? 1.475 15.289 6.086 1 96.62 150 ASP A N 1
ATOM 1147 C CA . ASP A 1 150 ? 0.659 16.047 5.148 1 96.62 150 ASP A CA 1
ATOM 1148 C C . ASP A 1 150 ? -0.142 15.125 4.234 1 96.62 150 ASP A C 1
ATOM 1150 O O . ASP A 1 150 ? -1.352 15.305 4.07 1 96.62 150 ASP A O 1
ATOM 1154 N N . ALA A 1 151 ? 0.585 14.195 3.691 1 96.69 151 ALA A N 1
ATOM 1155 C CA . ALA A 1 151 ? -0.041 13.25 2.771 1 96.69 151 ALA A CA 1
ATOM 1156 C C . ALA A 1 151 ? -1.101 12.414 3.484 1 96.69 151 ALA A C 1
ATOM 1158 O O . ALA A 1 151 ? -2.174 12.156 2.934 1 96.69 151 ALA A O 1
ATOM 1159 N N . CYS A 1 152 ? -0.826 12.008 4.703 1 97.38 152 CYS A N 1
ATOM 1160 C CA . CYS A 1 152 ? -1.767 11.211 5.48 1 97.38 152 CYS A CA 1
ATOM 1161 C C . CYS A 1 152 ? -3.051 11.984 5.746 1 97.38 152 CYS A C 1
ATOM 1163 O O . CYS A 1 152 ? -4.148 11.469 5.535 1 97.38 152 CYS A O 1
ATOM 1165 N N . ILE A 1 153 ? -2.898 13.211 6.156 1 97.06 153 ILE A N 1
ATOM 1166 C CA . ILE A 1 153 ? -4.066 14.023 6.477 1 97.06 153 ILE A CA 1
ATOM 1167 C C . ILE A 1 153 ? -4.883 14.281 5.211 1 97.06 153 ILE A C 1
ATOM 1169 O O . ILE A 1 153 ? -6.109 14.164 5.223 1 97.06 153 ILE A O 1
ATOM 1173 N N . MET A 1 154 ? -4.199 14.57 4.148 1 96.31 154 MET A N 1
ATOM 1174 C CA . MET A 1 154 ? -4.883 14.836 2.887 1 96.31 154 MET A CA 1
ATOM 1175 C C . MET A 1 154 ? -5.68 13.617 2.43 1 96.31 154 MET A C 1
ATOM 1177 O O . MET A 1 154 ? -6.844 13.734 2.043 1 96.31 154 MET A O 1
ATOM 1181 N N . THR A 1 155 ? -5.062 12.484 2.453 1 97.12 155 THR A N 1
ATOM 1182 C CA . THR A 1 155 ? -5.703 11.258 1.987 1 97.12 155 THR A CA 1
ATOM 1183 C C . THR A 1 155 ? -6.867 10.875 2.896 1 97.12 155 THR A C 1
ATOM 1185 O O . THR A 1 155 ? -7.918 10.438 2.418 1 97.12 155 THR A O 1
ATOM 1188 N N . LEU A 1 156 ? -6.68 11.039 4.176 1 97.25 156 LEU A N 1
ATOM 1189 C CA . LEU A 1 156 ? -7.727 10.758 5.152 1 97.25 156 LEU A CA 1
ATOM 1190 C C . LEU A 1 156 ? -8.938 11.664 4.93 1 97.25 156 LEU A C 1
ATOM 1192 O O . LEU A 1 156 ? -10.07 11.18 4.859 1 97.25 156 LEU A O 1
ATOM 1196 N N . MET A 1 157 ? -8.688 12.922 4.734 1 96.44 157 MET A N 1
ATOM 1197 C CA . MET A 1 157 ? -9.773 13.891 4.559 1 96.44 157 MET A CA 1
ATOM 1198 C C . MET A 1 157 ? -10.516 13.633 3.254 1 96.44 157 MET A C 1
ATOM 1200 O O . MET A 1 157 ? -11.742 13.742 3.203 1 96.44 157 MET A O 1
ATOM 1204 N N . ALA A 1 158 ? -9.766 13.352 2.234 1 96.12 158 ALA A N 1
ATOM 1205 C CA . ALA A 1 158 ? -10.406 13.016 0.966 1 96.12 158 ALA A CA 1
ATOM 1206 C C . ALA A 1 158 ? -11.32 11.797 1.12 1 96.12 158 ALA A C 1
ATOM 1208 O O . ALA A 1 158 ? -12.422 11.773 0.575 1 96.12 158 ALA A O 1
ATOM 1209 N N . SER A 1 159 ? -10.883 10.82 1.843 1 96.88 159 SER A N 1
ATOM 1210 C CA . SER A 1 159 ? -11.672 9.617 2.082 1 96.88 159 SER A CA 1
ATOM 1211 C C . SER A 1 159 ? -12.914 9.93 2.92 1 96.88 159 SER A C 1
ATOM 1213 O O . SER A 1 159 ? -14.016 9.484 2.594 1 96.88 159 SER A O 1
ATOM 1215 N N . LEU A 1 160 ? -12.711 10.695 3.947 1 96.75 160 LEU A N 1
ATOM 1216 C CA . LEU A 1 160 ? -13.82 11.031 4.84 1 96.75 160 LEU A CA 1
ATOM 1217 C C . LEU A 1 160 ? -14.883 11.828 4.102 1 96.75 160 LEU A C 1
ATOM 1219 O O . LEU A 1 160 ? -16.078 11.617 4.309 1 96.75 160 LEU A O 1
ATOM 1223 N N . LYS A 1 161 ? -14.484 12.688 3.238 1 95 161 LYS A N 1
ATOM 1224 C CA . LYS A 1 161 ? -15.422 13.555 2.527 1 95 161 LYS A CA 1
ATOM 1225 C C . LYS A 1 161 ? -16.219 12.773 1.494 1 95 161 LYS A C 1
ATOM 1227 O O . LYS A 1 161 ? -17.266 13.234 1.032 1 95 161 LYS A O 1
ATOM 1232 N N . THR A 1 162 ? -15.773 11.641 1.116 1 94.56 162 THR A N 1
ATOM 1233 C CA . THR A 1 162 ? -16.484 10.828 0.14 1 94.56 162 THR A CA 1
ATOM 1234 C C . THR A 1 162 ? -17.203 9.672 0.826 1 94.56 162 THR A C 1
ATOM 1236 O O . THR A 1 162 ? -17.875 8.875 0.168 1 94.56 162 THR A O 1
ATOM 1239 N N . LEU A 1 163 ? -17.078 9.555 2.088 1 96.06 163 LEU A N 1
ATOM 1240 C CA . LEU A 1 163 ? -17.672 8.453 2.846 1 96.06 163 LEU A CA 1
ATOM 1241 C C . LEU A 1 163 ? -19.172 8.633 2.984 1 96.06 163 LEU A C 1
ATOM 1243 O O . LEU A 1 163 ? -19.656 9.727 3.279 1 96.06 163 LEU A O 1
ATOM 1247 N N . THR A 1 164 ? -19.906 7.613 2.725 1 94.81 164 THR A N 1
ATOM 1248 C CA . THR A 1 164 ? -21.344 7.574 2.959 1 94.81 164 THR A CA 1
ATOM 1249 C C . THR A 1 164 ? -21.688 6.5 3.982 1 94.81 164 THR A C 1
ATOM 1251 O O . THR A 1 164 ? -21.062 5.441 4.02 1 94.81 164 THR A O 1
ATOM 1254 N N . LEU A 1 165 ? -22.641 6.777 4.812 1 95.5 165 LEU A N 1
ATOM 1255 C CA . LEU A 1 165 ? -23.078 5.855 5.852 1 95.5 165 LEU A CA 1
ATOM 1256 C C . LEU A 1 165 ? -24.406 5.207 5.469 1 95.5 165 LEU A C 1
ATOM 1258 O O . LEU A 1 165 ? -25.391 5.902 5.176 1 95.5 165 LEU A O 1
ATOM 1262 N N . PRO A 1 166 ? -24.406 3.916 5.457 1 94.31 166 PRO A N 1
ATOM 1263 C CA . PRO A 1 166 ? -25.688 3.258 5.195 1 94.31 166 PRO A CA 1
ATOM 1264 C C . PRO A 1 166 ? -26.688 3.445 6.336 1 94.31 166 PRO A C 1
ATOM 1266 O O . PRO A 1 166 ? -26.297 3.67 7.48 1 94.31 166 PRO A O 1
ATOM 1269 N N . LYS A 1 167 ? -27.922 3.305 5.965 1 93.31 167 LYS A N 1
ATOM 1270 C CA . LYS A 1 167 ? -28.969 3.426 6.977 1 93.31 167 LYS A CA 1
ATOM 1271 C C . LYS A 1 167 ? -29.031 2.178 7.852 1 93.31 167 LYS A C 1
ATOM 1273 O O . LYS A 1 167 ? -29.047 1.056 7.344 1 93.31 167 LYS A O 1
ATOM 1278 N N . VAL A 1 168 ? -29.016 2.385 9.109 1 93.62 168 VAL A N 1
ATOM 1279 C CA . VAL A 1 168 ? -29.078 1.285 10.07 1 93.62 168 VAL A CA 1
ATOM 1280 C C . VAL A 1 168 ? -30.344 1.404 10.914 1 93.62 168 VAL A C 1
ATOM 1282 O O . VAL A 1 168 ? -30.688 2.494 11.375 1 93.62 168 VAL A O 1
ATOM 1285 N N . THR A 1 169 ? -31.031 0.338 10.961 1 91.06 169 THR A N 1
ATOM 1286 C CA . THR A 1 169 ? -32.219 0.282 11.812 1 91.06 169 THR A CA 1
ATOM 1287 C C . THR A 1 169 ? -32 -0.698 12.961 1 91.06 169 THR A C 1
ATOM 1289 O O . THR A 1 169 ? -31.438 -1.771 12.773 1 91.06 169 THR A O 1
ATOM 1292 N N . TYR A 1 170 ? -32.375 -0.287 14.125 1 92.06 170 TYR A N 1
ATOM 1293 C CA . TYR A 1 170 ? -32.25 -1.082 15.344 1 92.06 170 TYR A CA 1
ATOM 1294 C C . TYR A 1 170 ? -33.625 -1.33 15.969 1 92.06 170 TYR A C 1
ATOM 1296 O O . TYR A 1 170 ? -34.375 -0.387 16.234 1 92.06 170 TYR A O 1
ATOM 1304 N N . ASP A 1 171 ? -33.969 -2.584 16.156 1 90.88 171 ASP A N 1
ATOM 1305 C CA . ASP A 1 171 ? -35.219 -2.936 16.844 1 90.88 171 ASP A CA 1
ATOM 1306 C C . ASP A 1 171 ? -35 -3.066 18.344 1 90.88 171 ASP A C 1
ATOM 1308 O O . ASP A 1 171 ? -34.344 -4.004 18.797 1 90.88 171 ASP A O 1
ATOM 1312 N N . PRO A 1 172 ? -35.531 -2.312 19.109 1 88.19 172 PRO A N 1
ATOM 1313 C CA . PRO A 1 172 ? -35.281 -2.346 20.562 1 88.19 172 PRO A CA 1
ATOM 1314 C C . PRO A 1 172 ? -35.844 -3.605 21.219 1 88.19 172 PRO A C 1
ATOM 1316 O O . PRO A 1 172 ? -35.344 -4.035 22.25 1 88.19 172 PRO A O 1
ATOM 1319 N N . GLU A 1 173 ? -36.875 -4.168 20.734 1 90.25 173 GLU A N 1
ATOM 1320 C CA . GLU A 1 173 ? -37.5 -5.344 21.328 1 90.25 173 GLU A CA 1
ATOM 1321 C C . GLU A 1 173 ? -36.688 -6.602 21.062 1 90.25 173 GLU A C 1
ATOM 1323 O O . GLU A 1 173 ? -36.438 -7.398 21.969 1 90.25 173 GLU A O 1
ATOM 1328 N N . THR A 1 174 ? -36.25 -6.754 19.859 1 90.44 174 THR A N 1
ATOM 1329 C CA . THR A 1 174 ? -35.531 -7.965 19.453 1 90.44 174 THR A CA 1
ATOM 1330 C C . THR A 1 174 ? -34.031 -7.73 19.469 1 90.44 174 THR A C 1
ATOM 1332 O O . THR A 1 174 ? -33.25 -8.68 19.406 1 90.44 174 THR A O 1
ATOM 1335 N N . GLU A 1 175 ? -33.594 -6.484 19.672 1 87.88 175 GLU A N 1
ATOM 1336 C CA . GLU A 1 175 ? -32.188 -6.07 19.625 1 87.88 175 GLU A CA 1
ATOM 1337 C C . GLU A 1 175 ? -31.531 -6.488 18.312 1 87.88 175 GLU A C 1
ATOM 1339 O O . GLU A 1 175 ? -30.344 -6.805 18.281 1 87.88 175 GLU A O 1
ATOM 1344 N N . GLU A 1 176 ? -32.375 -6.609 17.297 1 89.88 176 GLU A N 1
ATOM 1345 C CA . GLU A 1 176 ? -31.875 -6.973 15.984 1 89.88 176 GLU A CA 1
ATOM 1346 C C . GLU A 1 176 ? -31.406 -5.742 15.211 1 89.88 176 GLU A C 1
ATOM 1348 O O . GLU A 1 176 ? -32.062 -4.688 15.273 1 89.88 176 GLU A O 1
ATOM 1353 N N . ILE A 1 177 ? -30.297 -5.832 14.602 1 90 177 ILE A N 1
ATOM 1354 C CA . ILE A 1 177 ? -29.719 -4.758 13.805 1 90 177 ILE A CA 1
ATOM 1355 C C . ILE A 1 177 ? -29.891 -5.059 12.32 1 90 177 ILE A C 1
ATOM 1357 O O . ILE A 1 177 ? -29.625 -6.172 11.867 1 90 177 ILE A O 1
ATOM 1361 N N . SER A 1 178 ? -30.469 -4.117 11.586 1 88.81 178 SER A N 1
ATOM 1362 C CA . SER A 1 178 ? -30.609 -4.25 10.141 1 88.81 178 SER A CA 1
ATOM 1363 C C . SER A 1 178 ? -29.922 -3.092 9.414 1 88.81 178 SER A C 1
ATOM 1365 O O . SER A 1 178 ? -30.109 -1.929 9.781 1 88.81 178 SER A O 1
ATOM 1367 N N . VAL A 1 179 ? -29.109 -3.455 8.469 1 87.38 179 VAL A N 1
ATOM 1368 C CA . VAL A 1 179 ? -28.391 -2.447 7.684 1 87.38 179 VAL A CA 1
ATOM 1369 C C . VAL A 1 179 ? -28.969 -2.393 6.27 1 87.38 179 VAL A C 1
ATOM 1371 O O . VAL A 1 179 ? -29.031 -3.412 5.578 1 87.38 179 VAL A O 1
ATOM 1374 N N . ASP A 1 180 ? -29.469 -1.219 5.871 1 87.56 180 ASP A N 1
ATOM 1375 C CA . ASP A 1 180 ? -29.969 -1 4.52 1 87.56 180 ASP A CA 1
ATOM 1376 C C . ASP A 1 180 ? -28.922 -0.32 3.645 1 87.56 180 ASP A C 1
ATOM 1378 O O . ASP A 1 180 ? -28.734 0.896 3.719 1 87.56 180 ASP A O 1
ATOM 1382 N N . THR A 1 181 ? -28.281 -1.06 2.752 1 83.94 181 THR A N 1
ATOM 1383 C CA . THR A 1 181 ? -27.172 -0.565 1.942 1 83.94 181 THR A CA 1
ATOM 1384 C C . THR A 1 181 ? -27.688 0.262 0.768 1 83.94 181 THR A C 1
ATOM 1386 O O . THR A 1 181 ? -26.906 0.969 0.115 1 83.94 181 THR A O 1
ATOM 1389 N N . SER A 1 182 ? -28.922 0.277 0.528 1 85.69 182 SER A N 1
ATOM 1390 C CA . SER A 1 182 ? -29.5 1.01 -0.599 1 85.69 182 SER A CA 1
ATOM 1391 C C . SER A 1 182 ? -29.703 2.479 -0.252 1 85.69 182 SER A C 1
ATOM 1393 O O . SER A 1 182 ? -29.828 3.322 -1.144 1 85.69 182 SER A O 1
ATOM 1395 N N . VAL A 1 183 ? -29.859 2.75 0.959 1 89.12 183 VAL A N 1
ATOM 1396 C CA . VAL A 1 183 ? -30.016 4.125 1.425 1 89.12 183 VAL A CA 1
ATOM 1397 C C . VAL A 1 183 ? -28.75 4.559 2.182 1 89.12 183 VAL A C 1
ATOM 1399 O O . VAL A 1 183 ? -28.422 3.99 3.227 1 89.12 183 VAL A O 1
ATOM 1402 N N . ARG A 1 184 ? -28.141 5.543 1.59 1 91.75 184 ARG A N 1
ATOM 1403 C CA . ARG A 1 184 ? -26.891 5.98 2.209 1 91.75 184 ARG A CA 1
ATOM 1404 C C . ARG A 1 184 ? -26.875 7.492 2.4 1 91.75 184 ARG A C 1
ATOM 1406 O O . ARG A 1 184 ? -27.484 8.227 1.625 1 91.75 184 ARG A O 1
ATOM 1413 N N . THR A 1 185 ? -26.234 7.93 3.469 1 93.31 185 THR A N 1
ATOM 1414 C CA . THR A 1 185 ? -26.094 9.352 3.762 1 93.31 185 THR A CA 1
ATOM 1415 C C . THR A 1 185 ? -24.625 9.75 3.836 1 93.31 185 THR A C 1
ATOM 1417 O O . THR A 1 185 ? -23.812 9.039 4.441 1 93.31 185 THR A O 1
ATOM 1420 N N . LYS A 1 186 ? -24.391 10.93 3.248 1 93.69 186 LYS A N 1
ATOM 1421 C CA . LYS A 1 186 ? -23.016 11.43 3.27 1 93.69 186 LYS A CA 1
ATOM 1422 C C . LYS A 1 186 ? -22.609 11.875 4.672 1 93.69 186 LYS A C 1
ATOM 1424 O O . LYS A 1 186 ? -23.406 12.508 5.379 1 93.69 186 LYS A O 1
ATOM 1429 N N . LEU A 1 187 ? -21.391 11.547 5.066 1 95.31 187 LEU A N 1
ATOM 1430 C CA . LEU A 1 187 ? -20.875 12.016 6.352 1 95.31 187 LEU A CA 1
ATOM 1431 C C . LEU A 1 187 ? -20.656 13.523 6.332 1 95.31 187 LEU A C 1
ATOM 1433 O O . LEU A 1 187 ? -20.094 14.055 5.367 1 95.31 187 LEU A O 1
ATOM 1437 N N . ASN A 1 188 ? -21.047 14.172 7.352 1 93.69 188 ASN A N 1
ATOM 1438 C CA . ASN A 1 188 ? -20.812 15.609 7.469 1 93.69 188 ASN A CA 1
ATOM 1439 C C . ASN A 1 188 ? -19.391 15.914 7.934 1 93.69 188 ASN A C 1
ATOM 1441 O O . ASN A 1 188 ? -19.016 15.562 9.055 1 93.69 188 ASN A O 1
ATOM 1445 N N . VAL A 1 189 ? -18.641 16.484 7.105 1 94.69 189 VAL A N 1
ATOM 1446 C CA . VAL A 1 189 ? -17.266 16.844 7.434 1 94.69 189 VAL A CA 1
ATOM 1447 C C . VAL A 1 189 ? -17.141 18.375 7.477 1 94.69 189 VAL A C 1
ATOM 1449 O O . VAL A 1 189 ? -17.453 19.047 6.496 1 94.69 189 VAL A O 1
ATOM 1452 N N . ASN A 1 190 ? -16.703 18.859 8.633 1 92.75 190 ASN A N 1
ATOM 1453 C CA . ASN A 1 190 ? -16.562 20.297 8.812 1 92.75 190 ASN A CA 1
ATOM 1454 C C . ASN A 1 190 ? -15.172 20.781 8.406 1 92.75 190 ASN A C 1
ATOM 1456 O O . ASN A 1 190 ? -14.195 20.562 9.133 1 92.75 190 ASN A O 1
ATOM 1460 N N . GLY A 1 191 ? -15.141 21.406 7.348 1 91.12 191 GLY A N 1
ATOM 1461 C CA . GLY A 1 191 ? -13.875 21.953 6.891 1 91.12 191 GLY A CA 1
ATOM 1462 C C . GLY A 1 191 ? -12.953 20.906 6.297 1 91.12 191 GLY A C 1
ATOM 1463 O O . GLY A 1 191 ? -13.406 19.828 5.902 1 91.12 191 GLY A O 1
ATOM 1464 N N . LEU A 1 192 ? -11.734 21.281 6.102 1 93.31 192 LEU A N 1
ATOM 1465 C CA . LEU A 1 192 ? -10.688 20.422 5.559 1 93.31 192 LEU A CA 1
ATOM 1466 C C . LEU A 1 192 ? -9.336 20.75 6.164 1 93.31 192 LEU A C 1
ATOM 1468 O O . LEU A 1 192 ? -8.586 21.562 5.613 1 93.31 192 LEU A O 1
ATOM 1472 N N . PRO A 1 193 ? -9.117 20.109 7.328 1 94.81 193 PRO A N 1
ATOM 1473 C CA . PRO A 1 193 ? -7.797 20.328 7.93 1 94.81 193 PRO A CA 1
ATOM 1474 C C . PRO A 1 193 ? -6.652 19.984 6.984 1 94.81 193 PRO A C 1
ATOM 1476 O O . PRO A 1 193 ? -6.691 18.953 6.316 1 94.81 193 PRO A O 1
ATOM 1479 N N . VAL A 1 194 ? -5.684 20.828 6.91 1 95.38 194 VAL A N 1
ATOM 1480 C CA . VAL A 1 194 ? -4.5 20.641 6.074 1 95.38 194 VAL A CA 1
ATOM 1481 C C . VAL A 1 194 ? -3.238 20.812 6.914 1 95.38 194 VAL A C 1
ATOM 1483 O O . VAL A 1 194 ? -3.053 21.844 7.559 1 95.38 194 VAL A O 1
ATOM 1486 N N . ALA A 1 195 ? -2.496 19.734 6.941 1 95.5 195 ALA A N 1
ATOM 1487 C CA . ALA A 1 195 ? -1.211 19.797 7.633 1 95.5 195 ALA A CA 1
ATOM 1488 C C . ALA A 1 195 ? -0.093 20.203 6.676 1 95.5 195 ALA A C 1
ATOM 1490 O O . ALA A 1 195 ? -0.062 19.766 5.527 1 95.5 195 ALA A O 1
ATOM 1491 N N . THR A 1 196 ? 0.748 21.031 7.102 1 95.38 196 THR A N 1
ATOM 1492 C CA . THR A 1 196 ? 1.915 21.453 6.336 1 95.38 196 THR A CA 1
ATOM 1493 C C . THR A 1 196 ? 3.197 21.219 7.129 1 95.38 196 THR A C 1
ATOM 1495 O O . THR A 1 196 ? 3.348 21.719 8.242 1 95.38 196 THR A O 1
ATOM 1498 N N . SER A 1 197 ? 4.055 20.453 6.504 1 94.62 197 SER A N 1
ATOM 1499 C CA . SER A 1 197 ? 5.336 20.141 7.133 1 94.62 197 SER A CA 1
ATOM 1500 C C . SER A 1 197 ? 6.426 21.109 6.68 1 94.62 197 SER A C 1
ATOM 1502 O O . SER A 1 197 ? 6.473 21.484 5.508 1 94.62 197 SER A O 1
ATOM 1504 N N . PHE A 1 198 ? 7.32 21.469 7.629 1 93.25 198 PHE A N 1
ATOM 1505 C CA . PHE A 1 198 ? 8.438 22.375 7.344 1 93.25 198 PHE A CA 1
ATOM 1506 C C . PHE A 1 198 ? 9.75 21.781 7.836 1 93.25 198 PHE A C 1
ATOM 1508 O O . PHE A 1 198 ? 9.789 21.109 8.875 1 93.25 198 PHE A O 1
ATOM 1515 N N . ALA A 1 199 ? 10.719 21.922 7.027 1 90.38 199 ALA A N 1
ATOM 1516 C CA . ALA A 1 199 ? 12.086 21.672 7.469 1 90.38 199 ALA A CA 1
ATOM 1517 C C . ALA A 1 199 ? 12.844 22.984 7.703 1 90.38 199 ALA A C 1
ATOM 1519 O O . ALA A 1 199 ? 12.734 23.906 6.906 1 90.38 199 ALA A O 1
ATOM 1520 N N . LEU A 1 200 ? 13.508 23.031 8.789 1 86.38 200 LEU A N 1
ATOM 1521 C CA . LEU A 1 200 ? 14.266 24.219 9.141 1 86.38 200 LEU A CA 1
ATOM 1522 C C . LEU A 1 200 ? 15.766 23.953 9.055 1 86.38 200 LEU A C 1
ATOM 1524 O O . LEU A 1 200 ? 16.266 23 9.648 1 86.38 200 LEU A O 1
ATOM 1528 N N . TYR A 1 201 ? 16.344 24.734 8.281 1 84.44 201 TYR A N 1
ATOM 1529 C CA . TYR A 1 201 ? 17.781 24.594 8.117 1 84.44 201 TYR A CA 1
ATOM 1530 C C . TYR A 1 201 ? 18.516 25.859 8.578 1 84.44 201 TYR A C 1
ATOM 1532 O O . TYR A 1 201 ? 18.141 26.969 8.203 1 84.44 201 TYR A O 1
ATOM 1540 N N . LYS A 1 202 ? 19.484 25.547 9.461 1 78.88 202 LYS A N 1
ATOM 1541 C CA . LYS A 1 202 ? 20.297 26.672 9.93 1 78.88 202 LYS A CA 1
ATOM 1542 C C . LYS A 1 202 ? 21.484 26.906 9 1 78.88 202 LYS A C 1
ATOM 1544 O O . LYS A 1 202 ? 22.344 26.047 8.852 1 78.88 202 LYS A O 1
ATOM 1549 N N . HIS A 1 203 ? 21.328 27.859 8.18 1 74.88 203 HIS A N 1
ATOM 1550 C CA . HIS A 1 203 ? 22.422 28.25 7.301 1 74.88 203 HIS A CA 1
ATOM 1551 C C . HIS A 1 203 ? 23.062 29.562 7.758 1 74.88 203 HIS A C 1
ATOM 1553 O O . HIS A 1 203 ? 22.438 30.625 7.656 1 74.88 203 HIS A O 1
ATOM 1559 N N . GLU A 1 204 ? 24.312 29.391 8.188 1 68.75 204 GLU A N 1
ATOM 1560 C CA . GLU A 1 204 ? 25.062 30.531 8.703 1 68.75 204 GLU A CA 1
ATOM 1561 C C . GLU A 1 204 ? 24.297 31.25 9.805 1 68.75 204 GLU A C 1
ATOM 1563 O O . GLU A 1 204 ? 23.938 30.656 10.82 1 68.75 204 GLU A O 1
ATOM 1568 N N . GLN A 1 205 ? 23.781 32.562 9.516 1 64.38 205 GLN A N 1
ATOM 1569 C CA . GLN A 1 205 ? 23.125 33.344 10.547 1 64.38 205 GLN A CA 1
ATOM 1570 C C . GLN A 1 205 ? 21.609 33.438 10.312 1 64.38 205 GLN A C 1
ATOM 1572 O O . GLN A 1 205 ? 20.906 34.188 10.992 1 64.38 205 GLN A O 1
ATOM 1577 N N . SER A 1 206 ? 21.25 32.562 9.359 1 72.69 206 SER A N 1
ATOM 1578 C CA . SER A 1 206 ? 19.828 32.656 9.086 1 72.69 206 SER A CA 1
ATOM 1579 C C . SER A 1 206 ? 19.172 31.297 9.062 1 72.69 206 SER A C 1
ATOM 1581 O O . SER A 1 206 ? 19.828 30.281 8.805 1 72.69 206 SER A O 1
ATOM 1583 N N . ASN A 1 207 ? 17.969 31.281 9.562 1 80.38 207 ASN A N 1
ATOM 1584 C CA . ASN A 1 207 ? 17.172 30.062 9.492 1 80.38 207 ASN A CA 1
ATOM 1585 C C . ASN A 1 207 ? 16.297 30.031 8.234 1 80.38 207 ASN A C 1
ATOM 1587 O O . ASN A 1 207 ? 15.594 31 7.938 1 80.38 207 ASN A O 1
ATOM 1591 N N . ILE A 1 208 ? 16.5 29.031 7.438 1 85.88 208 ILE A N 1
ATOM 1592 C CA . ILE A 1 208 ? 15.727 28.875 6.219 1 85.88 208 ILE A CA 1
ATOM 1593 C C . ILE A 1 208 ? 14.57 27.906 6.469 1 85.88 208 ILE A C 1
ATOM 1595 O O . ILE A 1 208 ? 14.758 26.844 7.07 1 85.88 208 ILE A O 1
ATOM 1599 N N . VAL A 1 209 ? 13.414 28.391 6.059 1 89.25 209 VAL A N 1
ATOM 1600 C CA . VAL A 1 209 ? 12.219 27.562 6.207 1 89.25 209 VAL A CA 1
ATOM 1601 C C . VAL A 1 209 ? 11.875 26.922 4.867 1 89.25 209 VAL A C 1
ATOM 1603 O O . VAL A 1 209 ? 11.664 27.609 3.871 1 89.25 209 VAL A O 1
ATOM 1606 N N . LEU A 1 210 ? 11.875 25.609 4.84 1 91.88 210 LEU A N 1
ATOM 1607 C CA . LEU A 1 210 ? 11.523 24.875 3.637 1 91.88 210 LEU A CA 1
ATOM 1608 C C . LEU A 1 210 ? 10.148 24.219 3.789 1 91.88 210 LEU A C 1
ATOM 1610 O O . LEU A 1 210 ? 9.945 23.391 4.688 1 91.88 210 LEU A O 1
ATOM 1614 N N . ALA A 1 211 ? 9.25 24.609 2.918 1 93.62 211 ALA A N 1
ATOM 1615 C CA . ALA A 1 211 ? 7.922 24.016 2.947 1 93.62 211 ALA A CA 1
ATOM 1616 C C . ALA A 1 211 ? 7.902 22.672 2.201 1 93.62 211 ALA A C 1
ATOM 1618 O O . ALA A 1 211 ? 8.57 22.531 1.176 1 93.62 211 ALA A O 1
ATOM 1619 N N . ASP A 1 212 ? 7.117 21.703 2.727 1 94.44 212 ASP A N 1
ATOM 1620 C CA . ASP A 1 212 ? 6.98 20.391 2.082 1 94.44 212 ASP A CA 1
ATOM 1621 C C . ASP A 1 212 ? 8.352 19.781 1.785 1 94.44 212 ASP A C 1
ATOM 1623 O O . ASP A 1 212 ? 8.664 19.484 0.631 1 94.44 212 ASP A O 1
ATOM 1627 N N . PRO A 1 213 ? 9.078 19.578 2.768 1 93.75 213 PRO A N 1
ATOM 1628 C CA . PRO A 1 213 ? 10.422 19.047 2.547 1 93.75 213 PRO A CA 1
ATOM 1629 C C . PRO A 1 213 ? 10.422 17.609 2.035 1 93.75 213 PRO A C 1
ATOM 1631 O O . PRO A 1 213 ? 9.578 16.812 2.439 1 93.75 213 PRO A O 1
ATOM 1634 N N . SER A 1 214 ? 11.359 17.328 1.177 1 92.56 214 SER A N 1
ATOM 1635 C CA . SER A 1 214 ? 11.609 15.945 0.788 1 92.56 214 SER A CA 1
ATOM 1636 C C . SER A 1 214 ? 12.312 15.172 1.901 1 92.56 214 SER A C 1
ATOM 1638 O O . SER A 1 214 ? 12.75 15.766 2.889 1 92.56 214 SER A O 1
ATOM 1640 N N . SER A 1 215 ? 12.336 13.875 1.73 1 90.69 215 SER A N 1
ATOM 1641 C CA . SER A 1 215 ? 13.023 13.062 2.73 1 90.69 215 SER A CA 1
ATOM 1642 C C . SER A 1 215 ? 14.484 13.469 2.869 1 90.69 215 SER A C 1
ATOM 1644 O O . SER A 1 215 ? 15.023 13.5 3.979 1 90.69 215 SER A O 1
ATOM 1646 N N . TYR A 1 216 ? 15.156 13.758 1.78 1 88.5 216 TYR A N 1
ATOM 1647 C CA . TYR A 1 216 ? 16.531 14.211 1.781 1 88.5 216 TYR A CA 1
ATOM 1648 C C . TYR A 1 216 ? 16.688 15.5 2.582 1 88.5 216 TYR A C 1
ATOM 1650 O O . TYR A 1 216 ? 17.578 15.625 3.42 1 88.5 216 TYR A O 1
ATOM 1658 N N . GLU A 1 217 ? 15.805 16.406 2.33 1 89.75 217 GLU A N 1
ATOM 1659 C CA . GLU A 1 217 ? 15.836 17.688 3.025 1 89.75 217 GLU A CA 1
ATOM 1660 C C . GLU A 1 217 ? 15.57 17.516 4.52 1 89.75 217 GLU A C 1
ATOM 1662 O O . GLU A 1 217 ? 16.188 18.188 5.348 1 89.75 217 GLU A O 1
ATOM 1667 N N . GLU A 1 218 ? 14.633 16.672 4.867 1 88.62 218 GLU A N 1
ATOM 1668 C CA . GLU A 1 218 ? 14.344 16.391 6.273 1 88.62 218 GLU A CA 1
ATOM 1669 C C . GLU A 1 218 ? 15.578 15.836 6.988 1 88.62 218 GLU A C 1
ATOM 1671 O O . GLU A 1 218 ? 15.867 16.219 8.125 1 88.62 218 GLU A O 1
ATOM 1676 N N . GLU A 1 219 ? 16.219 15.008 6.309 1 85.38 219 GLU A N 1
ATOM 1677 C CA . GLU A 1 219 ? 17.422 14.414 6.887 1 85.38 219 GLU A CA 1
ATOM 1678 C C . GLU A 1 219 ? 18.516 15.445 7.074 1 85.38 219 GLU A C 1
ATOM 1680 O O . GLU A 1 219 ? 19.219 15.453 8.094 1 85.38 219 GLU A O 1
ATOM 1685 N N . MET A 1 220 ? 18.703 16.281 6.125 1 84.88 220 MET A N 1
ATOM 1686 C CA . MET A 1 220 ? 19.734 17.312 6.164 1 84.88 220 MET A CA 1
ATOM 1687 C C . MET A 1 220 ? 19.453 18.312 7.273 1 84.88 220 MET A C 1
ATOM 1689 O O . MET A 1 220 ? 20.391 18.906 7.824 1 84.88 220 MET A O 1
ATOM 1693 N N . CYS A 1 221 ? 18.203 18.438 7.555 1 80.75 221 CYS A N 1
ATOM 1694 C CA . CYS A 1 221 ? 17.828 19.422 8.562 1 80.75 221 CYS A CA 1
ATOM 1695 C C . CYS A 1 221 ? 17.75 18.781 9.945 1 80.75 221 CYS A C 1
ATOM 1697 O O . CYS A 1 221 ? 17.266 19.406 10.891 1 80.75 221 CYS A O 1
ATOM 1699 N N . GLY A 1 222 ? 18.328 17.562 10.18 1 68.94 222 GLY A N 1
ATOM 1700 C CA . GLY A 1 222 ? 18.531 16.906 11.461 1 68.94 222 GLY A CA 1
ATOM 1701 C C . GLY A 1 222 ? 17.312 16.141 11.938 1 68.94 222 GLY A C 1
ATOM 1702 O O . GLY A 1 222 ? 17.203 15.82 13.125 1 68.94 222 GLY A O 1
ATOM 1703 N N . GLY A 1 223 ? 16.469 15.922 11.156 1 62.94 223 GLY A N 1
ATOM 1704 C CA . GLY A 1 223 ? 15.289 15.336 11.766 1 62.94 223 GLY A CA 1
ATOM 1705 C C . GLY A 1 223 ? 14.891 14.008 11.148 1 62.94 223 GLY A C 1
ATOM 1706 O O . GLY A 1 223 ? 15.383 13.641 10.078 1 62.94 223 GLY A O 1
ATOM 1707 N N . ILE A 1 224 ? 14.383 13.164 12.031 1 63.81 224 ILE A N 1
ATOM 1708 C CA . ILE A 1 224 ? 13.656 11.977 11.602 1 63.81 224 ILE A CA 1
ATOM 1709 C C . ILE A 1 224 ? 12.305 12.391 11.016 1 63.81 224 ILE A C 1
ATOM 1711 O O . ILE A 1 224 ? 11.352 11.609 11.031 1 63.81 224 ILE A O 1
ATOM 1715 N N . GLY A 1 225 ? 12.383 13.516 10.305 1 68.25 225 GLY A N 1
ATOM 1716 C CA . GLY A 1 225 ? 11.156 14.07 9.742 1 68.25 225 GLY A CA 1
ATOM 1717 C C . GLY A 1 225 ? 11.156 15.586 9.703 1 68.25 225 GLY A C 1
ATOM 1718 O O . GLY A 1 225 ? 12.211 16.219 9.711 1 68.25 225 GLY A O 1
ATOM 1719 N N . ALA A 1 226 ? 9.914 16.109 9.523 1 77.94 226 ALA A N 1
ATOM 1720 C CA . ALA A 1 226 ? 9.773 17.562 9.469 1 77.94 226 ALA A CA 1
ATOM 1721 C C . ALA A 1 226 ? 10.078 18.188 10.82 1 77.94 226 ALA A C 1
ATOM 1723 O O . ALA A 1 226 ? 9.836 17.578 11.867 1 77.94 226 ALA A O 1
ATOM 1724 N N . ASN A 1 227 ? 10.578 19.312 10.836 1 81.81 227 ASN A N 1
ATOM 1725 C CA . ASN A 1 227 ? 10.898 20.047 12.055 1 81.81 227 ASN A CA 1
ATOM 1726 C C . ASN A 1 227 ? 9.664 20.719 12.648 1 81.81 227 ASN A C 1
ATOM 1728 O O . ASN A 1 227 ? 9.57 20.891 13.867 1 81.81 227 ASN A O 1
ATOM 1732 N N . LEU A 1 228 ? 8.828 21.078 11.797 1 86 228 LEU A N 1
ATOM 1733 C CA . LEU A 1 228 ? 7.598 21.766 12.188 1 86 228 LEU A CA 1
ATOM 1734 C C . LEU A 1 228 ? 6.426 21.312 11.32 1 86 228 LEU A C 1
ATOM 1736 O O . LEU A 1 228 ? 6.559 21.219 10.102 1 86 228 LEU A O 1
ATOM 1740 N N . ILE A 1 229 ? 5.363 21.016 12.008 1 90.62 229 ILE A N 1
ATOM 1741 C CA . ILE A 1 229 ? 4.129 20.703 11.305 1 90.62 229 ILE A CA 1
ATOM 1742 C C . ILE A 1 229 ? 2.992 21.578 11.812 1 90.62 229 ILE A C 1
ATOM 1744 O O . ILE A 1 229 ? 2.76 21.672 13.023 1 90.62 229 ILE A O 1
ATOM 1748 N N . THR A 1 230 ? 2.379 22.25 10.938 1 92.44 230 THR A N 1
ATOM 1749 C CA . THR A 1 230 ? 1.254 23.109 11.281 1 92.44 230 THR A CA 1
ATOM 1750 C C . THR A 1 230 ? -0.008 22.688 10.539 1 92.44 230 THR A C 1
ATOM 1752 O O . THR A 1 230 ? 0.064 22.219 9.406 1 92.44 230 THR A O 1
ATOM 1755 N N . CYS A 1 231 ? -1.064 22.844 11.203 1 93 231 CYS A N 1
ATOM 1756 C CA . CYS A 1 231 ? -2.326 22.422 10.602 1 93 231 CYS A CA 1
ATOM 1757 C C . CYS A 1 231 ? -3.344 23.562 10.633 1 93 231 CYS A C 1
ATOM 1759 O O . CYS A 1 231 ? -3.533 24.203 11.664 1 93 231 CYS A O 1
ATOM 1761 N N . TYR A 1 232 ? -3.938 23.797 9.477 1 91.75 232 TYR A N 1
ATOM 1762 C CA . TYR A 1 232 ? -4.996 24.797 9.359 1 91.75 232 TYR A CA 1
ATOM 1763 C C . TYR A 1 232 ? -6.293 24.156 8.883 1 91.75 232 TYR A C 1
ATOM 1765 O O . TYR A 1 232 ? -6.277 23.266 8.023 1 91.75 232 TYR A O 1
ATOM 1773 N N . ASN A 1 233 ? -7.395 24.547 9.438 1 90.88 233 ASN A N 1
ATOM 1774 C CA . ASN A 1 233 ? -8.742 24.203 9 1 90.88 233 ASN A CA 1
ATOM 1775 C C . ASN A 1 233 ? -9.617 25.438 8.852 1 90.88 233 ASN A C 1
ATOM 1777 O O . ASN A 1 233 ? -9.914 26.125 9.828 1 90.88 233 ASN A O 1
ATOM 1781 N N . ASN A 1 234 ? -10.102 25.719 7.668 1 87.06 234 ASN A N 1
ATOM 1782 C CA . ASN A 1 234 ? -10.922 26.891 7.387 1 87.06 234 ASN A CA 1
ATOM 1783 C C . ASN A 1 234 ? -10.242 28.188 7.859 1 87.06 234 ASN A C 1
ATOM 1785 O O . ASN A 1 234 ? -10.859 29 8.547 1 87.06 234 ASN A O 1
ATOM 1789 N N . GLY A 1 235 ? -8.891 28.25 7.645 1 86.75 235 GLY A N 1
ATOM 1790 C CA . GLY A 1 235 ? -8.141 29.453 7.953 1 86.75 235 GLY A CA 1
ATOM 1791 C C . GLY A 1 235 ? -7.789 29.578 9.422 1 86.75 235 GLY A C 1
ATOM 1792 O O . GLY A 1 235 ? -7.125 30.531 9.828 1 86.75 235 GLY A O 1
ATOM 1793 N N . ILE A 1 236 ? -8.172 28.625 10.188 1 89.56 236 ILE A N 1
ATOM 1794 C CA . ILE A 1 236 ? -7.914 28.656 11.617 1 89.56 236 ILE A CA 1
ATOM 1795 C C . ILE A 1 236 ? -6.816 27.656 11.969 1 89.56 236 ILE A C 1
ATOM 1797 O O . ILE A 1 236 ? -6.848 26.5 11.516 1 89.56 236 ILE A O 1
ATOM 1801 N N . LEU A 1 237 ? -5.859 28.141 12.742 1 90.94 237 LEU A N 1
ATOM 1802 C CA . LEU A 1 237 ? -4.785 27.25 13.188 1 90.94 237 LEU A CA 1
ATOM 1803 C C . LEU A 1 237 ? -5.309 26.219 14.172 1 90.94 237 LEU A C 1
ATOM 1805 O O . LEU A 1 237 ? -5.863 26.562 15.219 1 90.94 237 LEU A O 1
ATOM 1809 N N . CYS A 1 238 ? -5.188 24.969 13.836 1 87.62 238 CYS A N 1
ATOM 1810 C CA . CYS A 1 238 ? -5.707 23.891 14.664 1 87.62 238 CYS A CA 1
ATOM 1811 C C . CYS A 1 238 ? -4.613 23.312 15.555 1 87.62 238 CYS A C 1
ATOM 1813 O O . CYS A 1 238 ? -4.906 22.688 16.578 1 87.62 238 CYS A O 1
ATOM 1815 N N . GLY A 1 239 ? -3.369 23.391 15.133 1 86.19 239 GLY A N 1
ATOM 1816 C CA . GLY A 1 239 ? -2.283 22.859 15.945 1 86.19 239 GLY A CA 1
ATOM 1817 C C . GLY A 1 239 ? -0.931 22.953 15.266 1 86.19 239 GLY A C 1
ATOM 1818 O O . GLY A 1 239 ? -0.854 23.156 14.055 1 86.19 239 GLY A O 1
ATOM 1819 N N . SER A 1 240 ? 0.023 22.969 16.094 1 88.12 240 SER A N 1
ATOM 1820 C CA . SER A 1 240 ? 1.405 22.969 15.633 1 88.12 240 SER A CA 1
ATOM 1821 C C . SER A 1 240 ? 2.264 22.016 16.453 1 88.12 240 SER A C 1
ATOM 1823 O O . SER A 1 240 ? 2.07 21.891 17.672 1 88.12 240 SER A O 1
ATOM 1825 N N . GLN A 1 241 ? 3.031 21.266 15.781 1 88.12 241 GLN A N 1
ATOM 1826 C CA . GLN A 1 241 ? 3.949 20.359 16.453 1 88.12 241 GLN A CA 1
ATOM 1827 C C . GLN A 1 241 ? 5.391 20.609 16.016 1 88.12 241 GLN A C 1
ATOM 1829 O O . GLN A 1 241 ? 5.684 20.656 14.82 1 88.12 241 GLN A O 1
ATOM 1834 N N . LYS A 1 242 ? 6.242 20.75 17.016 1 85.5 242 LYS A N 1
ATOM 1835 C CA . LYS A 1 242 ? 7.66 20.953 16.75 1 85.5 242 LYS A CA 1
ATOM 1836 C C . LYS A 1 242 ? 8.469 19.703 17.094 1 85.5 242 LYS A C 1
ATOM 1838 O O . LYS A 1 242 ? 8.188 19.047 18.109 1 85.5 242 LYS A O 1
ATOM 1843 N N . PHE A 1 243 ? 9.422 19.406 16.141 1 81.5 243 PHE A N 1
ATOM 1844 C CA . PHE A 1 243 ? 10.266 18.25 16.391 1 81.5 243 PHE A CA 1
ATOM 1845 C C . PHE A 1 243 ? 11.742 18.641 16.391 1 81.5 243 PHE A C 1
ATOM 1847 O O . PHE A 1 243 ? 12.133 19.594 15.711 1 81.5 243 PHE A O 1
ATOM 1854 N N . GLY A 1 244 ? 12.695 17.75 16.969 1 68.19 244 GLY A N 1
ATOM 1855 C CA . GLY A 1 244 ? 14.141 17.828 16.875 1 68.19 244 GLY A CA 1
ATOM 1856 C C . GLY A 1 244 ? 14.727 18.969 17.688 1 68.19 244 GLY A C 1
ATOM 1857 O O . GLY A 1 244 ? 15.922 19.266 17.578 1 68.19 244 GLY A O 1
ATOM 1858 N N . GLY A 1 245 ? 13.977 19.578 18.641 1 60.47 245 GLY A N 1
ATOM 1859 C CA . GLY A 1 245 ? 14.555 20.562 19.531 1 60.47 245 GLY A CA 1
ATOM 1860 C C . GLY A 1 245 ? 14.891 21.875 18.828 1 60.47 245 GLY A C 1
ATOM 1861 O O . GLY A 1 245 ? 15.727 22.641 19.312 1 60.47 245 GLY A O 1
ATOM 1862 N N . CYS A 1 246 ? 14.484 21.969 17.609 1 57.16 246 CYS A N 1
ATOM 1863 C CA . CYS A 1 246 ? 14.898 23.203 16.953 1 57.16 246 CYS A CA 1
ATOM 1864 C C . CYS A 1 246 ? 14.141 24.406 17.516 1 57.16 246 CYS A C 1
ATOM 1866 O O . CYS A 1 246 ? 12.945 24.297 17.812 1 57.16 246 CYS A O 1
ATOM 1868 N N . ASN A 1 247 ? 14.852 25.266 18.141 1 64.75 247 ASN A N 1
ATOM 1869 C CA . ASN A 1 247 ? 14.305 26.531 18.609 1 64.75 247 ASN A CA 1
ATOM 1870 C C . ASN A 1 247 ? 14.07 27.484 17.438 1 64.75 247 ASN A C 1
ATOM 1872 O O . ASN A 1 247 ? 15.016 27.953 16.812 1 64.75 247 ASN A O 1
ATOM 1876 N N . LEU A 1 248 ? 12.859 27.484 16.953 1 73.31 248 LEU A N 1
ATOM 1877 C CA . LEU A 1 248 ? 12.492 28.375 15.859 1 73.31 248 LEU A CA 1
ATOM 1878 C C . LEU A 1 248 ? 12.375 29.812 16.344 1 73.31 248 LEU A C 1
ATOM 1880 O O . LEU A 1 248 ? 11.852 30.062 17.438 1 73.31 248 LEU A O 1
ATOM 1884 N N . SER A 1 249 ? 13.047 30.625 15.617 1 78.5 249 SER A N 1
ATOM 1885 C CA . SER A 1 249 ? 12.797 32.031 15.875 1 78.5 249 SER A CA 1
ATOM 1886 C C . SER A 1 249 ? 11.336 32.406 15.609 1 78.5 249 SER A C 1
ATOM 1888 O O . SER A 1 249 ? 10.641 31.703 14.867 1 78.5 249 SER A O 1
ATOM 1890 N N . ILE A 1 250 ? 10.898 33.375 16.234 1 82.06 250 ILE A N 1
ATOM 1891 C CA . ILE A 1 250 ? 9.523 33.844 16.078 1 82.06 250 ILE A CA 1
ATOM 1892 C C . ILE A 1 250 ? 9.266 34.219 14.625 1 82.06 250 ILE A C 1
ATOM 1894 O O . ILE A 1 250 ? 8.195 33.938 14.086 1 82.06 250 ILE A O 1
ATOM 1898 N N . GLU A 1 251 ? 10.281 34.719 14.047 1 83.69 251 GLU A N 1
ATOM 1899 C CA . GLU A 1 251 ? 10.148 35.156 12.656 1 83.69 251 GLU A CA 1
ATOM 1900 C C . GLU A 1 251 ? 9.938 33.938 11.734 1 83.69 251 GLU A C 1
ATOM 1902 O O . GLU A 1 251 ? 9.086 34 10.844 1 83.69 251 GLU A O 1
ATOM 1907 N N . CYS A 1 252 ? 10.633 32.969 11.992 1 84.06 252 CYS A N 1
ATOM 1908 C CA . CYS A 1 252 ? 10.523 31.75 11.18 1 84.06 252 CYS A CA 1
ATOM 1909 C C . CYS A 1 252 ? 9.172 31.094 11.367 1 84.06 252 CYS A C 1
ATOM 1911 O O . CYS A 1 252 ? 8.578 30.578 10.406 1 84.06 252 CYS A O 1
ATOM 1913 N N . GLU A 1 253 ? 8.75 31.141 12.57 1 86.56 253 GLU A N 1
ATOM 1914 C CA . GLU A 1 253 ? 7.453 30.547 12.875 1 86.56 253 GLU A CA 1
ATOM 1915 C C . GLU A 1 253 ? 6.32 31.312 12.188 1 86.56 253 GLU A C 1
ATOM 1917 O O . GLU A 1 253 ? 5.402 30.688 11.641 1 86.56 253 GLU A O 1
ATOM 1922 N N . GLU A 1 254 ? 6.41 32.562 12.219 1 89.62 254 GLU A N 1
ATOM 1923 C CA . GLU A 1 254 ? 5.395 33.406 11.57 1 89.62 254 GLU A CA 1
ATOM 1924 C C . GLU A 1 254 ? 5.383 33.188 10.062 1 89.62 254 GLU A C 1
ATOM 1926 O O . GLU A 1 254 ? 4.316 33.125 9.445 1 89.62 254 GLU A O 1
ATOM 1931 N N . GLU A 1 255 ? 6.52 33.094 9.531 1 90.56 255 GLU A N 1
ATOM 1932 C CA . GLU A 1 255 ? 6.633 32.844 8.102 1 90.56 255 GLU A CA 1
ATOM 1933 C C . GLU A 1 255 ? 6.035 31.484 7.738 1 90.56 255 GLU A C 1
ATOM 1935 O O . GLU A 1 255 ? 5.316 31.359 6.742 1 90.56 255 GLU A O 1
ATOM 1940 N N . ALA A 1 256 ? 6.336 30.531 8.578 1 90.75 256 ALA A N 1
ATOM 1941 C CA . ALA A 1 256 ? 5.816 29.188 8.359 1 90.75 256 ALA A CA 1
ATOM 1942 C C . ALA A 1 256 ? 4.293 29.172 8.422 1 90.75 256 ALA A C 1
ATOM 1944 O O . ALA A 1 256 ? 3.639 28.516 7.605 1 90.75 256 ALA A O 1
ATOM 1945 N N . LEU A 1 257 ? 3.768 29.938 9.336 1 92.56 257 LEU A N 1
ATOM 1946 C CA . LEU A 1 257 ? 2.318 30 9.5 1 92.56 257 LEU A CA 1
ATOM 1947 C C . LEU A 1 257 ? 1.656 30.641 8.289 1 92.56 257 LEU A C 1
ATOM 1949 O O . LEU A 1 257 ? 0.596 30.203 7.84 1 92.56 257 LEU A O 1
ATOM 1953 N N . LYS A 1 258 ? 2.283 31.641 7.77 1 92.62 258 LYS A N 1
ATOM 1954 C CA . LYS A 1 258 ? 1.757 32.312 6.582 1 92.62 258 LYS A CA 1
ATOM 1955 C C . LYS A 1 258 ? 1.745 31.359 5.383 1 92.62 258 LYS A C 1
ATOM 1957 O O . LYS A 1 258 ? 0.745 31.266 4.668 1 92.62 258 LYS A O 1
ATOM 1962 N N . ILE A 1 259 ? 2.795 30.703 5.199 1 92.94 259 ILE A N 1
ATOM 1963 C CA . ILE A 1 259 ? 2.918 29.766 4.094 1 92.94 259 ILE A CA 1
ATOM 1964 C C . ILE A 1 259 ? 1.89 28.656 4.254 1 92.94 259 ILE A C 1
ATOM 1966 O O . ILE A 1 259 ? 1.225 28.266 3.287 1 92.94 259 ILE A O 1
ATOM 1970 N N . ALA A 1 260 ? 1.75 28.141 5.469 1 93.88 260 ALA A N 1
ATOM 1971 C CA . ALA A 1 260 ? 0.826 27.047 5.758 1 93.88 260 ALA A CA 1
ATOM 1972 C C . ALA A 1 260 ? -0.614 27.453 5.457 1 93.88 260 ALA A C 1
ATOM 1974 O O . ALA A 1 260 ? -1.389 26.672 4.914 1 93.88 260 ALA A O 1
ATOM 1975 N N . LYS A 1 261 ? -0.949 28.656 5.789 1 92.88 261 LYS A N 1
ATOM 1976 C CA . LYS A 1 261 ? -2.303 29.141 5.547 1 92.88 261 LYS A CA 1
ATOM 1977 C C . LYS A 1 261 ? -2.607 29.219 4.055 1 92.88 261 LYS A C 1
ATOM 1979 O O . LYS A 1 261 ? -3.684 28.797 3.617 1 92.88 261 LYS A O 1
ATOM 1984 N N . GLU A 1 262 ? -1.682 29.719 3.281 1 91.62 262 GLU A N 1
ATOM 1985 C CA . GLU A 1 262 ? -1.848 29.781 1.832 1 91.62 262 GLU A CA 1
ATOM 1986 C C . GLU A 1 262 ? -1.935 28.391 1.212 1 91.62 262 GLU A C 1
ATOM 1988 O O . GLU A 1 262 ? -2.762 28.156 0.33 1 91.62 262 GLU A O 1
ATOM 1993 N N . ARG A 1 263 ? -1.115 27.578 1.701 1 91.75 263 ARG A N 1
ATOM 1994 C CA . ARG A 1 263 ? -1.095 26.203 1.205 1 91.75 263 ARG A CA 1
ATOM 1995 C C . ARG A 1 263 ? -2.402 25.484 1.525 1 91.75 263 ARG A C 1
ATOM 1997 O O . ARG A 1 263 ? -2.91 24.719 0.708 1 91.75 263 ARG A O 1
ATOM 2004 N N . ALA A 1 264 ? -2.873 25.703 2.67 1 92.38 264 ALA A N 1
ATOM 2005 C CA . ALA A 1 264 ? -4.117 25.062 3.086 1 92.38 264 ALA A CA 1
ATOM 2006 C C . ALA A 1 264 ? -5.25 25.375 2.117 1 92.38 264 ALA A C 1
ATOM 2008 O O . ALA A 1 264 ? -6.043 24.5 1.767 1 92.38 264 ALA A O 1
ATOM 2009 N N . GLN A 1 265 ? -5.262 26.547 1.618 1 90.94 265 GLN A N 1
ATOM 2010 C CA . GLN A 1 265 ? -6.289 26.953 0.664 1 90.94 265 GLN A CA 1
ATOM 2011 C C . GLN A 1 265 ? -6.129 26.219 -0.663 1 90.94 265 GLN A C 1
ATOM 2013 O O . GLN A 1 265 ? -7.113 25.75 -1.244 1 90.94 265 GLN A O 1
ATOM 2018 N N . ALA A 1 266 ? -4.941 26.141 -1.082 1 89.5 266 ALA A N 1
ATOM 2019 C CA . ALA A 1 266 ? -4.656 25.469 -2.35 1 89.5 266 ALA A CA 1
ATOM 2020 C C . ALA A 1 266 ? -5.016 23.984 -2.279 1 89.5 266 ALA A C 1
ATOM 2022 O O . ALA A 1 266 ? -5.613 23.438 -3.211 1 89.5 266 ALA A O 1
ATOM 2023 N N . VAL A 1 267 ? -4.66 23.359 -1.187 1 91.5 267 VAL A N 1
ATOM 2024 C CA . VAL A 1 267 ? -4.922 21.938 -1.004 1 91.5 267 VAL A CA 1
ATOM 2025 C C . VAL A 1 267 ? -6.426 21.703 -0.915 1 91.5 267 VAL A C 1
ATOM 2027 O O . VAL A 1 267 ? -6.941 20.75 -1.5 1 91.5 267 VAL A O 1
ATOM 2030 N N . GLU A 1 268 ? -7.07 22.547 -0.202 1 91.44 268 GLU A N 1
ATOM 2031 C CA . GLU A 1 268 ? -8.523 22.453 -0.096 1 91.44 268 GLU A CA 1
ATOM 2032 C C . GLU A 1 268 ? -9.18 22.484 -1.473 1 91.44 268 GLU A C 1
ATOM 2034 O O . GLU A 1 268 ? -10.109 21.734 -1.745 1 91.44 268 GLU A O 1
ATOM 2039 N N . GLU A 1 269 ? -8.688 23.328 -2.297 1 90.56 269 GLU A N 1
ATOM 2040 C CA . GLU A 1 269 ? -9.234 23.453 -3.643 1 90.56 269 GLU A CA 1
ATOM 2041 C C . GLU A 1 269 ? -9.016 22.188 -4.453 1 90.56 269 GLU A C 1
ATOM 2043 O O . GLU A 1 269 ? -9.914 21.734 -5.164 1 90.56 269 GLU A O 1
ATOM 2048 N N . VAL A 1 270 ? -7.891 21.625 -4.352 1 90.38 270 VAL A N 1
ATOM 2049 C CA . VAL A 1 270 ? -7.555 20.406 -5.082 1 90.38 270 VAL A CA 1
ATOM 2050 C C . VAL A 1 270 ? -8.461 19.266 -4.629 1 90.38 270 VAL A C 1
ATOM 2052 O O . VAL A 1 270 ? -9.016 18.547 -5.457 1 90.38 270 VAL A O 1
ATOM 2055 N N . VAL A 1 271 ? -8.648 19.125 -3.355 1 92 271 VAL A N 1
ATOM 2056 C CA . VAL A 1 271 ? -9.461 18.047 -2.795 1 92 271 VAL A CA 1
ATOM 2057 C C . VAL A 1 271 ? -10.914 18.234 -3.209 1 92 271 VAL A C 1
ATOM 2059 O O . VAL A 1 271 ? -11.562 17.281 -3.652 1 92 271 VAL A O 1
ATOM 2062 N N . ASP A 1 272 ? -11.336 19.438 -3.154 1 90.94 272 ASP A N 1
ATOM 2063 C CA . ASP A 1 272 ? -12.727 19.734 -3.492 1 90.94 272 ASP A CA 1
ATOM 2064 C C . ASP A 1 272 ? -13 19.438 -4.965 1 90.94 272 ASP A C 1
ATOM 2066 O O . ASP A 1 272 ? -14.039 18.859 -5.309 1 90.94 272 ASP A O 1
ATOM 2070 N N . VAL A 1 273 ? -12.109 19.812 -5.785 1 90.94 273 VAL A N 1
ATOM 2071 C CA . VAL A 1 273 ? -12.273 19.594 -7.219 1 90.94 273 VAL A CA 1
ATOM 2072 C C . VAL A 1 273 ? -12.281 18.094 -7.52 1 90.94 273 VAL A C 1
ATOM 2074 O O . VAL A 1 273 ? -13.078 17.625 -8.336 1 90.94 273 VAL A O 1
ATOM 2077 N N . CYS A 1 274 ? -11.445 17.391 -6.902 1 90.94 274 CYS A N 1
ATOM 2078 C CA . CYS A 1 274 ? -11.375 15.953 -7.109 1 90.94 274 CYS A CA 1
ATOM 2079 C C . CYS A 1 274 ? -12.672 15.281 -6.668 1 90.94 274 CYS A C 1
ATOM 2081 O O . CYS A 1 274 ? -13.188 14.406 -7.371 1 90.94 274 CYS A O 1
ATOM 2083 N N . ILE A 1 275 ? -13.18 15.688 -5.559 1 90.94 275 ILE A N 1
ATOM 2084 C CA . ILE A 1 275 ? -14.398 15.102 -5.023 1 90.94 275 ILE A CA 1
ATOM 2085 C C . ILE A 1 275 ? -15.578 15.438 -5.938 1 90.94 275 ILE A C 1
ATOM 2087 O O . ILE A 1 275 ? -16.422 14.586 -6.215 1 90.94 275 ILE A O 1
ATOM 2091 N N . LYS A 1 276 ? -15.578 16.672 -6.398 1 90.5 276 LYS A N 1
ATOM 2092 C CA . LYS A 1 276 ? -16.641 17.094 -7.305 1 90.5 276 LYS A CA 1
ATOM 2093 C C . LYS A 1 276 ? -16.609 16.297 -8.602 1 90.5 276 LYS A C 1
ATOM 2095 O O . LYS A 1 276 ? -17.656 15.883 -9.102 1 90.5 276 LYS A O 1
ATOM 2100 N N . ASN A 1 277 ? -15.461 16.078 -9.133 1 88.38 277 ASN A N 1
ATOM 2101 C CA . ASN A 1 277 ? -15.312 15.281 -10.352 1 88.38 277 ASN A CA 1
ATOM 2102 C C . ASN A 1 277 ? -15.758 13.844 -10.141 1 88.38 277 ASN A C 1
ATOM 2104 O O . ASN A 1 277 ? -16.391 13.242 -11.016 1 88.38 277 ASN A O 1
ATOM 2108 N N . TYR A 1 278 ? -15.492 13.375 -9.078 1 87.88 278 TYR A N 1
ATOM 2109 C CA . TYR A 1 278 ? -15.898 12.023 -8.727 1 87.88 278 TYR A CA 1
ATOM 2110 C C . TYR A 1 278 ? -17.422 11.914 -8.633 1 87.88 278 TYR A C 1
ATOM 2112 O O . TYR A 1 278 ? -18.016 10.969 -9.156 1 87.88 278 TYR A O 1
ATOM 2120 N N . GLU A 1 279 ? -17.953 12.867 -7.988 1 86.19 279 GLU A N 1
ATOM 2121 C CA . GLU A 1 279 ? -19.391 12.867 -7.844 1 86.19 279 GLU A CA 1
ATOM 2122 C C . GLU A 1 279 ? -20.094 13.008 -9.195 1 86.19 279 GLU A C 1
ATOM 2124 O O . GLU A 1 279 ? -21.141 12.414 -9.43 1 86.19 279 GLU A O 1
ATOM 2129 N N . LEU A 1 280 ? -19.469 13.695 -10.047 1 85.12 280 LEU A N 1
ATOM 2130 C CA . LEU A 1 280 ? -20.016 13.875 -11.391 1 85.12 280 LEU A CA 1
ATOM 2131 C C . LEU A 1 280 ? -19.922 12.57 -12.188 1 85.12 280 LEU A C 1
ATOM 2133 O O . LEU A 1 280 ? -20.812 12.266 -12.977 1 85.12 280 LEU A O 1
ATOM 2137 N N . GLU A 1 281 ? -18.922 11.812 -11.938 1 80.94 281 GLU A N 1
ATOM 2138 C CA . GLU A 1 281 ? -18.719 10.555 -12.648 1 80.94 281 GLU A CA 1
ATOM 2139 C C . GLU A 1 281 ? -19.688 9.477 -12.164 1 80.94 281 GLU A C 1
ATOM 2141 O O . GLU A 1 281 ? -20.156 8.656 -12.953 1 80.94 281 GLU A O 1
ATOM 2146 N N . ILE A 1 282 ? -19.984 9.453 -10.898 1 76.38 282 ILE A N 1
ATOM 2147 C CA . ILE A 1 282 ? -20.859 8.422 -10.344 1 76.38 282 ILE A CA 1
ATOM 2148 C C . ILE A 1 282 ? -22.312 8.75 -10.68 1 76.38 282 ILE A C 1
ATOM 2150 O O . ILE A 1 282 ? -23.141 7.848 -10.852 1 76.38 282 ILE A O 1
ATOM 2154 N N . ASN A 1 283 ? -22.641 10.031 -10.711 1 70.31 283 ASN A N 1
ATOM 2155 C CA . ASN A 1 283 ? -24.016 10.43 -11.031 1 70.31 283 ASN A CA 1
ATOM 2156 C C . ASN A 1 283 ? -24.281 10.336 -12.531 1 70.31 283 ASN A C 1
ATOM 2158 O O . ASN A 1 283 ? -25.422 10.516 -12.969 1 70.31 283 ASN A O 1
ATOM 2162 N N . LYS A 1 284 ? -23.422 9.883 -13.422 1 58.25 284 LYS A N 1
ATOM 2163 C CA . LYS A 1 284 ? -23.688 9.648 -14.844 1 58.25 284 LYS A CA 1
ATOM 2164 C C . LYS A 1 284 ? -24.062 8.195 -15.102 1 58.25 284 LYS A C 1
ATOM 2166 O O . LYS A 1 284 ? -23.969 7.355 -14.211 1 58.25 284 LYS A O 1
ATOM 2171 N N . MET B 1 1 ? -31.828 -5.324 -6.586 1 43.97 1 MET B N 1
ATOM 2172 C CA . MET B 1 1 ? -32.469 -6.602 -6.309 1 43.97 1 MET B CA 1
ATOM 2173 C C . MET B 1 1 ? -31.422 -7.707 -6.133 1 43.97 1 MET B C 1
ATOM 2175 O O . MET B 1 1 ? -31.484 -8.461 -5.16 1 43.97 1 MET B O 1
ATOM 2179 N N . ALA B 1 2 ? -30.5 -7.785 -7.113 1 49.78 2 ALA B N 1
ATOM 2180 C CA . ALA B 1 2 ? -29.547 -8.883 -7.082 1 49.78 2 ALA B CA 1
ATOM 2181 C C . ALA B 1 2 ? -28.609 -8.766 -5.879 1 49.78 2 ALA B C 1
ATOM 2183 O O . ALA B 1 2 ? -28.281 -9.773 -5.246 1 49.78 2 ALA B O 1
ATOM 2184 N N . GLU B 1 3 ? -28.281 -7.547 -5.52 1 52.78 3 GLU B N 1
ATOM 2185 C CA . GLU B 1 3 ? -27.375 -7.324 -4.395 1 52.78 3 GLU B CA 1
ATOM 2186 C C . GLU B 1 3 ? -28.016 -7.742 -3.078 1 52.78 3 GLU B C 1
ATOM 2188 O O . GLU B 1 3 ? -27.359 -8.32 -2.211 1 52.78 3 GLU B O 1
ATOM 2193 N N . ILE B 1 4 ? -29.328 -7.395 -3.023 1 47.41 4 ILE B N 1
ATOM 2194 C CA . ILE B 1 4 ? -30.062 -7.777 -1.82 1 47.41 4 ILE B CA 1
ATOM 2195 C C . ILE B 1 4 ? -30.172 -9.297 -1.741 1 47.41 4 ILE B C 1
ATOM 2197 O O . ILE B 1 4 ? -29.984 -9.883 -0.671 1 47.41 4 ILE B O 1
ATOM 2201 N N . TYR B 1 5 ? -30.516 -9.867 -2.846 1 47.62 5 TYR B N 1
ATOM 2202 C CA . TYR B 1 5 ? -30.641 -11.32 -2.898 1 47.62 5 TYR B CA 1
ATOM 2203 C C . TYR B 1 5 ? -29.312 -11.984 -2.547 1 47.62 5 TYR B C 1
ATOM 2205 O O . TYR B 1 5 ? -29.281 -12.984 -1.821 1 47.62 5 TYR B O 1
ATOM 2213 N N . LYS B 1 6 ? -28.234 -11.461 -2.938 1 57.94 6 LYS B N 1
ATOM 2214 C CA . LYS B 1 6 ? -26.906 -11.938 -2.625 1 57.94 6 LYS B CA 1
ATOM 2215 C C . LYS B 1 6 ? -26.641 -11.922 -1.12 1 57.94 6 LYS B C 1
ATOM 2217 O O . LYS B 1 6 ? -26.047 -12.852 -0.575 1 57.94 6 LYS B O 1
ATOM 2222 N N . LEU B 1 7 ? -27.156 -10.906 -0.519 1 54.78 7 LEU B N 1
ATOM 2223 C CA . LEU B 1 7 ? -26.922 -10.711 0.908 1 54.78 7 LEU B CA 1
ATOM 2224 C C . LEU B 1 7 ? -27.75 -11.695 1.733 1 54.78 7 LEU B C 1
ATOM 2226 O O . LEU B 1 7 ? -27.266 -12.195 2.758 1 54.78 7 LEU B O 1
ATOM 2230 N N . ILE B 1 8 ? -28.906 -12.062 1.185 1 58.81 8 ILE B N 1
ATOM 2231 C CA . ILE B 1 8 ? -29.844 -12.883 1.959 1 58.81 8 ILE B CA 1
ATOM 2232 C C . ILE B 1 8 ? -29.562 -14.359 1.696 1 58.81 8 ILE B C 1
ATOM 2234 O O . ILE B 1 8 ? -29.625 -15.188 2.615 1 58.81 8 ILE B O 1
ATOM 2238 N N . HIS B 1 9 ? -29.266 -14.703 0.472 1 69.25 9 HIS B N 1
ATOM 2239 C CA . HIS B 1 9 ? -29 -16.094 0.121 1 69.25 9 HIS B CA 1
ATOM 2240 C C . HIS B 1 9 ? -27.734 -16.219 -0.719 1 69.25 9 HIS B C 1
ATOM 2242 O O . HIS B 1 9 ? -27.812 -16.594 -1.894 1 69.25 9 HIS B O 1
ATOM 2248 N N . PRO B 1 10 ? -26.641 -16.016 -0.081 1 69.44 10 PRO B N 1
ATOM 2249 C CA . PRO B 1 10 ? -25.391 -15.977 -0.849 1 69.44 10 PRO B CA 1
ATOM 2250 C C . PRO B 1 10 ? -25.125 -17.266 -1.613 1 69.44 10 PRO B C 1
ATOM 2252 O O . PRO B 1 10 ? -24.703 -17.234 -2.773 1 69.44 10 PRO B O 1
ATOM 2255 N N . VAL B 1 11 ? -25.422 -18.344 -1.007 1 75 11 VAL B N 1
ATOM 2256 C CA . VAL B 1 11 ? -25.141 -19.641 -1.618 1 75 11 VAL B CA 1
ATOM 2257 C C . VAL B 1 11 ? -26.078 -19.875 -2.797 1 75 11 VAL B C 1
ATOM 2259 O O . VAL B 1 11 ? -25.641 -20.328 -3.865 1 75 11 VAL B O 1
ATOM 2262 N N . LYS B 1 12 ? -27.312 -19.609 -2.562 1 74.44 12 LYS B N 1
ATOM 2263 C CA . LYS B 1 12 ? -28.297 -19.797 -3.629 1 74.44 12 LYS B CA 1
ATOM 2264 C C . LYS B 1 12 ? -28 -18.875 -4.809 1 74.44 12 LYS B C 1
ATOM 2266 O O . LYS B 1 12 ? -28.109 -19.281 -5.965 1 74.44 12 LYS B O 1
ATOM 2271 N N . TYR B 1 13 ? -27.688 -17.656 -4.469 1 74.38 13 TYR B N 1
ATOM 2272 C CA . TYR B 1 13 ? -27.312 -16.688 -5.488 1 74.38 13 TYR B CA 1
ATOM 2273 C C . TYR B 1 13 ? -26.141 -17.203 -6.324 1 74.38 13 TYR B C 1
ATOM 2275 O O . TYR B 1 13 ? -26.188 -17.141 -7.555 1 74.38 13 TYR B O 1
ATOM 2283 N N . PHE B 1 14 ? -25.203 -17.703 -5.676 1 80.44 14 PHE B N 1
ATOM 2284 C CA . PHE B 1 14 ? -24.016 -18.234 -6.32 1 80.44 14 PHE B CA 1
ATOM 2285 C C . PHE B 1 14 ? -24.344 -19.453 -7.172 1 80.44 14 PHE B C 1
ATOM 2287 O O . PHE B 1 14 ? -23.922 -19.547 -8.328 1 80.44 14 PHE B O 1
ATOM 2294 N N . ASN B 1 15 ? -25.156 -20.234 -6.707 1 79.12 15 ASN B N 1
ATOM 2295 C CA . ASN B 1 15 ? -25.562 -21.453 -7.41 1 79.12 15 ASN B CA 1
ATOM 2296 C C . ASN B 1 15 ? -26.359 -21.125 -8.672 1 79.12 15 ASN B C 1
ATOM 2298 O O . ASN B 1 15 ? -26.234 -21.812 -9.68 1 79.12 15 ASN B O 1
ATOM 2302 N N . ASP B 1 16 ? -27.141 -20.109 -8.539 1 80.25 16 ASP B N 1
ATOM 2303 C CA . ASP B 1 16 ? -27.953 -19.719 -9.68 1 80.25 16 ASP B CA 1
ATOM 2304 C C . ASP B 1 16 ? -27.078 -19.266 -10.852 1 80.25 16 ASP B C 1
ATOM 2306 O O . ASP B 1 16 ? -27.359 -19.594 -12.008 1 80.25 16 ASP B O 1
ATOM 2310 N N . TYR B 1 17 ? -26.156 -18.578 -10.562 1 80.94 17 TYR B N 1
ATOM 2311 C CA . TYR B 1 17 ? -25.25 -18.109 -11.617 1 80.94 17 TYR B CA 1
ATOM 2312 C C . TYR B 1 17 ? -24.469 -19.266 -12.211 1 80.94 17 TYR B C 1
ATOM 2314 O O . TYR B 1 17 ? -24.359 -19.406 -13.43 1 80.94 17 TYR B O 1
ATOM 2322 N N . LEU B 1 18 ? -24 -20.109 -11.375 1 80.5 18 LEU B N 1
ATOM 2323 C CA . LEU B 1 18 ? -23.172 -21.219 -11.828 1 80.5 18 LEU B CA 1
ATOM 2324 C C . LEU B 1 18 ? -23.984 -22.203 -12.664 1 80.5 18 LEU B C 1
ATOM 2326 O O . LEU B 1 18 ? -23.453 -22.828 -13.586 1 80.5 18 LEU B O 1
ATOM 2330 N N . SER B 1 19 ? -25.188 -22.281 -12.312 1 80.44 19 SER B N 1
ATOM 2331 C CA . SER B 1 19 ? -26.062 -23.156 -13.078 1 80.44 19 SER B CA 1
ATOM 2332 C C . SER B 1 19 ? -26.219 -22.656 -14.516 1 80.44 19 SER B C 1
ATOM 2334 O O . SER B 1 19 ? -26.469 -23.453 -15.422 1 80.44 19 SER B O 1
ATOM 2336 N N . ARG B 1 20 ? -26.047 -21.391 -14.688 1 81 20 ARG B N 1
ATOM 2337 C CA . ARG B 1 20 ? -26.141 -20.812 -16.016 1 81 20 ARG B CA 1
ATOM 2338 C C . ARG B 1 20 ? -24.766 -20.703 -16.672 1 81 20 ARG B C 1
ATOM 2340 O O . ARG B 1 20 ? -24.609 -20.094 -17.719 1 81 20 ARG B O 1
ATOM 2347 N N . LYS B 1 21 ? -23.781 -21.219 -16.031 1 80.81 21 LYS B N 1
ATOM 2348 C CA . LYS B 1 21 ? -22.406 -21.281 -16.516 1 80.81 21 LYS B CA 1
ATOM 2349 C C . LYS B 1 21 ? -21.797 -19.875 -16.609 1 80.81 21 LYS B C 1
ATOM 2351 O O . LYS B 1 21 ? -21.062 -19.578 -17.562 1 80.81 21 LYS B O 1
ATOM 2356 N N . ILE B 1 22 ? -22.328 -19.031 -15.734 1 85.19 22 ILE B N 1
ATOM 2357 C CA . ILE B 1 22 ? -21.766 -17.688 -15.664 1 85.19 22 ILE B CA 1
ATOM 2358 C C . ILE B 1 22 ? -21.422 -17.344 -14.219 1 85.19 22 ILE B C 1
ATOM 2360 O O . ILE B 1 22 ? -22.078 -17.812 -13.289 1 85.19 22 ILE B O 1
ATOM 2364 N N . ARG B 1 23 ? -20.391 -16.625 -14.086 1 89.75 23 ARG B N 1
ATOM 2365 C CA . ARG B 1 23 ? -20 -16.188 -12.75 1 89.75 23 ARG B CA 1
ATOM 2366 C C . ARG B 1 23 ? -20.734 -14.914 -12.344 1 89.75 23 ARG B C 1
ATOM 2368 O O . ARG B 1 23 ? -21.25 -14.188 -13.195 1 89.75 23 ARG B O 1
ATOM 2375 N N . PRO B 1 24 ? -20.828 -14.578 -11.156 1 85.19 24 PRO B N 1
ATOM 2376 C CA . PRO B 1 24 ? -21.531 -13.375 -10.688 1 85.19 24 PRO B CA 1
ATOM 2377 C C . PRO B 1 24 ? -20.969 -12.094 -11.289 1 85.19 24 PRO B C 1
ATOM 2379 O O . PRO B 1 24 ? -21.688 -11.102 -11.422 1 85.19 24 PRO B O 1
ATOM 2382 N N . ASP B 1 25 ? -19.734 -12.086 -11.688 1 85.44 25 ASP B N 1
ATOM 2383 C CA . ASP B 1 25 ? -19.125 -10.875 -12.25 1 85.44 25 ASP B CA 1
ATOM 2384 C C . ASP B 1 25 ? -19.203 -10.891 -13.773 1 85.44 25 ASP B C 1
ATOM 2386 O O . ASP B 1 25 ? -18.625 -10.016 -14.43 1 85.44 25 ASP B O 1
ATOM 2390 N N . GLY B 1 26 ? -19.781 -11.836 -14.383 1 87.06 26 GLY B N 1
ATOM 2391 C CA . GLY B 1 26 ? -20.016 -11.891 -15.812 1 87.06 26 GLY B CA 1
ATOM 2392 C C . GLY B 1 26 ? -18.969 -12.68 -16.562 1 87.06 26 GLY B C 1
ATOM 2393 O O . GLY B 1 26 ? -19.078 -12.883 -17.781 1 87.06 26 GLY B O 1
ATOM 2394 N N . ARG B 1 27 ? -18.016 -13.242 -15.875 1 92.06 27 ARG B N 1
ATOM 2395 C CA . ARG B 1 27 ? -16.938 -13.984 -16.516 1 92.06 27 ARG B CA 1
ATOM 2396 C C . ARG B 1 27 ? -17.328 -15.445 -16.734 1 92.06 27 ARG B C 1
ATOM 2398 O O . ARG B 1 27 ? -18.219 -15.961 -16.047 1 92.06 27 ARG B O 1
ATOM 2405 N N . ALA B 1 28 ? -16.547 -15.938 -17.781 1 91.94 28 ALA B N 1
ATOM 2406 C CA . ALA B 1 28 ? -16.625 -17.391 -17.938 1 91.94 28 ALA B CA 1
ATOM 2407 C C . ALA B 1 28 ? -15.812 -18.094 -16.859 1 91.94 28 ALA B C 1
ATOM 2409 O O . ALA B 1 28 ? -15.023 -17.469 -16.141 1 91.94 28 ALA B O 1
ATOM 2410 N N . PHE B 1 29 ? -15.992 -19.391 -16.719 1 90.25 29 PHE B N 1
ATOM 2411 C CA . PHE B 1 29 ? -15.352 -20.156 -15.664 1 90.25 29 PHE B CA 1
ATOM 2412 C C . PHE B 1 29 ? -13.828 -20.078 -15.789 1 90.25 29 PHE B C 1
ATOM 2414 O O . PHE B 1 29 ? -13.125 -20.031 -14.781 1 90.25 29 PHE B O 1
ATOM 2421 N N . HIS B 1 30 ? -13.344 -19.969 -17.047 1 90.25 30 HIS B N 1
ATOM 2422 C CA . HIS B 1 30 ? -11.906 -20.016 -17.281 1 90.25 30 HIS B CA 1
ATOM 2423 C C . HIS B 1 30 ? -11.336 -18.625 -17.562 1 90.25 30 HIS B C 1
ATOM 2425 O O . HIS B 1 30 ? -10.133 -18.484 -17.781 1 90.25 30 HIS B O 1
ATOM 2431 N N . GLU B 1 31 ? -12.172 -17.625 -17.469 1 89.81 31 GLU B N 1
ATOM 2432 C CA . GLU B 1 31 ? -11.789 -16.266 -17.875 1 89.81 31 GLU B CA 1
ATOM 2433 C C . GLU B 1 31 ? -11.055 -15.555 -16.734 1 89.81 31 GLU B C 1
ATOM 2435 O O . GLU B 1 31 ? -11.445 -15.656 -15.578 1 89.81 31 GLU B O 1
ATOM 2440 N N . GLN B 1 32 ? -9.984 -14.945 -17.156 1 90 32 GLN B N 1
ATOM 2441 C CA . GLN B 1 32 ? -9.18 -14.172 -16.203 1 90 32 GLN B CA 1
ATOM 2442 C C . GLN B 1 32 ? -9.609 -12.711 -16.203 1 90 32 GLN B C 1
ATOM 2444 O O . GLN B 1 32 ? -10.07 -12.18 -17.219 1 90 32 GLN B O 1
ATOM 2449 N N . ARG B 1 33 ? -9.461 -12.07 -15.109 1 92.94 33 ARG B N 1
ATOM 2450 C CA . ARG B 1 33 ? -9.727 -10.641 -15.008 1 92.94 33 ARG B CA 1
ATOM 2451 C C . ARG B 1 33 ? -8.641 -9.828 -15.703 1 92.94 33 ARG B C 1
ATOM 2453 O O . ARG B 1 33 ? -7.547 -10.344 -15.969 1 92.94 33 ARG B O 1
ATOM 2460 N N . ASN B 1 34 ? -9 -8.562 -15.938 1 92.38 34 ASN B N 1
ATOM 2461 C CA . ASN B 1 34 ? -8.047 -7.664 -16.594 1 92.38 34 ASN B CA 1
ATOM 2462 C C . ASN B 1 34 ? -6.848 -7.375 -15.688 1 92.38 34 ASN B C 1
ATOM 2464 O O . ASN B 1 34 ? -7 -7.203 -14.477 1 92.38 34 ASN B O 1
ATOM 2468 N N . ILE B 1 35 ? -5.676 -7.281 -16.375 1 94.31 35 ILE B N 1
ATOM 2469 C CA . ILE B 1 35 ? -4.434 -7.047 -15.641 1 94.31 35 ILE B CA 1
ATOM 2470 C C . ILE B 1 35 ? -3.846 -5.695 -16.031 1 94.31 35 ILE B C 1
ATOM 2472 O O . ILE B 1 35 ? -3.719 -5.395 -17.219 1 94.31 35 ILE B O 1
ATOM 2476 N N . LYS B 1 36 ? -3.588 -4.832 -15.078 1 93.56 36 LYS B N 1
ATOM 2477 C CA . LYS B 1 36 ? -2.834 -3.594 -15.266 1 93.56 36 LYS B CA 1
ATOM 2478 C C . LYS B 1 36 ? -1.518 -3.635 -14.492 1 93.56 36 LYS B C 1
ATOM 2480 O O . LYS B 1 36 ? -1.49 -4.016 -13.32 1 93.56 36 LYS B O 1
ATOM 2485 N N . LEU B 1 37 ? -0.504 -3.311 -15.18 1 94.69 37 LEU B N 1
ATOM 2486 C CA . LEU B 1 37 ? 0.829 -3.383 -14.594 1 94.69 37 LEU B CA 1
ATOM 2487 C C . LEU B 1 37 ? 1.592 -2.082 -14.805 1 94.69 37 LEU B C 1
ATOM 2489 O O . LEU B 1 37 ? 1.556 -1.511 -15.898 1 94.69 37 LEU B O 1
ATOM 2493 N N . ASN B 1 38 ? 2.133 -1.549 -13.711 1 92.12 38 ASN B N 1
ATOM 2494 C CA . ASN B 1 38 ? 3.018 -0.39 -13.758 1 92.12 38 ASN B CA 1
ATOM 2495 C C . ASN B 1 38 ? 4.367 -0.692 -13.117 1 92.12 38 ASN B C 1
ATOM 2497 O O . ASN B 1 38 ? 4.43 -1.165 -11.977 1 92.12 38 ASN B O 1
ATOM 2501 N N . VAL B 1 39 ? 5.43 -0.387 -13.828 1 93.56 39 VAL B N 1
ATOM 2502 C CA . VAL B 1 39 ? 6.762 -0.677 -13.305 1 93.56 39 VAL B CA 1
ATOM 2503 C C . VAL B 1 39 ? 7.441 0.621 -12.875 1 93.56 39 VAL B C 1
ATOM 2505 O O . VAL B 1 39 ? 7.156 1.688 -13.414 1 93.56 39 VAL B O 1
ATOM 2508 N N . ASN B 1 40 ? 8.305 0.492 -11.82 1 88.19 40 ASN B N 1
ATOM 2509 C CA . ASN B 1 40 ? 9.117 1.568 -11.273 1 88.19 40 ASN B CA 1
ATOM 2510 C C . ASN B 1 40 ? 8.266 2.736 -10.797 1 88.19 40 ASN B C 1
ATOM 2512 O O . ASN B 1 40 ? 8.539 3.891 -11.125 1 88.19 40 ASN B O 1
ATOM 2516 N N . SER B 1 41 ? 7.27 2.379 -9.969 1 83.19 41 SER B N 1
ATOM 2517 C CA . SER B 1 41 ? 6.301 3.34 -9.453 1 83.19 41 SER B CA 1
ATOM 2518 C C . SER B 1 41 ? 6.754 3.928 -8.125 1 83.19 41 SER B C 1
ATOM 2520 O O . SER B 1 41 ? 6.242 4.961 -7.688 1 83.19 41 SER B O 1
ATOM 2522 N N . ILE B 1 42 ? 7.703 3.26 -7.488 1 88.56 42 ILE B N 1
ATOM 2523 C CA . ILE B 1 42 ? 8.156 3.67 -6.164 1 88.56 42 ILE B CA 1
ATOM 2524 C C . ILE B 1 42 ? 9.602 4.141 -6.234 1 88.56 42 ILE B C 1
ATOM 2526 O O . ILE B 1 42 ? 10.508 3.357 -6.539 1 88.56 42 ILE B O 1
ATOM 2530 N N . LYS B 1 43 ? 9.812 5.352 -5.867 1 85.5 43 LYS B N 1
ATOM 2531 C CA . LYS B 1 43 ? 11.141 5.941 -6.008 1 85.5 43 LYS B CA 1
ATOM 2532 C C . LYS B 1 43 ? 12.07 5.465 -4.895 1 85.5 43 LYS B C 1
ATOM 2534 O O . LYS B 1 43 ? 13.289 5.383 -5.086 1 85.5 43 LYS B O 1
ATOM 2539 N N . ALA B 1 44 ? 11.508 5.09 -3.799 1 86.88 44 ALA B N 1
ATOM 2540 C CA . ALA B 1 44 ? 12.297 4.672 -2.645 1 86.88 44 ALA B CA 1
ATOM 2541 C C . ALA B 1 44 ? 12.859 3.264 -2.842 1 86.88 44 ALA B C 1
ATOM 2543 O O . ALA B 1 44 ? 13.688 2.801 -2.053 1 86.88 44 ALA B O 1
ATOM 2544 N N . ALA B 1 45 ? 12.484 2.58 -3.875 1 91.06 45 ALA B N 1
ATOM 2545 C CA . ALA B 1 45 ? 12.906 1.208 -4.141 1 91.06 45 ALA B CA 1
ATOM 2546 C C . ALA B 1 45 ? 13.852 1.146 -5.34 1 91.06 45 ALA B C 1
ATOM 2548 O O . ALA B 1 45 ? 13.781 1.992 -6.234 1 91.06 45 ALA B O 1
ATOM 2549 N N . ASP B 1 46 ? 14.773 0.176 -5.383 1 93.44 46 ASP B N 1
ATOM 2550 C CA . ASP B 1 46 ? 15.664 -0.033 -6.516 1 93.44 46 ASP B CA 1
ATOM 2551 C C . ASP B 1 46 ? 14.898 -0.524 -7.738 1 93.44 46 ASP B C 1
ATOM 2553 O O . ASP B 1 46 ? 15.297 -0.271 -8.875 1 93.44 46 ASP B O 1
ATOM 2557 N N . ALA B 1 47 ? 13.93 -1.204 -7.52 1 95.31 47 ALA B N 1
ATOM 2558 C CA . ALA B 1 47 ? 12.938 -1.617 -8.508 1 95.31 47 ALA B CA 1
ATOM 2559 C C . ALA B 1 47 ? 11.562 -1.8 -7.871 1 95.31 47 ALA B C 1
ATOM 2561 O O . ALA B 1 47 ? 11.461 -2.111 -6.684 1 95.31 47 ALA B O 1
ATOM 2562 N N . SER B 1 48 ? 10.586 -1.567 -8.578 1 96.12 48 SER B N 1
ATOM 2563 C CA . SER B 1 48 ? 9.234 -1.682 -8.031 1 96.12 48 SER B CA 1
ATOM 2564 C C . SER B 1 48 ? 8.211 -1.893 -9.141 1 96.12 48 SER B C 1
ATOM 2566 O O . SER B 1 48 ? 8.492 -1.636 -10.312 1 96.12 48 SER B O 1
ATOM 2568 N N . ALA B 1 49 ? 7.086 -2.436 -8.773 1 96.5 49 ALA B N 1
ATOM 2569 C CA . ALA B 1 49 ? 5.957 -2.598 -9.688 1 96.5 49 ALA B CA 1
ATOM 2570 C C . ALA B 1 49 ? 4.633 -2.588 -8.93 1 96.5 49 ALA B C 1
ATOM 2572 O O . ALA B 1 49 ? 4.598 -2.844 -7.727 1 96.5 49 ALA B O 1
ATOM 2573 N N . VAL B 1 50 ? 3.613 -2.189 -9.586 1 95.62 50 VAL B N 1
ATOM 2574 C CA . VAL B 1 50 ? 2.24 -2.26 -9.102 1 95.62 50 VAL B CA 1
ATOM 2575 C C . VAL B 1 50 ? 1.385 -3.064 -10.078 1 95.62 50 VAL B C 1
ATOM 2577 O O . VAL B 1 50 ? 1.378 -2.791 -11.281 1 95.62 50 VAL B O 1
ATOM 2580 N N . VAL B 1 51 ? 0.718 -4.031 -9.547 1 96.19 51 VAL B N 1
ATOM 2581 C CA . VAL B 1 51 ? -0.155 -4.852 -10.375 1 96.19 51 VAL B CA 1
ATOM 2582 C C . VAL B 1 51 ? -1.594 -4.75 -9.875 1 96.19 51 VAL B C 1
ATOM 2584 O O . VAL B 1 51 ? -1.837 -4.738 -8.672 1 96.19 51 VAL B O 1
ATOM 2587 N N . LYS B 1 52 ? -2.465 -4.629 -10.773 1 94.5 52 LYS B N 1
ATOM 2588 C CA . LYS B 1 52 ? -3.898 -4.699 -10.508 1 94.5 52 LYS B CA 1
ATOM 2589 C C . LYS B 1 52 ? -4.551 -5.816 -11.32 1 94.5 52 LYS B C 1
ATOM 2591 O O . LYS B 1 52 ? -4.586 -5.758 -12.547 1 94.5 52 LYS B O 1
ATOM 2596 N N . CYS B 1 53 ? -4.969 -6.852 -10.711 1 94.56 53 CYS B N 1
ATOM 2597 C CA . CYS B 1 53 ? -5.754 -7.938 -11.289 1 94.56 53 CYS B CA 1
ATOM 2598 C C . CYS B 1 53 ? -7.207 -7.863 -10.836 1 94.56 53 CYS B C 1
ATOM 2600 O O . CYS B 1 53 ? -7.551 -8.344 -9.758 1 94.56 53 CYS B O 1
ATOM 2602 N N . GLY B 1 54 ? -8.078 -7.426 -11.812 1 93.44 54 GLY B N 1
ATOM 2603 C CA . GLY B 1 54 ? -9.383 -7.031 -11.305 1 93.44 54 GLY B CA 1
ATOM 2604 C C . GLY B 1 54 ? -9.32 -5.922 -10.273 1 93.44 54 GLY B C 1
ATOM 2605 O O . GLY B 1 54 ? -8.789 -4.84 -10.555 1 93.44 54 GLY B O 1
ATOM 2606 N N . ASN B 1 55 ? -9.719 -6.246 -9.078 1 93.06 55 ASN B N 1
ATOM 2607 C CA . ASN B 1 55 ? -9.617 -5.242 -8.023 1 93.06 55 ASN B CA 1
ATOM 2608 C C . ASN B 1 55 ? -8.445 -5.52 -7.09 1 93.06 55 ASN B C 1
ATOM 2610 O O . ASN B 1 55 ? -8.047 -4.656 -6.309 1 93.06 55 ASN B O 1
ATOM 2614 N N . THR B 1 56 ? -7.93 -6.734 -7.195 1 95.75 56 THR B N 1
ATOM 2615 C CA . THR B 1 56 ? -6.781 -7.066 -6.363 1 95.75 56 THR B CA 1
ATOM 2616 C C . THR B 1 56 ? -5.562 -6.242 -6.77 1 95.75 56 THR B C 1
ATOM 2618 O O . THR B 1 56 ? -5.164 -6.246 -7.934 1 95.75 56 THR B O 1
ATOM 2621 N N . THR B 1 57 ? -5.047 -5.461 -5.848 1 96.06 57 THR B N 1
ATOM 2622 C CA . THR B 1 57 ? -3.924 -4.57 -6.121 1 96.06 57 THR B CA 1
ATOM 2623 C C . THR B 1 57 ? -2.777 -4.836 -5.152 1 96.06 57 THR B C 1
ATOM 2625 O O . THR B 1 57 ? -2.963 -4.789 -3.934 1 96.06 57 THR B O 1
ATOM 2628 N N . VAL B 1 58 ? -1.605 -5.133 -5.734 1 96.88 58 VAL B N 1
ATOM 2629 C CA . VAL B 1 58 ? -0.415 -5.406 -4.934 1 96.88 58 VAL B CA 1
ATOM 2630 C C . VAL B 1 58 ? 0.743 -4.535 -5.418 1 96.88 58 VAL B C 1
ATOM 2632 O O . VAL B 1 58 ? 0.926 -4.352 -6.625 1 96.88 58 VAL B O 1
ATOM 2635 N N . VAL B 1 59 ? 1.45 -4.004 -4.477 1 96.56 59 VAL B N 1
ATOM 2636 C CA . VAL B 1 59 ? 2.645 -3.215 -4.762 1 96.56 59 VAL B CA 1
ATOM 2637 C C . VAL B 1 59 ? 3.887 -3.971 -4.289 1 96.56 59 VAL B C 1
ATOM 2639 O O . VAL B 1 59 ? 3.896 -4.539 -3.195 1 96.56 59 VAL B O 1
ATOM 2642 N N . CYS B 1 60 ? 4.883 -3.969 -5.105 1 97.31 60 CYS B N 1
ATOM 2643 C CA . CYS B 1 60 ? 6.145 -4.613 -4.742 1 97.31 60 CYS B CA 1
ATOM 2644 C C . CYS B 1 60 ? 7.305 -3.631 -4.844 1 97.31 60 CYS B C 1
ATOM 2646 O O . CYS B 1 60 ? 7.363 -2.824 -5.773 1 97.31 60 CYS B O 1
ATOM 2648 N N . GLY B 1 61 ? 8.172 -3.627 -3.908 1 96.44 61 GLY B N 1
ATOM 2649 C CA . GLY B 1 61 ? 9.43 -2.895 -3.928 1 96.44 61 GLY B CA 1
ATOM 2650 C C . GLY B 1 61 ? 10.625 -3.752 -3.551 1 96.44 61 GLY B C 1
ATOM 2651 O O . GLY B 1 61 ? 10.555 -4.543 -2.607 1 96.44 61 GLY B O 1
ATOM 2652 N N . ILE B 1 62 ? 11.641 -3.621 -4.32 1 96.56 62 ILE B N 1
ATOM 2653 C CA . ILE B 1 62 ? 12.859 -4.375 -4.055 1 96.56 62 ILE B CA 1
ATOM 2654 C C . ILE B 1 62 ? 13.961 -3.428 -3.574 1 96.56 62 ILE B C 1
ATOM 2656 O O . ILE B 1 62 ? 14.195 -2.381 -4.184 1 96.56 62 ILE B O 1
ATOM 2660 N N . LYS B 1 63 ? 14.562 -3.803 -2.537 1 94.19 63 LYS B N 1
ATOM 2661 C CA . LYS B 1 63 ? 15.703 -3.061 -2.018 1 94.19 63 LYS B CA 1
ATOM 2662 C C . LYS B 1 63 ? 16.969 -3.918 -2.023 1 94.19 63 LYS B C 1
ATOM 2664 O O . LYS B 1 63 ? 16.922 -5.09 -1.642 1 94.19 63 LYS B O 1
ATOM 2669 N N . LEU B 1 64 ? 18.031 -3.287 -2.426 1 94.44 64 LEU B N 1
ATOM 2670 C CA . LEU B 1 64 ? 19.312 -3.969 -2.48 1 94.44 64 LEU B CA 1
ATOM 2671 C C . LEU B 1 64 ? 20.156 -3.643 -1.249 1 94.44 64 LEU B C 1
ATOM 2673 O O . LEU B 1 64 ? 20.281 -2.479 -0.864 1 94.44 64 LEU B O 1
ATOM 2677 N N . GLU B 1 65 ? 20.641 -4.625 -0.681 1 94.12 65 GLU B N 1
ATOM 2678 C CA . GLU B 1 65 ? 21.625 -4.473 0.389 1 94.12 65 GLU B CA 1
ATOM 2679 C C . GLU B 1 65 ? 22.812 -5.418 0.193 1 94.12 65 GLU B C 1
ATOM 2681 O O . GLU B 1 65 ? 22.734 -6.367 -0.593 1 94.12 65 GLU B O 1
ATOM 2686 N N . LEU B 1 66 ? 23.906 -5.074 0.835 1 94.75 66 LEU B N 1
ATOM 2687 C CA . LEU B 1 66 ? 25.094 -5.926 0.792 1 94.75 66 LEU B CA 1
ATOM 2688 C C . LEU B 1 66 ? 25.234 -6.711 2.09 1 94.75 66 LEU B C 1
ATOM 2690 O O . LEU B 1 66 ? 24.953 -6.191 3.172 1 94.75 66 LEU B O 1
ATOM 2694 N N . ALA B 1 67 ? 25.594 -7.949 1.938 1 94.62 67 ALA B N 1
ATOM 2695 C CA . ALA B 1 67 ? 25.812 -8.789 3.113 1 94.62 67 ALA B CA 1
ATOM 2696 C C . ALA B 1 67 ? 26.906 -9.828 2.85 1 94.62 67 ALA B C 1
ATOM 2698 O O . ALA B 1 67 ? 27.297 -10.039 1.703 1 94.62 67 ALA B O 1
ATOM 2699 N N . THR B 1 68 ? 27.375 -10.336 3.93 1 94.19 68 THR B N 1
ATOM 2700 C CA . THR B 1 68 ? 28.328 -11.438 3.824 1 94.19 68 THR B CA 1
ATOM 2701 C C . THR B 1 68 ? 27.594 -12.766 3.633 1 94.19 68 THR B C 1
ATOM 2703 O O . THR B 1 68 ? 26.688 -13.094 4.395 1 94.19 68 THR B O 1
ATOM 2706 N N . PRO B 1 69 ? 27.969 -13.484 2.602 1 95.38 69 PRO B N 1
ATOM 2707 C CA . PRO B 1 69 ? 27.328 -14.789 2.404 1 95.38 69 PRO B CA 1
ATOM 2708 C C . PRO B 1 69 ? 27.547 -15.734 3.578 1 95.38 69 PRO B C 1
ATOM 2710 O O . PRO B 1 69 ? 28.453 -15.523 4.387 1 95.38 69 PRO B O 1
ATOM 2713 N N . LYS B 1 70 ? 26.656 -16.75 3.695 1 94 70 LYS B N 1
ATOM 2714 C CA . LYS B 1 70 ? 26.828 -17.766 4.73 1 94 70 LYS B CA 1
ATOM 2715 C C . LYS B 1 70 ? 28.078 -18.609 4.48 1 94 70 LYS B C 1
ATOM 2717 O O . LYS B 1 70 ? 28.438 -18.875 3.33 1 94 70 LYS B O 1
ATOM 2722 N N . ALA B 1 71 ? 28.594 -19.094 5.535 1 92.19 71 ALA B N 1
ATOM 2723 C CA . ALA B 1 71 ? 29.828 -19.875 5.445 1 92.19 71 ALA B CA 1
ATOM 2724 C C . ALA B 1 71 ? 29.594 -21.156 4.648 1 92.19 71 ALA B C 1
ATOM 2726 O O . ALA B 1 71 ? 30.484 -21.609 3.914 1 92.19 71 ALA B O 1
ATOM 2727 N N . GLU B 1 72 ? 28.422 -21.719 4.809 1 94.62 72 GLU B N 1
ATOM 2728 C CA . GLU B 1 72 ? 28.078 -22.969 4.141 1 94.62 72 GLU B CA 1
ATOM 2729 C C . GLU B 1 72 ? 27.875 -22.766 2.643 1 94.62 72 GLU B C 1
ATOM 2731 O O . GLU B 1 72 ? 28.047 -23.703 1.853 1 94.62 72 GLU B O 1
ATOM 2736 N N . GLU B 1 73 ? 27.5 -21.531 2.213 1 94.44 73 GLU B N 1
ATOM 2737 C CA . GLU B 1 73 ? 27.281 -21.188 0.815 1 94.44 73 GLU B CA 1
ATOM 2738 C C . GLU B 1 73 ? 27.891 -19.828 0.49 1 94.44 73 GLU B C 1
ATOM 2740 O O . GLU B 1 73 ? 27.172 -18.844 0.266 1 94.44 73 GLU B O 1
ATOM 2745 N N . PRO B 1 74 ? 29.203 -19.812 0.353 1 94.38 74 PRO B N 1
ATOM 2746 C CA . PRO B 1 74 ? 29.953 -18.562 0.258 1 94.38 74 PRO B CA 1
ATOM 2747 C C . PRO B 1 74 ? 29.781 -17.875 -1.095 1 94.38 74 PRO B C 1
ATOM 2749 O O . PRO B 1 74 ? 30.188 -16.719 -1.262 1 94.38 74 PRO B O 1
ATOM 2752 N N . ASP B 1 75 ? 29.109 -18.594 -2.119 1 95 75 ASP B N 1
ATOM 2753 C CA . ASP B 1 75 ? 29.062 -18.031 -3.467 1 95 75 ASP B CA 1
ATOM 2754 C C . ASP B 1 75 ? 27.625 -17.672 -3.848 1 95 75 ASP B C 1
ATOM 2756 O O . ASP B 1 75 ? 27.297 -17.594 -5.031 1 95 75 ASP B O 1
ATOM 2760 N N . VAL B 1 76 ? 26.797 -17.5 -2.891 1 95.31 76 VAL B N 1
ATOM 2761 C CA . VAL B 1 76 ? 25.422 -17.219 -3.264 1 95.31 76 VAL B CA 1
ATOM 2762 C C . VAL B 1 76 ? 24.938 -15.977 -2.52 1 95.31 76 VAL B C 1
ATOM 2764 O O . VAL B 1 76 ? 25.406 -15.672 -1.423 1 95.31 76 VAL B O 1
ATOM 2767 N N . GLY B 1 77 ? 24.094 -15.219 -3.166 1 96.56 77 GLY B N 1
ATOM 2768 C CA . GLY B 1 77 ? 23.391 -14.125 -2.518 1 96.56 77 GLY B CA 1
ATOM 2769 C C . GLY B 1 77 ? 22.062 -14.531 -1.922 1 96.56 77 GLY B C 1
ATOM 2770 O O . GLY B 1 77 ? 21.844 -15.711 -1.635 1 96.56 77 GLY B O 1
ATOM 2771 N N . PHE B 1 78 ? 21.297 -13.531 -1.604 1 96.38 78 PHE B N 1
ATOM 2772 C CA . PHE B 1 78 ? 20.047 -13.812 -0.907 1 96.38 78 PHE B CA 1
ATOM 2773 C C . PHE B 1 78 ? 18.875 -13.125 -1.591 1 96.38 78 PHE B C 1
ATOM 2775 O O . PHE B 1 78 ? 19.016 -12.023 -2.123 1 96.38 78 PHE B O 1
ATOM 2782 N N . LEU B 1 79 ? 17.797 -13.812 -1.619 1 96.5 79 LEU B N 1
ATOM 2783 C CA . LEU B 1 79 ? 16.5 -13.266 -2.021 1 96.5 79 LEU B CA 1
ATOM 2784 C C . LEU B 1 79 ? 15.453 -13.492 -0.938 1 96.5 79 LEU B C 1
ATOM 2786 O O . LEU B 1 79 ? 15.141 -14.641 -0.602 1 96.5 79 LEU B O 1
ATOM 2790 N N . VAL B 1 80 ? 15.008 -12.43 -0.334 1 95.12 80 VAL B N 1
ATOM 2791 C CA . VAL B 1 80 ? 14.055 -12.516 0.765 1 95.12 80 VAL B CA 1
ATOM 2792 C C . VAL B 1 80 ? 12.727 -11.867 0.35 1 95.12 80 VAL B C 1
ATOM 2794 O O . VAL B 1 80 ? 12.695 -10.703 -0.036 1 95.12 80 VAL B O 1
ATOM 2797 N N . THR B 1 81 ? 11.641 -12.641 0.383 1 96 81 THR B N 1
ATOM 2798 C CA . THR B 1 81 ? 10.328 -12.117 0.033 1 96 81 THR B CA 1
ATOM 2799 C C . THR B 1 81 ? 9.477 -11.906 1.285 1 96 81 THR B C 1
ATOM 2801 O O . THR B 1 81 ? 9.562 -12.68 2.238 1 96 81 THR B O 1
ATOM 2804 N N . ASN B 1 82 ? 8.711 -10.852 1.282 1 94.06 82 ASN B N 1
ATOM 2805 C CA . ASN B 1 82 ? 7.797 -10.531 2.375 1 94.06 82 ASN B CA 1
ATOM 2806 C C . ASN B 1 82 ? 6.465 -10 1.854 1 94.06 82 ASN B C 1
ATOM 2808 O O . ASN B 1 82 ? 6.441 -9.117 0.996 1 94.06 82 ASN B O 1
ATOM 2812 N N . VAL B 1 83 ? 5.379 -10.602 2.367 1 94.25 83 VAL B N 1
ATOM 2813 C CA . VAL B 1 83 ? 4.047 -10.156 1.975 1 94.25 83 VAL B CA 1
ATOM 2814 C C . VAL B 1 83 ? 3.328 -9.562 3.18 1 94.25 83 VAL B C 1
ATOM 2816 O O . VAL B 1 83 ? 3.223 -10.203 4.23 1 94.25 83 VAL B O 1
ATOM 2819 N N . GLU B 1 84 ? 2.908 -8.375 3.006 1 92.5 84 GLU B N 1
ATOM 2820 C CA . GLU B 1 84 ? 2.156 -7.703 4.062 1 92.5 84 GLU B CA 1
ATOM 2821 C C . GLU B 1 84 ? 0.698 -7.504 3.66 1 92.5 84 GLU B C 1
ATOM 2823 O O . GLU B 1 84 ? 0.412 -7.035 2.557 1 92.5 84 GLU B O 1
ATOM 2828 N N . LEU B 1 85 ? -0.183 -7.852 4.59 1 91.94 85 LEU B N 1
ATOM 2829 C CA . LEU B 1 85 ? -1.617 -7.668 4.395 1 91.94 85 LEU B CA 1
ATOM 2830 C C . LEU B 1 85 ? -2.182 -6.672 5.402 1 91.94 85 LEU B C 1
ATOM 2832 O O . LEU B 1 85 ? -2.703 -7.066 6.449 1 91.94 85 LEU B O 1
ATOM 2836 N N . PRO B 1 86 ? -2.143 -5.383 4.977 1 89.56 86 PRO B N 1
ATOM 2837 C CA . PRO B 1 86 ? -2.697 -4.391 5.898 1 89.56 86 PRO B CA 1
ATOM 2838 C C . PRO B 1 86 ? -4.211 -4.52 6.062 1 89.56 86 PRO B C 1
ATOM 2840 O O . PRO B 1 86 ? -4.887 -5.074 5.191 1 89.56 86 PRO B O 1
ATOM 2843 N N . PRO B 1 87 ? -4.719 -3.963 7.184 1 87.06 87 PRO B N 1
ATOM 2844 C CA . PRO B 1 87 ? -6.164 -4.027 7.41 1 87.06 87 PRO B CA 1
ATOM 2845 C C . PRO B 1 87 ? -6.965 -3.332 6.312 1 87.06 87 PRO B C 1
ATOM 2847 O O . PRO B 1 87 ? -8.133 -3.654 6.098 1 87.06 87 PRO B O 1
ATOM 2850 N N . LEU B 1 88 ? -6.375 -2.473 5.617 1 87.06 88 LEU B N 1
ATOM 2851 C CA . LEU B 1 88 ? -7.043 -1.692 4.582 1 87.06 88 LEU B CA 1
ATOM 2852 C C . LEU B 1 88 ? -7.453 -2.58 3.412 1 87.06 88 LEU B C 1
ATOM 2854 O O . LEU B 1 88 ? -8.406 -2.271 2.697 1 87.06 88 LEU B O 1
ATOM 2858 N N . CYS B 1 89 ? -6.793 -3.662 3.209 1 88.81 89 CYS B N 1
ATOM 2859 C CA . CYS B 1 89 ? -6.945 -4.375 1.946 1 88.81 89 CYS B CA 1
ATOM 2860 C C . CYS B 1 89 ? -8.102 -5.359 2.014 1 88.81 89 CYS B C 1
ATOM 2862 O O . CYS B 1 89 ? -8.539 -5.891 0.986 1 88.81 89 CYS B O 1
ATOM 2864 N N . SER B 1 90 ? -8.5 -5.641 3.146 1 85.94 90 SER B N 1
ATOM 2865 C CA . SER B 1 90 ? -9.641 -6.539 3.33 1 85.94 90 SER B CA 1
ATOM 2866 C C . SER B 1 90 ? -10.227 -6.402 4.73 1 85.94 90 SER B C 1
ATOM 2868 O O . SER B 1 90 ? -9.5 -6.148 5.695 1 85.94 90 SER B O 1
ATOM 2870 N N . SER B 1 91 ? -11.539 -6.586 4.816 1 79.56 91 SER B N 1
ATOM 2871 C CA . SER B 1 91 ? -12.211 -6.516 6.109 1 79.56 91 SER B CA 1
ATOM 2872 C C . SER B 1 91 ? -11.789 -7.668 7.016 1 79.56 91 SER B C 1
ATOM 2874 O O . SER B 1 91 ? -12.008 -7.625 8.227 1 79.56 91 SER B O 1
ATOM 2876 N N . LYS B 1 92 ? -11.133 -8.633 6.438 1 79.69 92 LYS B N 1
ATOM 2877 C CA . LYS B 1 92 ? -10.727 -9.828 7.176 1 79.69 92 LYS B CA 1
ATOM 2878 C C . LYS B 1 92 ? -9.484 -9.555 8.016 1 79.69 92 LYS B C 1
ATOM 2880 O O . LYS B 1 92 ? -9.148 -10.328 8.914 1 79.69 92 LYS B O 1
ATOM 2885 N N . TYR B 1 93 ? -8.93 -8.445 7.746 1 82.94 93 TYR B N 1
ATOM 2886 C CA . TYR B 1 93 ? -7.645 -8.203 8.391 1 82.94 93 TYR B CA 1
ATOM 2887 C C . TYR B 1 93 ? -7.75 -7.082 9.414 1 82.94 93 TYR B C 1
ATOM 2889 O O . TYR B 1 93 ? -8.461 -6.098 9.195 1 82.94 93 TYR B O 1
ATOM 2897 N N . ARG B 1 94 ? -7.094 -7.227 10.5 1 77.56 94 ARG B N 1
ATOM 2898 C CA . ARG B 1 94 ? -7.055 -6.25 11.586 1 77.56 94 ARG B CA 1
ATOM 2899 C C . ARG B 1 94 ? -5.629 -5.773 11.836 1 77.56 94 ARG B C 1
ATOM 2901 O O . ARG B 1 94 ? -4.664 -6.449 11.469 1 77.56 94 ARG B O 1
ATOM 2908 N N . PRO B 1 95 ? -5.625 -4.52 12.453 1 73.69 95 PRO B N 1
ATOM 2909 C CA . PRO B 1 95 ? -4.273 -4.066 12.789 1 73.69 95 PRO B CA 1
ATOM 2910 C C . PRO B 1 95 ? -3.572 -4.988 13.789 1 73.69 95 PRO B C 1
ATOM 2912 O O . PRO B 1 95 ? -4.227 -5.582 14.648 1 73.69 95 PRO B O 1
ATOM 2915 N N . GLY B 1 96 ? -2.236 -5.133 13.672 1 71.38 96 GLY B N 1
ATOM 2916 C CA . GLY B 1 96 ? -1.503 -5.992 14.586 1 71.38 96 GLY B CA 1
ATOM 2917 C C . GLY B 1 96 ? -0.512 -6.902 13.891 1 71.38 96 GLY B C 1
ATOM 2918 O O . GLY B 1 96 ? -0.032 -6.586 12.797 1 71.38 96 GLY B O 1
ATOM 2919 N N . PRO B 1 97 ? -0.211 -7.992 14.547 1 72.31 97 PRO B N 1
ATOM 2920 C CA . PRO B 1 97 ? 0.726 -8.953 13.961 1 72.31 97 PRO B CA 1
ATOM 2921 C C . PRO B 1 97 ? 0.177 -9.617 12.703 1 72.31 97 PRO B C 1
ATOM 2923 O O . PRO B 1 97 ? -1.035 -9.609 12.469 1 72.31 97 PRO B O 1
ATOM 2926 N N . PRO B 1 98 ? 1.095 -10.102 11.938 1 73.94 98 PRO B N 1
ATOM 2927 C CA . PRO B 1 98 ? 0.658 -10.75 10.703 1 73.94 98 PRO B CA 1
ATOM 2928 C C . PRO B 1 98 ? -0.35 -11.875 10.953 1 73.94 98 PRO B C 1
ATOM 2930 O O . PRO B 1 98 ? -0.193 -12.648 11.891 1 73.94 98 PRO B O 1
ATOM 2933 N N . THR B 1 99 ? -1.306 -11.891 10.172 1 78.44 99 THR B N 1
ATOM 2934 C CA . THR B 1 99 ? -2.35 -12.906 10.25 1 78.44 99 THR B CA 1
ATOM 2935 C C . THR B 1 99 ? -1.859 -14.227 9.664 1 78.44 99 THR B C 1
ATOM 2937 O O . THR B 1 99 ? -0.81 -14.273 9.016 1 78.44 99 THR B O 1
ATOM 2940 N N . ASP B 1 100 ? -2.525 -15.312 9.898 1 81.88 100 ASP B N 1
ATOM 2941 C CA . ASP B 1 100 ? -2.207 -16.609 9.312 1 81.88 100 ASP B CA 1
ATOM 2942 C C . ASP B 1 100 ? -2.209 -16.547 7.789 1 81.88 100 ASP B C 1
ATOM 2944 O O . ASP B 1 100 ? -1.342 -17.141 7.137 1 81.88 100 ASP B O 1
ATOM 2948 N N . SER B 1 101 ? -3.125 -15.812 7.246 1 82.62 101 SER B N 1
ATOM 2949 C CA . SER B 1 101 ? -3.225 -15.664 5.801 1 82.62 101 SER B CA 1
ATOM 2950 C C . SER B 1 101 ? -1.976 -15 5.223 1 82.62 101 SER B C 1
ATOM 2952 O O . SER B 1 101 ? -1.492 -15.398 4.16 1 82.62 101 SER B O 1
ATOM 2954 N N . ALA B 1 102 ? -1.51 -14.055 5.969 1 85.25 102 ALA B N 1
ATOM 2955 C CA . ALA B 1 102 ? -0.307 -13.359 5.52 1 85.25 102 ALA B CA 1
ATOM 2956 C C . ALA B 1 102 ? 0.901 -14.297 5.527 1 85.25 102 ALA B C 1
ATOM 2958 O O . ALA B 1 102 ? 1.714 -14.273 4.602 1 85.25 102 ALA B O 1
ATOM 2959 N N . GLN B 1 103 ? 1.005 -15.086 6.543 1 87.44 103 GLN B N 1
ATOM 2960 C CA . GLN B 1 103 ? 2.119 -16.016 6.66 1 87.44 103 GLN B CA 1
ATOM 2961 C C . GLN B 1 103 ? 2.066 -17.078 5.566 1 87.44 103 GLN B C 1
ATOM 2963 O O . GLN B 1 103 ? 3.08 -17.375 4.93 1 87.44 103 GLN B O 1
ATOM 2968 N N . VAL B 1 104 ? 0.923 -17.594 5.391 1 88.19 104 VAL B N 1
ATOM 2969 C CA . VAL B 1 104 ? 0.734 -18.625 4.375 1 88.19 104 VAL B CA 1
ATOM 2970 C C . VAL B 1 104 ? 1.074 -18.062 2.998 1 88.19 104 VAL B C 1
ATOM 2972 O O . VAL B 1 104 ? 1.814 -18.672 2.23 1 88.19 104 VAL B O 1
ATOM 2975 N N . THR B 1 105 ? 0.516 -16.906 2.684 1 91.06 105 THR B N 1
ATOM 2976 C CA . THR B 1 105 ? 0.771 -16.281 1.393 1 91.06 105 THR B CA 1
ATOM 2977 C C . THR B 1 105 ? 2.262 -16 1.211 1 91.06 105 THR B C 1
ATOM 2979 O O . THR B 1 105 ? 2.82 -16.266 0.144 1 91.06 105 THR B O 1
ATOM 2982 N N . SER B 1 106 ? 2.867 -15.523 2.215 1 92.81 106 SER B N 1
ATOM 2983 C CA . SER B 1 106 ? 4.293 -15.227 2.164 1 92.81 106 SER B CA 1
ATOM 2984 C C . SER B 1 106 ? 5.113 -16.484 1.891 1 92.81 106 SER B C 1
ATOM 2986 O O . SER B 1 106 ? 6.039 -16.453 1.075 1 92.81 106 SER B O 1
ATOM 2988 N N . THR B 1 107 ? 4.82 -17.531 2.594 1 92.94 107 THR B N 1
ATOM 2989 C CA . THR B 1 107 ? 5.527 -18.797 2.416 1 92.94 107 THR B CA 1
ATOM 2990 C C . THR B 1 107 ? 5.316 -19.328 1.007 1 92.94 107 THR B C 1
ATOM 2992 O O . THR B 1 107 ? 6.258 -19.828 0.377 1 92.94 107 THR B O 1
ATOM 2995 N N . LEU B 1 108 ? 4.109 -19.25 0.543 1 92.06 108 LEU B N 1
ATOM 2996 C CA . LEU B 1 108 ? 3.789 -19.734 -0.794 1 92.06 108 LEU B CA 1
ATOM 2997 C C . LEU B 1 108 ? 4.57 -18.969 -1.855 1 92.06 108 LEU B C 1
ATOM 2999 O O . LEU B 1 108 ? 5.113 -19.562 -2.787 1 92.06 108 LEU B O 1
ATOM 3003 N N . VAL B 1 109 ? 4.57 -17.703 -1.702 1 95.25 109 VAL B N 1
ATOM 3004 C CA . VAL B 1 109 ? 5.297 -16.859 -2.648 1 95.25 109 VAL B CA 1
ATOM 3005 C C . VAL B 1 109 ? 6.777 -17.234 -2.635 1 95.25 109 VAL B C 1
ATOM 3007 O O . VAL B 1 109 ? 7.387 -17.438 -3.689 1 95.25 109 VAL B O 1
ATOM 3010 N N . ALA B 1 110 ? 7.336 -17.391 -1.466 1 94.94 110 ALA B N 1
ATOM 3011 C CA . ALA B 1 110 ? 8.742 -17.766 -1.32 1 94.94 110 ALA B CA 1
ATOM 3012 C C . ALA B 1 110 ? 9.023 -19.109 -1.967 1 94.94 110 ALA B C 1
ATOM 3014 O O . ALA B 1 110 ? 10.016 -19.281 -2.682 1 94.94 110 ALA B O 1
ATOM 3015 N N . ASP B 1 111 ? 8.148 -20.047 -1.743 1 93.62 111 ASP B N 1
ATOM 3016 C CA . ASP B 1 111 ? 8.312 -21.391 -2.283 1 93.62 111 ASP B CA 1
ATOM 3017 C C . ASP B 1 111 ? 8.25 -21.375 -3.809 1 93.62 111 ASP B C 1
ATOM 3019 O O . ASP B 1 111 ? 9.047 -22.047 -4.469 1 93.62 111 ASP B O 1
ATOM 3023 N N . ILE B 1 112 ? 7.293 -20.656 -4.297 1 93.06 112 ILE B N 1
ATOM 3024 C CA . ILE B 1 112 ? 7.113 -20.609 -5.746 1 93.06 112 ILE B CA 1
ATOM 3025 C C . ILE B 1 112 ? 8.367 -20.031 -6.398 1 93.06 112 ILE B C 1
ATOM 3027 O O . ILE B 1 112 ? 8.867 -20.578 -7.383 1 93.06 112 ILE B O 1
ATOM 3031 N N . ILE B 1 113 ? 8.914 -19.016 -5.875 1 93.81 113 ILE B N 1
ATOM 3032 C CA . ILE B 1 113 ? 10.094 -18.359 -6.434 1 93.81 113 ILE B CA 1
ATOM 3033 C C . ILE B 1 113 ? 11.305 -19.281 -6.309 1 93.81 113 ILE B C 1
ATOM 3035 O O . ILE B 1 113 ? 12.078 -19.438 -7.258 1 93.81 113 ILE B O 1
ATOM 3039 N N . ALA B 1 114 ? 11.422 -19.906 -5.184 1 92.12 114 ALA B N 1
ATOM 3040 C CA . ALA B 1 114 ? 12.539 -20.828 -4.969 1 92.12 114 ALA B CA 1
ATOM 3041 C C . ALA B 1 114 ? 12.461 -22.016 -5.926 1 92.12 114 ALA B C 1
ATOM 3043 O O . ALA B 1 114 ? 13.477 -22.391 -6.52 1 92.12 114 ALA B O 1
ATOM 3044 N N . ASN B 1 115 ? 11.273 -22.516 -6.133 1 91.06 115 ASN B N 1
ATOM 3045 C CA . ASN B 1 115 ? 11.086 -23.719 -6.945 1 91.06 115 ASN B CA 1
ATOM 3046 C C . ASN B 1 115 ? 11.164 -23.391 -8.438 1 91.06 115 ASN B C 1
ATOM 3048 O O . ASN B 1 115 ? 11.5 -24.266 -9.242 1 91.06 115 ASN B O 1
ATOM 3052 N N . SER B 1 116 ? 10.773 -22.25 -8.766 1 90.5 116 SER B N 1
ATOM 3053 C CA . SER B 1 116 ? 10.773 -21.859 -10.18 1 90.5 116 SER B CA 1
ATOM 3054 C C . SER B 1 116 ? 12.195 -21.719 -10.711 1 90.5 116 SER B C 1
ATOM 3056 O O . SER B 1 116 ? 12.414 -21.75 -11.922 1 90.5 116 SER B O 1
ATOM 3058 N N . LYS B 1 117 ? 13.242 -21.469 -9.875 1 90 117 LYS B N 1
ATOM 3059 C CA . LYS B 1 117 ? 14.641 -21.281 -10.234 1 90 117 LYS B CA 1
ATOM 3060 C C . LYS B 1 117 ? 14.805 -20.172 -11.266 1 90 117 LYS B C 1
ATOM 3062 O O . LYS B 1 117 ? 15.625 -20.281 -12.18 1 90 117 LYS B O 1
ATOM 3067 N N . CYS B 1 118 ? 13.898 -19.234 -11.117 1 92.69 118 CYS B N 1
ATOM 3068 C CA . CYS B 1 118 ? 13.938 -18.125 -12.07 1 92.69 118 CYS B CA 1
ATOM 3069 C C . CYS B 1 118 ? 15.109 -17.203 -11.781 1 92.69 118 CYS B C 1
ATOM 3071 O O . CYS B 1 118 ? 15.508 -16.406 -12.641 1 92.69 118 CYS B O 1
ATOM 3073 N N . ILE B 1 119 ? 15.656 -17.219 -10.602 1 94.38 119 ILE B N 1
ATOM 3074 C CA . ILE B 1 119 ? 16.812 -16.422 -10.227 1 94.38 119 ILE B CA 1
ATOM 3075 C C . ILE B 1 119 ? 17.938 -17.344 -9.75 1 94.38 119 ILE B C 1
ATOM 3077 O O . ILE B 1 119 ? 17.734 -18.188 -8.875 1 94.38 119 ILE B O 1
ATOM 3081 N N . ASP B 1 120 ? 19.047 -17.203 -10.406 1 94.69 120 ASP B N 1
ATOM 3082 C CA . ASP B 1 120 ? 20.219 -17.891 -9.906 1 94.69 120 ASP B CA 1
ATOM 3083 C C . ASP B 1 120 ? 20.906 -17.078 -8.805 1 94.69 120 ASP B C 1
ATOM 3085 O O . ASP B 1 120 ? 21.516 -16.047 -9.086 1 94.69 120 ASP B O 1
ATOM 3089 N N . LEU B 1 121 ? 20.891 -17.531 -7.598 1 95.69 121 LEU B N 1
ATOM 3090 C CA . LEU B 1 121 ? 21.422 -16.812 -6.453 1 95.69 121 LEU B CA 1
ATOM 3091 C C . LEU B 1 121 ? 22.938 -16.609 -6.598 1 95.69 121 LEU B C 1
ATOM 3093 O O . LEU B 1 121 ? 23.516 -15.742 -5.938 1 95.69 121 LEU B O 1
ATOM 3097 N N . LYS B 1 122 ? 23.562 -17.391 -7.441 1 95.31 122 LYS B N 1
ATOM 3098 C CA . LYS B 1 122 ? 24.984 -17.219 -7.703 1 95.31 122 LYS B CA 1
ATOM 3099 C C . LYS B 1 122 ? 25.266 -15.898 -8.406 1 95.31 122 LYS B C 1
ATOM 3101 O O . LYS B 1 122 ? 26.344 -15.336 -8.273 1 95.31 122 LYS B O 1
ATOM 3106 N N . ASP B 1 123 ? 24.25 -15.477 -9.133 1 94.81 123 ASP B N 1
ATOM 3107 C CA . ASP B 1 123 ? 24.391 -14.211 -9.852 1 94.81 123 ASP B CA 1
ATOM 3108 C C . ASP B 1 123 ? 24.453 -13.039 -8.875 1 94.81 123 ASP B C 1
ATOM 3110 O O . ASP B 1 123 ? 24.844 -11.93 -9.25 1 94.81 123 ASP B O 1
ATOM 3114 N N . LEU B 1 124 ? 24.094 -13.258 -7.602 1 96.06 124 LEU B N 1
ATOM 3115 C CA . LEU B 1 124 ? 24.062 -12.195 -6.602 1 96.06 124 LEU B CA 1
ATOM 3116 C C . LEU B 1 124 ? 25.344 -12.164 -5.785 1 96.06 124 LEU B C 1
ATOM 3118 O O . LEU B 1 124 ? 25.516 -11.297 -4.93 1 96.06 124 LEU B O 1
ATOM 3122 N N . SER B 1 125 ? 26.25 -13.078 -6.094 1 96 125 SER B N 1
ATOM 3123 C CA . SER B 1 125 ? 27.547 -13.102 -5.426 1 96 125 SER B CA 1
ATOM 3124 C C . SER B 1 125 ? 28.484 -12.055 -6.02 1 96 125 SER B C 1
ATOM 3126 O O . SER B 1 125 ? 28.562 -11.906 -7.242 1 96 125 SER B O 1
ATOM 3128 N N . ILE B 1 126 ? 29.172 -11.328 -5.223 1 94.81 126 ILE B N 1
ATOM 3129 C CA . ILE B 1 126 ? 30.094 -10.297 -5.684 1 94.81 126 ILE B CA 1
ATOM 3130 C C . ILE B 1 126 ? 31.531 -10.742 -5.445 1 94.81 126 ILE B C 1
ATOM 3132 O O . ILE B 1 126 ? 32.344 -10.82 -6.383 1 94.81 126 ILE B O 1
ATOM 3136 N N . VAL B 1 127 ? 31.859 -10.961 -4.176 1 94.44 127 VAL B N 1
ATOM 3137 C CA . VAL B 1 127 ? 33.188 -11.484 -3.787 1 94.44 127 VAL B CA 1
ATOM 3138 C C . VAL B 1 127 ? 33 -12.742 -2.941 1 94.44 127 VAL B C 1
ATOM 3140 O O . VAL B 1 127 ? 32.281 -12.727 -1.945 1 94.44 127 VAL B O 1
ATOM 3143 N N . HIS B 1 128 ? 33.719 -13.75 -3.316 1 93.62 128 HIS B N 1
ATOM 3144 C CA . HIS B 1 128 ? 33.625 -15.031 -2.627 1 93.62 128 HIS B CA 1
ATOM 3145 C C . HIS B 1 128 ? 33.812 -14.867 -1.124 1 93.62 128 HIS B C 1
ATOM 3147 O O . HIS B 1 128 ? 34.812 -14.297 -0.677 1 93.62 128 HIS B O 1
ATOM 3153 N N . ASP B 1 129 ? 32.812 -15.336 -0.396 1 93.5 129 ASP B N 1
ATOM 3154 C CA . ASP B 1 129 ? 32.844 -15.469 1.059 1 93.5 129 ASP B CA 1
ATOM 3155 C C . ASP B 1 129 ? 32.906 -14.102 1.734 1 93.5 129 ASP B C 1
ATOM 3157 O O . ASP B 1 129 ? 33.188 -14.016 2.936 1 93.5 129 ASP B O 1
ATOM 3161 N N . LYS B 1 130 ? 32.812 -13.062 0.975 1 93.69 130 LYS B N 1
ATOM 3162 C CA . LYS B 1 130 ? 33 -11.75 1.583 1 93.69 130 LYS B CA 1
ATOM 3163 C C . LYS B 1 130 ? 31.797 -10.859 1.37 1 93.69 130 LYS B C 1
ATOM 3165 O O . LYS B 1 130 ? 31.344 -10.164 2.293 1 93.69 130 LYS B O 1
ATOM 3170 N N . LEU B 1 131 ? 31.344 -10.883 0.065 1 95.44 131 LEU B N 1
ATOM 3171 C CA . LEU B 1 131 ? 30.312 -9.891 -0.242 1 95.44 131 LEU B CA 1
ATOM 3172 C C . LEU B 1 131 ? 29.312 -10.438 -1.257 1 95.44 131 LEU B C 1
ATOM 3174 O O . LEU B 1 131 ? 29.703 -11.031 -2.264 1 95.44 131 LEU B O 1
ATOM 3178 N N . ALA B 1 132 ? 28.016 -10.289 -0.962 1 96.75 132 ALA B N 1
ATOM 3179 C CA . ALA B 1 132 ? 26.953 -10.68 -1.88 1 96.75 132 ALA B CA 1
ATOM 3180 C C . ALA B 1 132 ? 25.75 -9.75 -1.748 1 96.75 132 ALA B C 1
ATOM 3182 O O . ALA B 1 132 ? 25.609 -9.047 -0.746 1 96.75 132 ALA B O 1
ATOM 3183 N N . TRP B 1 133 ? 24.922 -9.758 -2.762 1 96.62 133 TRP B N 1
ATOM 3184 C CA . TRP B 1 133 ? 23.688 -8.969 -2.736 1 96.62 133 TRP B CA 1
ATOM 3185 C C . TRP B 1 133 ? 22.594 -9.688 -1.962 1 96.62 133 TRP B C 1
ATOM 3187 O O . TRP B 1 133 ? 22.469 -10.906 -2.057 1 96.62 133 TRP B O 1
ATOM 3197 N N . VAL B 1 134 ? 21.922 -8.953 -1.198 1 96.25 134 VAL B N 1
ATOM 3198 C CA . VAL B 1 134 ? 20.641 -9.383 -0.632 1 96.25 134 VAL B CA 1
ATOM 3199 C C . VAL B 1 134 ? 19.5 -8.594 -1.26 1 96.25 134 VAL B C 1
ATOM 3201 O O . VAL B 1 134 ? 19.484 -7.359 -1.195 1 96.25 134 VAL B O 1
ATOM 3204 N N . LEU B 1 135 ? 18.562 -9.281 -1.898 1 96.94 135 LEU B N 1
ATOM 3205 C CA . LEU B 1 135 ? 17.359 -8.656 -2.451 1 96.94 135 LEU B CA 1
ATOM 3206 C C . LEU B 1 135 ? 16.188 -8.766 -1.476 1 96.94 135 LEU B C 1
ATOM 3208 O O . LEU B 1 135 ? 15.656 -9.852 -1.262 1 96.94 135 LEU B O 1
ATOM 3212 N N . TYR B 1 136 ? 15.836 -7.668 -0.891 1 95.81 136 TYR B N 1
ATOM 3213 C CA . TYR B 1 136 ? 14.633 -7.633 -0.076 1 95.81 136 TYR B CA 1
ATOM 3214 C C . TYR B 1 136 ? 13.414 -7.27 -0.919 1 95.81 136 TYR B C 1
ATOM 3216 O O . TYR B 1 136 ? 13.273 -6.125 -1.36 1 95.81 136 TYR B O 1
ATOM 3224 N N . CYS B 1 137 ? 12.555 -8.219 -1.122 1 96.75 137 CYS B N 1
ATOM 3225 C CA . CYS B 1 137 ? 11.352 -8.016 -1.925 1 96.75 137 CYS B CA 1
ATOM 3226 C C . CYS B 1 137 ? 10.117 -7.895 -1.039 1 96.75 137 CYS B C 1
ATOM 3228 O O . CYS B 1 137 ? 9.555 -8.898 -0.606 1 96.75 137 CYS B O 1
ATOM 3230 N N . ASP B 1 138 ? 9.672 -6.738 -0.871 1 95.44 138 ASP B N 1
ATOM 3231 C CA . ASP B 1 138 ? 8.516 -6.48 -0.021 1 95.44 138 ASP B CA 1
ATOM 3232 C C . ASP B 1 138 ? 7.266 -6.227 -0.86 1 95.44 138 ASP B C 1
ATOM 3234 O O . ASP B 1 138 ? 7.281 -5.398 -1.771 1 95.44 138 ASP B O 1
ATOM 3238 N N . MET B 1 139 ? 6.219 -6.93 -0.531 1 96.44 139 MET B N 1
ATOM 3239 C CA . MET B 1 139 ? 4.949 -6.789 -1.234 1 96.44 139 MET B CA 1
ATOM 3240 C C . MET B 1 139 ? 3.84 -6.371 -0.274 1 96.44 139 MET B C 1
ATOM 3242 O O . MET B 1 139 ? 3.709 -6.934 0.813 1 96.44 139 MET B O 1
ATOM 3246 N N . VAL B 1 140 ? 3.105 -5.383 -0.667 1 94.62 140 VAL B N 1
ATOM 3247 C CA . VAL B 1 140 ? 1.994 -4.891 0.142 1 94.62 140 VAL B CA 1
ATOM 3248 C C . VAL B 1 140 ? 0.696 -4.977 -0.658 1 94.62 140 VAL B C 1
ATOM 3250 O O . VAL B 1 140 ? 0.613 -4.457 -1.774 1 94.62 140 VAL B O 1
ATOM 3253 N N . CYS B 1 141 ? -0.269 -5.633 -0.07 1 95.38 141 CYS B N 1
ATOM 3254 C CA . CYS B 1 141 ? -1.583 -5.719 -0.698 1 95.38 141 CYS B CA 1
ATOM 3255 C C . CYS B 1 141 ? -2.428 -4.492 -0.365 1 95.38 141 CYS B C 1
ATOM 3257 O O . CYS B 1 141 ? -2.693 -4.219 0.806 1 95.38 141 CYS B O 1
ATOM 3259 N N . ILE B 1 142 ? -2.867 -3.805 -1.374 1 93.5 142 ILE B N 1
ATOM 3260 C CA . ILE B 1 142 ? -3.645 -2.582 -1.202 1 93.5 142 ILE B CA 1
ATOM 3261 C C . ILE B 1 142 ? -5.137 -2.912 -1.24 1 93.5 142 ILE B C 1
ATOM 3263 O O . ILE B 1 142 ? -5.938 -2.266 -0.561 1 93.5 142 ILE B O 1
ATOM 3267 N N . ASP B 1 143 ? -5.492 -3.803 -2.07 1 94.5 143 ASP B N 1
ATOM 3268 C CA . ASP B 1 143 ? -6.859 -4.273 -2.262 1 94.5 143 ASP B CA 1
ATOM 3269 C C . ASP B 1 143 ? -6.891 -5.77 -2.566 1 94.5 143 ASP B C 1
ATOM 3271 O O . ASP B 1 143 ? -6.375 -6.207 -3.598 1 94.5 143 ASP B O 1
ATOM 3275 N N . ASN B 1 144 ? -7.523 -6.52 -1.681 1 94.12 144 ASN B N 1
ATOM 3276 C CA . ASN B 1 144 ? -7.566 -7.965 -1.854 1 94.12 144 ASN B CA 1
ATOM 3277 C C . ASN B 1 144 ? -8.945 -8.438 -2.297 1 94.12 144 ASN B C 1
ATOM 3279 O O . ASN B 1 144 ? -9.852 -8.586 -1.473 1 94.12 144 ASN B O 1
ATOM 3283 N N . ASP B 1 145 ? -9.047 -8.711 -3.553 1 93.56 145 ASP B N 1
ATOM 3284 C CA . ASP B 1 145 ? -10.289 -9.242 -4.109 1 93.56 145 ASP B CA 1
ATOM 3285 C C . ASP B 1 145 ? -10.078 -10.633 -4.691 1 93.56 145 ASP B C 1
ATOM 3287 O O . ASP B 1 145 ? -10.594 -10.945 -5.77 1 93.56 145 ASP B O 1
ATOM 3291 N N . GLY B 1 146 ? -9.172 -11.391 -4.098 1 93.19 146 GLY B N 1
ATOM 3292 C CA . GLY B 1 146 ? -8.945 -12.758 -4.539 1 93.19 146 GLY B CA 1
ATOM 3293 C C . GLY B 1 146 ? -7.711 -12.914 -5.402 1 93.19 146 GLY B C 1
ATOM 3294 O O . GLY B 1 146 ? -7.164 -11.922 -5.891 1 93.19 146 GLY B O 1
ATOM 3295 N N . SER B 1 147 ? -7.258 -14.195 -5.527 1 94.5 147 SER B N 1
ATOM 3296 C CA . SER B 1 147 ? -6.086 -14.531 -6.328 1 94.5 147 SER B CA 1
ATOM 3297 C C . SER B 1 147 ? -4.879 -13.695 -5.918 1 94.5 147 SER B C 1
ATOM 3299 O O . SER B 1 147 ? -4.176 -13.156 -6.773 1 94.5 147 SER B O 1
ATOM 3301 N N . LEU B 1 148 ? -4.715 -13.602 -4.676 1 95 148 LEU B N 1
ATOM 3302 C CA . LEU B 1 148 ? -3.684 -12.742 -4.113 1 95 148 LEU B CA 1
ATOM 3303 C C . LEU B 1 148 ? -2.293 -13.227 -4.504 1 95 148 LEU B C 1
ATOM 3305 O O . LEU B 1 148 ? -1.437 -12.43 -4.895 1 95 148 LEU B O 1
ATOM 3309 N N . VAL B 1 149 ? -2.08 -14.516 -4.465 1 95.5 149 VAL B N 1
ATOM 3310 C CA . VAL B 1 149 ? -0.777 -15.102 -4.758 1 95.5 149 VAL B CA 1
ATOM 3311 C C . VAL B 1 149 ? -0.386 -14.805 -6.203 1 95.5 149 VAL B C 1
ATOM 3313 O O . VAL B 1 149 ? 0.767 -14.469 -6.484 1 95.5 149 VAL B O 1
ATOM 3316 N N . ASP B 1 150 ? -1.346 -14.883 -7.113 1 96.5 150 ASP B N 1
ATOM 3317 C CA . ASP B 1 150 ? -1.109 -14.57 -8.516 1 96.5 150 ASP B CA 1
ATOM 3318 C C . ASP B 1 150 ? -0.573 -13.148 -8.68 1 96.5 150 ASP B C 1
ATOM 3320 O O . ASP B 1 150 ? 0.426 -12.93 -9.367 1 96.5 150 ASP B O 1
ATOM 3324 N N . ALA B 1 151 ? -1.271 -12.266 -8.031 1 96.62 151 ALA B N 1
ATOM 3325 C CA . ALA B 1 151 ? -0.892 -10.859 -8.109 1 96.62 151 ALA B CA 1
ATOM 3326 C C . ALA B 1 151 ? 0.492 -10.625 -7.512 1 96.62 151 ALA B C 1
ATOM 3328 O O . ALA B 1 151 ? 1.293 -9.867 -8.055 1 96.62 151 ALA B O 1
ATOM 3329 N N . CYS B 1 152 ? 0.786 -11.289 -6.418 1 97.38 152 CYS B N 1
ATOM 3330 C CA . CYS B 1 152 ? 2.08 -11.148 -5.762 1 97.38 152 CYS B CA 1
ATOM 3331 C C . CYS B 1 152 ? 3.207 -11.633 -6.672 1 97.38 152 CYS B C 1
ATOM 3333 O O . CYS B 1 152 ? 4.207 -10.938 -6.844 1 97.38 152 CYS B O 1
ATOM 3335 N N . ILE B 1 153 ? 3.01 -12.773 -7.258 1 97 153 ILE B N 1
ATOM 3336 C CA . ILE B 1 153 ? 4.043 -13.336 -8.117 1 97 153 ILE B CA 1
ATOM 3337 C C . ILE B 1 153 ? 4.242 -12.445 -9.344 1 97 153 ILE B C 1
ATOM 3339 O O . ILE B 1 153 ? 5.379 -12.156 -9.727 1 97 153 ILE B O 1
ATOM 3343 N N . MET B 1 154 ? 3.168 -11.984 -9.891 1 96.25 154 MET B N 1
ATOM 3344 C CA . MET B 1 154 ? 3.246 -11.125 -11.07 1 96.25 154 MET B CA 1
ATOM 3345 C C . MET B 1 154 ? 4.004 -9.844 -10.758 1 96.25 154 MET B C 1
ATOM 3347 O O . MET B 1 154 ? 4.887 -9.438 -11.516 1 96.25 154 MET B O 1
ATOM 3351 N N . THR B 1 155 ? 3.66 -9.211 -9.68 1 97.06 155 THR B N 1
ATOM 3352 C CA . THR B 1 155 ? 4.277 -7.945 -9.312 1 97.06 155 THR B CA 1
ATOM 3353 C C . THR B 1 155 ? 5.754 -8.141 -8.977 1 97.06 155 THR B C 1
ATOM 3355 O O . THR B 1 155 ? 6.594 -7.312 -9.336 1 97.06 155 THR B O 1
ATOM 3358 N N . LEU B 1 156 ? 6.047 -9.211 -8.297 1 97.19 156 LEU B N 1
ATOM 3359 C CA . LEU B 1 156 ? 7.422 -9.547 -7.941 1 97.19 156 LEU B CA 1
ATOM 3360 C C . LEU B 1 156 ? 8.266 -9.773 -9.195 1 97.19 156 LEU B C 1
ATOM 3362 O O . LEU B 1 156 ? 9.352 -9.195 -9.328 1 97.19 156 LEU B O 1
ATOM 3366 N N . MET B 1 157 ? 7.738 -10.516 -10.117 1 96.31 157 MET B N 1
ATOM 3367 C CA . MET B 1 157 ? 8.477 -10.836 -11.336 1 96.31 157 MET B CA 1
ATOM 3368 C C . MET B 1 157 ? 8.688 -9.594 -12.188 1 96.31 157 MET B C 1
ATOM 3370 O O . MET B 1 157 ? 9.766 -9.406 -12.773 1 96.31 157 MET B O 1
ATOM 3374 N N . ALA B 1 158 ? 7.66 -8.797 -12.266 1 96.06 158 ALA B N 1
ATOM 3375 C CA . ALA B 1 158 ? 7.809 -7.543 -12.992 1 96.06 158 ALA B CA 1
ATOM 3376 C C . ALA B 1 158 ? 8.914 -6.684 -12.383 1 96.06 158 ALA B C 1
ATOM 3378 O O . ALA B 1 158 ? 9.703 -6.074 -13.102 1 96.06 158 ALA B O 1
ATOM 3379 N N . SER B 1 159 ? 8.977 -6.633 -11.102 1 96.81 159 SER B N 1
ATOM 3380 C CA . SER B 1 159 ? 10 -5.859 -10.398 1 96.81 159 SER B CA 1
ATOM 3381 C C . SER B 1 159 ? 11.391 -6.453 -10.625 1 96.81 159 SER B C 1
ATOM 3383 O O . SER B 1 159 ? 12.336 -5.727 -10.922 1 96.81 159 SER B O 1
ATOM 3385 N N . LEU B 1 160 ? 11.469 -7.742 -10.523 1 96.69 160 LEU B N 1
ATOM 3386 C CA . LEU B 1 160 ? 12.75 -8.414 -10.688 1 96.69 160 LEU B CA 1
ATOM 3387 C C . LEU B 1 160 ? 13.289 -8.227 -12.102 1 96.69 160 LEU B C 1
ATOM 3389 O O . LEU B 1 160 ? 14.492 -8.023 -12.289 1 96.69 160 LEU B O 1
ATOM 3393 N N . LYS B 1 161 ? 12.445 -8.242 -13.047 1 94.94 161 LYS B N 1
ATOM 3394 C CA . LYS B 1 161 ? 12.859 -8.141 -14.445 1 94.94 161 LYS B CA 1
ATOM 3395 C C . LYS B 1 161 ? 13.328 -6.73 -14.781 1 94.94 161 LYS B C 1
ATOM 3397 O O . LYS B 1 161 ? 14.016 -6.523 -15.781 1 94.94 161 LYS B O 1
ATOM 3402 N N . THR B 1 162 ? 12.969 -5.781 -14 1 94.56 162 THR B N 1
ATOM 3403 C CA . THR B 1 162 ? 13.383 -4.406 -14.25 1 94.56 162 THR B CA 1
ATOM 3404 C C . THR B 1 162 ? 14.508 -4.004 -13.297 1 94.56 162 THR B C 1
ATOM 3406 O O . THR B 1 162 ? 15.008 -2.875 -13.359 1 94.56 162 THR B O 1
ATOM 3409 N N . LEU B 1 163 ? 14.914 -4.863 -12.453 1 96 163 LEU B N 1
ATOM 3410 C CA . LEU B 1 163 ? 15.93 -4.574 -11.453 1 96 163 LEU B CA 1
ATOM 3411 C C . LEU B 1 163 ? 17.312 -4.516 -12.086 1 96 163 LEU B C 1
ATOM 3413 O O . LEU B 1 163 ? 17.672 -5.375 -12.898 1 96 163 LEU B O 1
ATOM 3417 N N . THR B 1 164 ? 18.047 -3.516 -11.773 1 94.75 164 THR B N 1
ATOM 3418 C CA . THR B 1 164 ? 19.453 -3.4 -12.172 1 94.75 164 THR B CA 1
ATOM 3419 C C . THR B 1 164 ? 20.359 -3.361 -10.945 1 94.75 164 THR B C 1
ATOM 3421 O O . THR B 1 164 ? 19.984 -2.799 -9.906 1 94.75 164 THR B O 1
ATOM 3424 N N . LEU B 1 165 ? 21.484 -3.98 -11.031 1 95.44 165 LEU B N 1
ATOM 3425 C CA . LEU B 1 165 ? 22.469 -4.039 -9.945 1 95.44 165 LEU B CA 1
ATOM 3426 C C . LEU B 1 165 ? 23.625 -3.094 -10.211 1 95.44 165 LEU B C 1
ATOM 3428 O O . LEU B 1 165 ? 24.281 -3.172 -11.258 1 95.44 165 LEU B O 1
ATOM 3432 N N . PRO B 1 166 ? 23.844 -2.215 -9.281 1 94.25 166 PRO B N 1
ATOM 3433 C CA . PRO B 1 166 ? 25.016 -1.36 -9.445 1 94.25 166 PRO B CA 1
ATOM 3434 C C . PRO B 1 166 ? 26.328 -2.133 -9.328 1 94.25 166 PRO B C 1
ATOM 3436 O O . PRO B 1 166 ? 26.375 -3.182 -8.68 1 94.25 166 PRO B O 1
ATOM 3439 N N . LYS B 1 167 ? 27.328 -1.561 -9.906 1 93.19 167 LYS B N 1
ATOM 3440 C CA . LYS B 1 167 ? 28.656 -2.188 -9.828 1 93.19 167 LYS B CA 1
ATOM 3441 C C . LYS B 1 167 ? 29.266 -1.982 -8.453 1 93.19 167 LYS B C 1
ATOM 3443 O O . LYS B 1 167 ? 29.281 -0.864 -7.93 1 93.19 167 LYS B O 1
ATOM 3448 N N . VAL B 1 168 ? 29.703 -3.035 -7.883 1 93.5 168 VAL B N 1
ATOM 3449 C CA . VAL B 1 168 ? 30.328 -2.984 -6.566 1 93.5 168 VAL B CA 1
ATOM 3450 C C . VAL B 1 168 ? 31.781 -3.455 -6.66 1 93.5 168 VAL B C 1
ATOM 3452 O O . VAL B 1 168 ? 32.062 -4.449 -7.328 1 93.5 168 VAL B O 1
ATOM 3455 N N . THR B 1 169 ? 32.625 -2.668 -6.117 1 90.94 169 THR B N 1
ATOM 3456 C CA . THR B 1 169 ? 34.031 -3.035 -6.059 1 90.94 169 THR B CA 1
ATOM 3457 C C . THR B 1 169 ? 34.469 -3.254 -4.613 1 90.94 169 THR B C 1
ATOM 3459 O O . THR B 1 169 ? 34.062 -2.508 -3.717 1 90.94 169 THR B O 1
ATOM 3462 N N . TYR B 1 170 ? 35.156 -4.312 -4.383 1 92 170 TYR B N 1
ATOM 3463 C CA . TYR B 1 170 ? 35.656 -4.684 -3.068 1 92 170 TYR B CA 1
ATOM 3464 C C . TYR B 1 170 ? 37.188 -4.723 -3.068 1 92 170 TYR B C 1
ATOM 3466 O O . TYR B 1 170 ? 37.812 -5.406 -3.893 1 92 170 TYR B O 1
ATOM 3474 N N . ASP B 1 171 ? 37.812 -3.949 -2.188 1 90.81 171 ASP B N 1
ATOM 3475 C CA . ASP B 1 171 ? 39.281 -3.99 -2.023 1 90.81 171 ASP B CA 1
ATOM 3476 C C . ASP B 1 171 ? 39.688 -5.031 -0.981 1 90.81 171 ASP B C 1
ATOM 3478 O O . ASP B 1 171 ? 39.438 -4.852 0.213 1 90.81 171 ASP B O 1
ATOM 3482 N N . PRO B 1 172 ? 40.312 -6.004 -1.306 1 88.12 172 PRO B N 1
ATOM 3483 C CA . PRO B 1 172 ? 40.688 -7.066 -0.364 1 88.12 172 PRO B CA 1
ATOM 3484 C C . PRO B 1 172 ? 41.656 -6.602 0.701 1 88.12 172 PRO B C 1
ATOM 3486 O O . PRO B 1 172 ? 41.688 -7.156 1.804 1 88.12 172 PRO B O 1
ATOM 3489 N N . GLU B 1 173 ? 42.5 -5.695 0.43 1 90.19 173 GLU B N 1
ATOM 3490 C CA . GLU B 1 173 ? 43.531 -5.223 1.369 1 90.19 173 GLU B CA 1
ATOM 3491 C C . GLU B 1 173 ? 42.906 -4.34 2.451 1 90.19 173 GLU B C 1
ATOM 3493 O O . GLU B 1 173 ? 43.188 -4.508 3.637 1 90.19 173 GLU B O 1
ATOM 3498 N N . THR B 1 174 ? 42.062 -3.451 2.053 1 90.44 174 THR B N 1
ATOM 3499 C CA . THR B 1 174 ? 41.469 -2.488 2.982 1 90.44 174 THR B CA 1
ATOM 3500 C C . THR B 1 174 ? 40.062 -2.922 3.404 1 90.44 174 THR B C 1
ATOM 3502 O O . THR B 1 174 ? 39.5 -2.377 4.355 1 90.44 174 THR B O 1
ATOM 3505 N N . GLU B 1 175 ? 39.531 -3.975 2.791 1 87.88 175 GLU B N 1
ATOM 3506 C CA . GLU B 1 175 ? 38.188 -4.461 3 1 87.88 175 GLU B CA 1
ATOM 3507 C C . GLU B 1 175 ? 37.156 -3.346 2.801 1 87.88 175 GLU B C 1
ATOM 3509 O O . GLU B 1 175 ? 36.125 -3.32 3.467 1 87.88 175 GLU B O 1
ATOM 3514 N N . GLU B 1 176 ? 37.562 -2.387 1.982 1 89.88 176 GLU B N 1
ATOM 3515 C CA . GLU B 1 176 ? 36.656 -1.277 1.688 1 89.88 176 GLU B CA 1
ATOM 3516 C C . GLU B 1 176 ? 35.719 -1.624 0.542 1 89.88 176 GLU B C 1
ATOM 3518 O O . GLU B 1 176 ? 36.125 -2.262 -0.433 1 89.88 176 GLU B O 1
ATOM 3523 N N . ILE B 1 177 ? 34.469 -1.318 0.701 1 90 177 ILE B N 1
ATOM 3524 C CA . ILE B 1 177 ? 33.438 -1.562 -0.299 1 90 177 ILE B CA 1
ATOM 3525 C C . ILE B 1 177 ? 33.094 -0.255 -1 1 90 177 ILE B C 1
ATOM 3527 O O . ILE B 1 177 ? 32.875 0.768 -0.345 1 90 177 ILE B O 1
ATOM 3531 N N . SER B 1 178 ? 33.156 -0.247 -2.328 1 88.94 178 SER B N 1
ATOM 3532 C CA . SER B 1 178 ? 32.75 0.914 -3.109 1 88.94 178 SER B CA 1
ATOM 3533 C C . SER B 1 178 ? 31.641 0.55 -4.094 1 88.94 178 SER B C 1
ATOM 3535 O O . SER B 1 178 ? 31.734 -0.46 -4.797 1 88.94 178 SER B O 1
ATOM 3537 N N . VAL B 1 179 ? 30.594 1.339 -4.055 1 87.19 179 VAL B N 1
ATOM 3538 C CA . VAL B 1 179 ? 29.469 1.111 -4.953 1 87.19 179 VAL B CA 1
ATOM 3539 C C . VAL B 1 179 ? 29.438 2.201 -6.023 1 87.19 179 VAL B C 1
ATOM 3541 O O . VAL B 1 179 ? 29.422 3.393 -5.703 1 87.19 179 VAL B O 1
ATOM 3544 N N . ASP B 1 180 ? 29.516 1.794 -7.293 1 87.5 180 ASP B N 1
ATOM 3545 C CA . ASP B 1 180 ? 29.406 2.717 -8.422 1 87.5 180 ASP B CA 1
ATOM 3546 C C . ASP B 1 180 ? 28 2.715 -9 1 87.5 180 ASP B C 1
ATOM 3548 O O . ASP B 1 180 ? 27.641 1.822 -9.773 1 87.5 180 ASP B O 1
ATOM 3552 N N . THR B 1 181 ? 27.188 3.736 -8.719 1 83.81 181 THR B N 1
ATOM 3553 C CA . THR B 1 181 ? 25.781 3.797 -9.109 1 83.81 181 THR B CA 1
ATOM 3554 C C . THR B 1 181 ? 25.641 4.188 -10.578 1 83.81 181 THR B C 1
ATOM 3556 O O . THR B 1 181 ? 24.562 4.055 -11.164 1 83.81 181 THR B O 1
ATOM 3559 N N . SER B 1 182 ? 26.688 4.582 -11.211 1 85.5 182 SER B N 1
ATOM 3560 C CA . SER B 1 182 ? 26.625 5.012 -12.602 1 85.5 182 SER B CA 1
ATOM 3561 C C . SER B 1 182 ? 26.688 3.816 -13.555 1 85.5 182 SER B C 1
ATOM 3563 O O . SER B 1 182 ? 26.297 3.92 -14.711 1 85.5 182 SER B O 1
ATOM 3565 N N . VAL B 1 183 ? 27.234 2.773 -13.117 1 88.94 183 VAL B N 1
ATOM 3566 C CA . VAL B 1 183 ? 27.297 1.548 -13.898 1 88.94 183 VAL B CA 1
ATOM 3567 C C . VAL B 1 183 ? 26.375 0.489 -13.297 1 88.94 183 VAL B C 1
ATOM 3569 O O . VAL B 1 183 ? 26.594 0.049 -12.164 1 88.94 183 VAL B O 1
ATOM 3572 N N . ARG B 1 184 ? 25.406 0.145 -14.109 1 91.75 184 ARG B N 1
ATOM 3573 C CA . ARG B 1 184 ? 24.438 -0.815 -13.586 1 91.75 184 ARG B CA 1
ATOM 3574 C C . ARG B 1 184 ? 24.234 -1.967 -14.562 1 91.75 184 ARG B C 1
ATOM 3576 O O . ARG B 1 184 ? 24.359 -1.788 -15.781 1 91.75 184 ARG B O 1
ATOM 3583 N N . THR B 1 185 ? 24.016 -3.143 -14.023 1 93.19 185 THR B N 1
ATOM 3584 C CA . THR B 1 185 ? 23.75 -4.328 -14.828 1 93.19 185 THR B CA 1
ATOM 3585 C C . THR B 1 185 ? 22.375 -4.906 -14.5 1 93.19 185 THR B C 1
ATOM 3587 O O . THR B 1 185 ? 22 -5.027 -13.328 1 93.19 185 THR B O 1
ATOM 3590 N N . LYS B 1 186 ? 21.703 -5.309 -15.609 1 93.69 186 LYS B N 1
ATOM 3591 C CA . LYS B 1 186 ? 20.391 -5.898 -15.422 1 93.69 186 LYS B CA 1
ATOM 3592 C C . LYS B 1 186 ? 20.484 -7.285 -14.789 1 93.69 186 LYS B C 1
ATOM 3594 O O . LYS B 1 186 ? 21.359 -8.078 -15.156 1 93.69 186 LYS B O 1
ATOM 3599 N N . LEU B 1 187 ? 19.594 -7.574 -13.852 1 95.31 187 LEU B N 1
ATOM 3600 C CA . LEU B 1 187 ? 19.547 -8.898 -13.258 1 95.31 187 LEU B CA 1
ATOM 3601 C C . LEU B 1 187 ? 19.062 -9.938 -14.273 1 95.31 187 LEU B C 1
ATOM 3603 O O . LEU B 1 187 ? 18.094 -9.688 -15 1 95.31 187 LEU B O 1
ATOM 3607 N N . ASN B 1 188 ? 19.703 -11.047 -14.305 1 93.62 188 ASN B N 1
ATOM 3608 C CA . ASN B 1 188 ? 19.281 -12.133 -15.188 1 93.62 188 ASN B CA 1
ATOM 3609 C C . ASN B 1 188 ? 18.125 -12.922 -14.586 1 93.62 188 ASN B C 1
ATOM 3611 O O . ASN B 1 188 ? 18.281 -13.578 -13.555 1 93.62 188 ASN B O 1
ATOM 3615 N N . VAL B 1 189 ? 17.016 -12.836 -15.188 1 94.56 189 VAL B N 1
ATOM 3616 C CA . VAL B 1 189 ? 15.844 -13.562 -14.734 1 94.56 189 VAL B CA 1
ATOM 3617 C C . VAL B 1 189 ? 15.469 -14.633 -15.766 1 94.56 189 VAL B C 1
ATOM 3619 O O . VAL B 1 189 ? 15.242 -14.32 -16.938 1 94.56 189 VAL B O 1
ATOM 3622 N N . ASN B 1 190 ? 15.43 -15.867 -15.289 1 92.62 190 ASN B N 1
ATOM 3623 C CA . ASN B 1 190 ? 15.117 -16.984 -16.172 1 92.62 190 ASN B CA 1
ATOM 3624 C C . ASN B 1 190 ? 13.617 -17.25 -16.219 1 92.62 190 ASN B C 1
ATOM 3626 O O . ASN B 1 190 ? 13.047 -17.797 -15.266 1 92.62 190 ASN B O 1
ATOM 3630 N N . GLY B 1 191 ? 13.07 -16.906 -17.281 1 91 191 GLY B N 1
ATOM 3631 C CA . GLY B 1 191 ? 11.648 -17.172 -17.438 1 91 191 GLY B CA 1
ATOM 3632 C C . GLY B 1 191 ? 10.781 -16.203 -16.656 1 91 191 GLY B C 1
ATOM 3633 O O . GLY B 1 191 ? 11.227 -15.109 -16.297 1 91 191 GLY B O 1
ATOM 3634 N N . LEU B 1 192 ? 9.531 -16.531 -16.562 1 93.12 192 LEU B N 1
ATOM 3635 C CA . LEU B 1 192 ? 8.531 -15.75 -15.852 1 93.12 192 LEU B CA 1
ATOM 3636 C C . LEU B 1 192 ? 7.48 -16.656 -15.219 1 93.12 192 LEU B C 1
ATOM 3638 O O . LEU B 1 192 ? 6.445 -16.938 -15.828 1 93.12 192 LEU B O 1
ATOM 3642 N N . PRO B 1 193 ? 7.84 -17.109 -14.008 1 94.62 193 PRO B N 1
ATOM 3643 C CA . PRO B 1 193 ? 6.844 -17.922 -13.312 1 94.62 193 PRO B CA 1
ATOM 3644 C C . PRO B 1 193 ? 5.504 -17.219 -13.148 1 94.62 193 PRO B C 1
ATOM 3646 O O . PRO B 1 193 ? 5.465 -16.031 -12.797 1 94.62 193 PRO B O 1
ATOM 3649 N N . VAL B 1 194 ? 4.449 -17.891 -13.438 1 95.25 194 VAL B N 1
ATOM 3650 C CA . VAL B 1 194 ? 3.094 -17.375 -13.312 1 95.25 194 VAL B CA 1
ATOM 3651 C C . VAL B 1 194 ? 2.248 -18.328 -12.469 1 95.25 194 VAL B C 1
ATOM 3653 O O . VAL B 1 194 ? 2.148 -19.516 -12.773 1 95.25 194 VAL B O 1
ATOM 3656 N N . ALA B 1 195 ? 1.78 -17.75 -11.383 1 95.44 195 ALA B N 1
ATOM 3657 C CA . ALA B 1 195 ? 0.874 -18.531 -10.539 1 95.44 195 ALA B CA 1
ATOM 3658 C C . ALA B 1 195 ? -0.581 -18.297 -10.945 1 95.44 195 ALA B C 1
ATOM 3660 O O . ALA B 1 195 ? -0.974 -17.172 -11.273 1 95.44 195 ALA B O 1
ATOM 3661 N N . THR B 1 196 ? -1.324 -19.312 -10.977 1 95.31 196 THR B N 1
ATOM 3662 C CA . THR B 1 196 ? -2.752 -19.25 -11.266 1 95.31 196 THR B CA 1
ATOM 3663 C C . THR B 1 196 ? -3.561 -19.891 -10.141 1 95.31 196 THR B C 1
ATOM 3665 O O . THR B 1 196 ? -3.352 -21.062 -9.805 1 95.31 196 THR B O 1
ATOM 3668 N N . SER B 1 197 ? -4.438 -19.094 -9.609 1 94.56 197 SER B N 1
ATOM 3669 C CA . SER B 1 197 ? -5.293 -19.578 -8.523 1 94.56 197 SER B CA 1
ATOM 3670 C C . SER B 1 197 ? -6.629 -20.078 -9.062 1 94.56 197 SER B C 1
ATOM 3672 O O . SER B 1 197 ? -7.195 -19.5 -9.984 1 94.56 197 SER B O 1
ATOM 3674 N N . PHE B 1 198 ? -7.145 -21.172 -8.445 1 93.19 198 PHE B N 1
ATOM 3675 C CA . PHE B 1 198 ? -8.422 -21.766 -8.828 1 93.19 198 PHE B CA 1
ATOM 3676 C C . PHE B 1 198 ? -9.312 -21.953 -7.605 1 93.19 198 PHE B C 1
ATOM 3678 O O . PHE B 1 198 ? -8.828 -22.266 -6.52 1 93.19 198 PHE B O 1
ATOM 3685 N N . ALA B 1 199 ? -10.531 -21.656 -7.809 1 90.38 199 ALA B N 1
ATOM 3686 C CA . ALA B 1 199 ? -11.555 -22.047 -6.84 1 90.38 199 ALA B CA 1
ATOM 3687 C C . ALA B 1 199 ? -12.383 -23.219 -7.363 1 90.38 199 ALA B C 1
ATOM 3689 O O . ALA B 1 199 ? -12.766 -23.234 -8.539 1 90.38 199 ALA B O 1
ATOM 3690 N N . LEU B 1 200 ? -12.578 -24.156 -6.512 1 86.25 200 LEU B N 1
ATOM 3691 C CA . LEU B 1 200 ? -13.336 -25.344 -6.883 1 86.25 200 LEU B CA 1
ATOM 3692 C C . LEU B 1 200 ? -14.68 -25.375 -6.164 1 86.25 200 LEU B C 1
ATOM 3694 O O . LEU B 1 200 ? -14.734 -25.281 -4.938 1 86.25 200 LEU B O 1
ATOM 3698 N N . TYR B 1 201 ? -15.641 -25.422 -6.957 1 84.25 201 TYR B N 1
ATOM 3699 C CA . TYR B 1 201 ? -16.984 -25.469 -6.395 1 84.25 201 TYR B CA 1
ATOM 3700 C C . TYR B 1 201 ? -17.688 -26.766 -6.754 1 84.25 201 TYR B C 1
ATOM 3702 O O . TYR B 1 201 ? -17.703 -27.172 -7.922 1 84.25 201 TYR B O 1
ATOM 3710 N N . LYS B 1 202 ? -18.172 -27.375 -5.656 1 78.62 202 LYS B N 1
ATOM 3711 C CA . LYS B 1 202 ? -18.922 -28.609 -5.875 1 78.62 202 LYS B CA 1
ATOM 3712 C C . LYS B 1 202 ? -20.391 -28.312 -6.125 1 78.62 202 LYS B C 1
ATOM 3714 O O . LYS B 1 202 ? -21.078 -27.781 -5.25 1 78.62 202 LYS B O 1
ATOM 3719 N N . HIS B 1 203 ? -20.734 -28.328 -7.34 1 74.69 203 HIS B N 1
ATOM 3720 C CA . HIS B 1 203 ? -22.141 -28.141 -7.695 1 74.69 203 HIS B CA 1
ATOM 3721 C C . HIS B 1 203 ? -22.766 -29.469 -8.133 1 74.69 203 HIS B C 1
ATOM 3723 O O . HIS B 1 203 ? -22.438 -29.984 -9.203 1 74.69 203 HIS B O 1
ATOM 3729 N N . GLU B 1 204 ? -23.719 -29.875 -7.285 1 68.5 204 GLU B N 1
ATOM 3730 C CA . GLU B 1 204 ? -24.391 -31.156 -7.527 1 68.5 204 GLU B CA 1
ATOM 3731 C C . GLU B 1 204 ? -23.391 -32.281 -7.73 1 68.5 204 GLU B C 1
ATOM 3733 O O . GLU B 1 204 ? -22.562 -32.562 -6.859 1 68.5 204 GLU B O 1
ATOM 3738 N N . GLN B 1 205 ? -23.281 -32.875 -9.039 1 63.97 205 GLN B N 1
ATOM 3739 C CA . GLN B 1 205 ? -22.438 -34.062 -9.289 1 63.97 205 GLN B CA 1
ATOM 3740 C C . GLN B 1 205 ? -21.172 -33.656 -10.055 1 63.97 205 GLN B C 1
ATOM 3742 O O . GLN B 1 205 ? -20.406 -34.531 -10.484 1 63.97 205 GLN B O 1
ATOM 3747 N N . SER B 1 206 ? -21.062 -32.312 -10.117 1 72.19 206 SER B N 1
ATOM 3748 C CA . SER B 1 206 ? -19.891 -31.922 -10.891 1 72.19 206 SER B CA 1
ATOM 3749 C C . SER B 1 206 ? -19.062 -30.875 -10.164 1 72.19 206 SER B C 1
ATOM 3751 O O . SER B 1 206 ? -19.578 -30.141 -9.32 1 72.19 206 SER B O 1
ATOM 3753 N N . ASN B 1 207 ? -17.766 -31 -10.32 1 80.12 207 ASN B N 1
ATOM 3754 C CA . ASN B 1 207 ? -16.859 -30 -9.797 1 80.12 207 ASN B CA 1
ATOM 3755 C C . ASN B 1 207 ? -16.562 -28.906 -10.82 1 80.12 207 ASN B C 1
ATOM 3757 O O . ASN B 1 207 ? -16.203 -29.219 -11.961 1 80.12 207 ASN B O 1
ATOM 3761 N N . ILE B 1 208 ? -16.891 -27.703 -10.477 1 85.69 208 ILE B N 1
ATOM 3762 C CA . ILE B 1 208 ? -16.625 -26.562 -11.359 1 85.69 208 ILE B CA 1
ATOM 3763 C C . ILE B 1 208 ? -15.305 -25.891 -10.961 1 85.69 208 ILE B C 1
ATOM 3765 O O . ILE B 1 208 ? -15.062 -25.656 -9.773 1 85.69 208 ILE B O 1
ATOM 3769 N N . VAL B 1 209 ? -14.5 -25.734 -12 1 89.12 209 VAL B N 1
ATOM 3770 C CA . VAL B 1 209 ? -13.219 -25.078 -11.773 1 89.12 209 VAL B CA 1
ATOM 3771 C C . VAL B 1 209 ? -13.305 -23.609 -12.203 1 89.12 209 VAL B C 1
ATOM 3773 O O . VAL B 1 209 ? -13.625 -23.312 -13.352 1 89.12 209 VAL B O 1
ATOM 3776 N N . LEU B 1 210 ? -13.086 -22.734 -11.273 1 91.81 210 LEU B N 1
ATOM 3777 C CA . LEU B 1 210 ? -13.094 -21.297 -11.555 1 91.81 210 LEU B CA 1
ATOM 3778 C C . LEU B 1 210 ? -11.68 -20.734 -11.516 1 91.81 210 LEU B C 1
ATOM 3780 O O . LEU B 1 210 ? -11 -20.797 -10.492 1 91.81 210 LEU B O 1
ATOM 3784 N N . ALA B 1 211 ? -11.273 -20.203 -12.656 1 93.5 211 ALA B N 1
ATOM 3785 C CA . ALA B 1 211 ? -9.953 -19.578 -12.719 1 93.5 211 ALA B CA 1
ATOM 3786 C C . ALA B 1 211 ? -9.984 -18.156 -12.195 1 93.5 211 ALA B C 1
ATOM 3788 O O . ALA B 1 211 ? -10.961 -17.438 -12.406 1 93.5 211 ALA B O 1
ATOM 3789 N N . ASP B 1 212 ? -8.891 -17.734 -11.484 1 94.31 212 ASP B N 1
ATOM 3790 C CA . ASP B 1 212 ? -8.789 -16.375 -10.961 1 94.31 212 ASP B CA 1
ATOM 3791 C C . ASP B 1 212 ? -10.031 -16 -10.156 1 94.31 212 ASP B C 1
ATOM 3793 O O . ASP B 1 212 ? -10.711 -15.031 -10.484 1 94.31 212 ASP B O 1
ATOM 3797 N N . PRO B 1 213 ? -10.273 -16.703 -9.156 1 93.69 213 PRO B N 1
ATOM 3798 C CA . PRO B 1 213 ? -11.484 -16.438 -8.383 1 93.69 213 PRO B CA 1
ATOM 3799 C C . PRO B 1 213 ? -11.422 -15.102 -7.633 1 93.69 213 PRO B C 1
ATOM 3801 O O . PRO B 1 213 ? -10.359 -14.711 -7.148 1 93.69 213 PRO B O 1
ATOM 3804 N N . SER B 1 214 ? -12.562 -14.461 -7.559 1 92.5 214 SER B N 1
ATOM 3805 C CA . SER B 1 214 ? -12.688 -13.305 -6.684 1 92.5 214 SER B CA 1
ATOM 3806 C C . SER B 1 214 ? -12.758 -13.719 -5.219 1 92.5 214 SER B C 1
ATOM 3808 O O . SER B 1 214 ? -12.875 -14.914 -4.91 1 92.5 214 SER B O 1
ATOM 3810 N N . SER B 1 215 ? -12.609 -12.742 -4.371 1 90.56 215 SER B N 1
ATOM 3811 C CA . SER B 1 215 ? -12.695 -13.047 -2.947 1 90.56 215 SER B CA 1
ATOM 3812 C C . SER B 1 215 ? -14.039 -13.688 -2.6 1 90.56 215 SER B C 1
ATOM 3814 O O . SER B 1 215 ? -14.102 -14.602 -1.778 1 90.56 215 SER B O 1
ATOM 3816 N N . TYR B 1 216 ? -15.117 -13.203 -3.172 1 88.44 216 TYR B N 1
ATOM 3817 C CA . TYR B 1 216 ? -16.453 -13.758 -2.967 1 88.44 216 TYR B CA 1
ATOM 3818 C C . TYR B 1 216 ? -16.5 -15.219 -3.385 1 88.44 216 TYR B C 1
ATOM 3820 O O . TYR B 1 216 ? -17 -16.062 -2.645 1 88.44 216 TYR B O 1
ATOM 3828 N N . GLU B 1 217 ? -15.969 -15.484 -4.52 1 89.62 217 GLU B N 1
ATOM 3829 C CA . GLU B 1 217 ? -15.945 -16.844 -5.043 1 89.62 217 GLU B CA 1
ATOM 3830 C C . GLU B 1 217 ? -15.10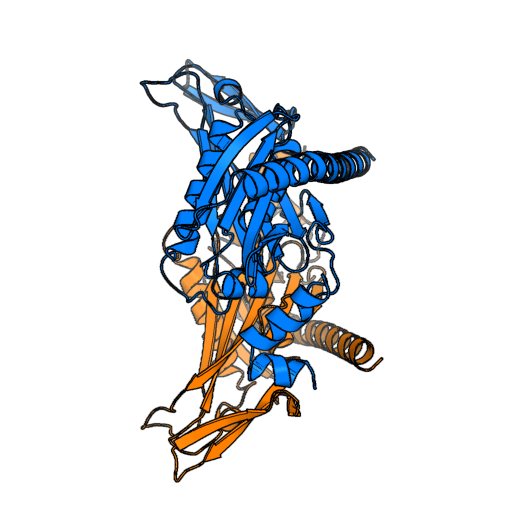2 -17.766 -4.164 1 89.62 217 GLU B C 1
ATOM 3832 O O . GLU B 1 217 ? -15.461 -18.922 -3.938 1 89.62 217 GLU B O 1
ATOM 3837 N N . GLU B 1 218 ? -13.969 -17.297 -3.709 1 88.5 218 GLU B N 1
ATOM 3838 C CA . GLU B 1 218 ? -13.117 -18.078 -2.816 1 88.5 218 GLU B CA 1
ATOM 3839 C C . GLU B 1 218 ? -13.852 -18.438 -1.532 1 88.5 218 GLU B C 1
ATOM 3841 O O . GLU B 1 218 ? -13.75 -19.562 -1.05 1 88.5 218 GLU B O 1
ATOM 3846 N N . GLU B 1 219 ? -14.547 -17.516 -1.074 1 85.38 219 GLU B N 1
ATOM 3847 C CA . GLU B 1 219 ? -15.305 -17.75 0.154 1 85.38 219 GLU B CA 1
ATOM 3848 C C . GLU B 1 219 ? -16.406 -18.766 -0.065 1 85.38 219 GLU B C 1
ATOM 3850 O O . GLU B 1 219 ? -16.641 -19.625 0.785 1 85.38 219 GLU B O 1
ATOM 3855 N N . MET B 1 220 ? -17.094 -18.672 -1.133 1 84.88 220 MET B N 1
ATOM 3856 C CA . MET B 1 220 ? -18.188 -19.562 -1.454 1 84.88 220 MET B CA 1
ATOM 3857 C C . MET B 1 220 ? -17.703 -21 -1.655 1 84.88 220 MET B C 1
ATOM 3859 O O . MET B 1 220 ? -18.438 -21.953 -1.407 1 84.88 220 MET B O 1
ATOM 3863 N N . CYS B 1 221 ? -16.484 -21.062 -2.068 1 80.94 221 CYS B N 1
ATOM 3864 C CA . CYS B 1 221 ? -15.93 -22.375 -2.354 1 80.94 221 CYS B CA 1
ATOM 3865 C C . CYS B 1 221 ? -15.203 -22.938 -1.135 1 80.94 221 CYS B C 1
ATOM 3867 O O . CYS B 1 221 ? -14.516 -23.953 -1.232 1 80.94 221 CYS B O 1
ATOM 3869 N N . GLY B 1 222 ? -15.414 -22.391 0.1 1 69.31 222 GLY B N 1
ATOM 3870 C CA . GLY B 1 222 ? -14.977 -22.938 1.38 1 69.31 222 GLY B CA 1
ATOM 3871 C C . GLY B 1 222 ? -13.555 -22.547 1.731 1 69.31 222 GLY B C 1
ATOM 3872 O O . GLY B 1 222 ? -12.938 -23.172 2.605 1 69.31 222 GLY B O 1
ATOM 3873 N N . GLY B 1 223 ? -13.039 -21.703 1.116 1 62.66 223 GLY B N 1
ATOM 3874 C CA . GLY B 1 223 ? -11.625 -21.531 1.411 1 62.66 223 GLY B CA 1
ATOM 3875 C C . GLY B 1 223 ? -11.281 -20.141 1.901 1 62.66 223 GLY B C 1
ATOM 3876 O O . GLY B 1 223 ? -12.078 -19.219 1.761 1 62.66 223 GLY B O 1
ATOM 3877 N N . ILE B 1 224 ? -10.336 -20.141 2.826 1 63.66 224 ILE B N 1
ATOM 3878 C CA . ILE B 1 224 ? -9.641 -18.906 3.172 1 63.66 224 ILE B CA 1
ATOM 3879 C C . ILE B 1 224 ? -8.734 -18.469 2.018 1 63.66 224 ILE B C 1
ATOM 3881 O O . ILE B 1 224 ? -7.832 -17.656 2.197 1 63.66 224 ILE B O 1
ATOM 3885 N N . GLY B 1 225 ? -9.273 -18.75 0.826 1 68.19 225 GLY B N 1
ATOM 3886 C CA . GLY B 1 225 ? -8.5 -18.484 -0.372 1 68.19 225 GLY B CA 1
ATOM 3887 C C . GLY B 1 225 ? -8.766 -19.453 -1.498 1 68.19 225 GLY B C 1
ATOM 3888 O O . GLY B 1 225 ? -9.82 -20.094 -1.533 1 68.19 225 GLY B O 1
ATOM 3889 N N . ALA B 1 226 ? -7.793 -19.422 -2.469 1 77.94 226 ALA B N 1
ATOM 3890 C CA . ALA B 1 226 ? -7.945 -20.328 -3.607 1 77.94 226 ALA B CA 1
ATOM 3891 C C . ALA B 1 226 ? -7.797 -21.781 -3.176 1 77.94 226 ALA B C 1
ATOM 3893 O O . ALA B 1 226 ? -7.059 -22.078 -2.238 1 77.94 226 ALA B O 1
ATOM 3894 N N . ASN B 1 227 ? -8.453 -22.641 -3.789 1 81.44 227 ASN B N 1
ATOM 3895 C CA . ASN B 1 227 ? -8.398 -24.062 -3.492 1 81.44 227 ASN B CA 1
ATOM 3896 C C . ASN B 1 227 ? -7.176 -24.719 -4.121 1 81.44 227 ASN B C 1
ATOM 3898 O O . ASN B 1 227 ? -6.648 -25.703 -3.59 1 81.44 227 ASN B O 1
ATOM 3902 N N . LEU B 1 228 ? -6.812 -24.188 -5.203 1 85.19 228 LEU B N 1
ATOM 3903 C CA . LEU B 1 228 ? -5.676 -24.719 -5.953 1 85.19 228 LEU B CA 1
ATOM 3904 C C . LEU B 1 228 ? -4.871 -23.578 -6.578 1 85.19 228 LEU B C 1
ATOM 3906 O O . LEU B 1 228 ? -5.441 -22.656 -7.148 1 85.19 228 LEU B O 1
ATOM 3910 N N . ILE B 1 229 ? -3.598 -23.719 -6.379 1 90.25 229 ILE B N 1
ATOM 3911 C CA . ILE B 1 229 ? -2.699 -22.766 -7.027 1 90.25 229 ILE B CA 1
ATOM 3912 C C . ILE B 1 229 ? -1.631 -23.516 -7.816 1 90.25 229 ILE B C 1
ATOM 3914 O O . ILE B 1 229 ? -0.966 -24.406 -7.277 1 90.25 229 ILE B O 1
ATOM 3918 N N . THR B 1 230 ? -1.521 -23.203 -9.039 1 91.62 230 THR B N 1
ATOM 3919 C CA . THR B 1 230 ? -0.523 -23.828 -9.906 1 91.62 230 THR B CA 1
ATOM 3920 C C . THR B 1 230 ? 0.408 -22.781 -10.5 1 91.62 230 THR B C 1
ATOM 3922 O O . THR B 1 230 ? -0.013 -21.656 -10.773 1 91.62 230 THR B O 1
ATOM 3925 N N . CYS B 1 231 ? 1.579 -23.188 -10.641 1 92.56 231 CYS B N 1
ATOM 3926 C CA . CYS B 1 231 ? 2.559 -22.25 -11.18 1 92.56 231 CYS B CA 1
ATOM 3927 C C . CYS B 1 231 ? 3.291 -22.844 -12.375 1 92.56 231 CYS B C 1
ATOM 3929 O O . CYS B 1 231 ? 3.744 -23.984 -12.32 1 92.56 231 CYS B O 1
ATOM 3931 N N . TYR B 1 232 ? 3.346 -22.047 -13.43 1 91.5 232 TYR B N 1
ATOM 3932 C CA . TYR B 1 232 ? 4.078 -22.438 -14.625 1 91.5 232 TYR B CA 1
ATOM 3933 C C . TYR B 1 232 ? 5.18 -21.438 -14.945 1 91.5 232 TYR B C 1
ATOM 3935 O O . TYR B 1 232 ? 4.996 -20.234 -14.781 1 91.5 232 TYR B O 1
ATOM 3943 N N . ASN B 1 233 ? 6.324 -21.906 -15.328 1 90.62 233 ASN B N 1
ATOM 3944 C CA . ASN B 1 233 ? 7.438 -21.125 -15.859 1 90.62 233 ASN B CA 1
ATOM 3945 C C . ASN B 1 233 ? 7.941 -21.688 -17.188 1 90.62 233 ASN B C 1
ATOM 3947 O O . ASN B 1 233 ? 8.469 -22.797 -17.234 1 90.62 233 ASN B O 1
ATOM 3951 N N . ASN B 1 234 ? 7.863 -20.938 -18.25 1 86.88 234 ASN B N 1
ATOM 3952 C CA . ASN B 1 234 ? 8.281 -21.375 -19.578 1 86.88 234 ASN B CA 1
ATOM 3953 C C . ASN B 1 234 ? 7.625 -22.688 -19.969 1 86.88 234 ASN B C 1
ATOM 3955 O O . ASN B 1 234 ? 8.305 -23.625 -20.406 1 86.88 234 ASN B O 1
ATOM 3959 N N . GLY B 1 235 ? 6.32 -22.812 -19.625 1 86.56 235 GLY B N 1
ATOM 3960 C CA . GLY B 1 235 ? 5.547 -23.969 -20.031 1 86.56 235 GLY B CA 1
ATOM 3961 C C . GLY B 1 235 ? 5.781 -25.172 -19.141 1 86.56 235 GLY B C 1
ATOM 3962 O O . GLY B 1 235 ? 5.168 -26.234 -19.344 1 86.56 235 GLY B O 1
ATOM 3963 N N . ILE B 1 236 ? 6.59 -25.031 -18.172 1 89.44 236 ILE B N 1
ATOM 3964 C CA . ILE B 1 236 ? 6.91 -26.141 -17.266 1 89.44 236 ILE B CA 1
ATOM 3965 C C . ILE B 1 236 ? 6.227 -25.906 -15.922 1 89.44 236 ILE B C 1
ATOM 3967 O O . ILE B 1 236 ? 6.277 -24.812 -15.359 1 89.44 236 ILE B O 1
ATOM 3971 N N . LEU B 1 237 ? 5.57 -26.969 -15.461 1 90.75 237 LEU B N 1
ATOM 3972 C CA . LEU B 1 237 ? 4.926 -26.891 -14.156 1 90.75 237 LEU B CA 1
ATOM 3973 C C . LEU B 1 237 ? 5.965 -26.812 -13.039 1 90.75 237 LEU B C 1
ATOM 3975 O O . LEU B 1 237 ? 6.812 -27.703 -12.914 1 90.75 237 LEU B O 1
ATOM 3979 N N . CYS B 1 238 ? 5.961 -25.766 -12.273 1 87.44 238 CYS B N 1
ATOM 3980 C CA . CYS B 1 238 ? 6.945 -25.547 -11.219 1 87.44 238 CYS B CA 1
ATOM 3981 C C . CYS B 1 238 ? 6.406 -26.016 -9.875 1 87.44 238 CYS B C 1
ATOM 3983 O O . CYS B 1 238 ? 7.18 -26.281 -8.945 1 87.44 238 CYS B O 1
ATOM 3985 N N . GLY B 1 239 ? 5.109 -25.984 -9.688 1 86 239 GLY B N 1
ATOM 3986 C CA . GLY B 1 239 ? 4.539 -26.406 -8.422 1 86 239 GLY B CA 1
ATOM 3987 C C . GLY B 1 239 ? 3.033 -26.219 -8.359 1 86 239 GLY B C 1
ATOM 3988 O O . GLY B 1 239 ? 2.455 -25.5 -9.172 1 86 239 GLY B O 1
ATOM 3989 N N . SER B 1 240 ? 2.482 -27 -7.523 1 88 240 SER B N 1
ATOM 3990 C CA . SER B 1 240 ? 1.051 -26.906 -7.25 1 88 240 SER B CA 1
ATOM 3991 C C . SER B 1 240 ? 0.764 -27.031 -5.758 1 88 240 SER B C 1
ATOM 3993 O O . SER B 1 240 ? 1.423 -27.797 -5.055 1 88 240 SER B O 1
ATOM 3995 N N . GLN B 1 241 ? -0.056 -26.188 -5.305 1 88.12 241 GLN B N 1
ATOM 3996 C CA . GLN B 1 241 ? -0.465 -26.234 -3.902 1 88.12 241 GLN B CA 1
ATOM 3997 C C . GLN B 1 241 ? -1.981 -26.344 -3.775 1 88.12 241 GLN B C 1
ATOM 3999 O O . GLN B 1 241 ? -2.719 -25.562 -4.379 1 88.12 241 GLN B O 1
ATOM 4004 N N . LYS B 1 242 ? -2.4 -27.297 -2.977 1 85.56 242 LYS B N 1
ATOM 4005 C CA . LYS B 1 242 ? -3.824 -27.484 -2.727 1 85.56 242 LYS B CA 1
ATOM 4006 C C . LYS B 1 242 ? -4.199 -27.062 -1.309 1 85.56 242 LYS B C 1
ATOM 4008 O O . LYS B 1 242 ? -3.443 -27.297 -0.364 1 85.56 242 LYS B O 1
ATOM 4013 N N . PHE B 1 243 ? -5.379 -26.359 -1.278 1 81.62 243 PHE B N 1
ATOM 4014 C CA . PHE B 1 243 ? -5.844 -25.922 0.032 1 81.62 243 PHE B CA 1
ATOM 4015 C C . PHE B 1 243 ? -7.25 -26.438 0.311 1 81.62 243 PHE B C 1
ATOM 4017 O O . PHE B 1 243 ? -8.023 -26.672 -0.617 1 81.62 243 PHE B O 1
ATOM 4024 N N . GLY B 1 244 ? -7.738 -26.422 1.664 1 67.81 244 GLY B N 1
ATOM 4025 C CA . GLY B 1 244 ? -9.102 -26.656 2.104 1 67.81 244 GLY B CA 1
ATOM 4026 C C . GLY B 1 244 ? -9.516 -28.109 1.99 1 67.81 244 GLY B C 1
ATOM 4027 O O . GLY B 1 244 ? -10.688 -28.453 2.166 1 67.81 244 GLY B O 1
ATOM 4028 N N . GLY B 1 245 ? -8.586 -29.062 1.792 1 60.56 245 GLY B N 1
ATOM 4029 C CA . GLY B 1 245 ? -8.938 -30.469 1.812 1 60.56 245 GLY B CA 1
ATOM 4030 C C . GLY B 1 245 ? -9.734 -30.906 0.597 1 60.56 245 GLY B C 1
ATOM 4031 O O . GLY B 1 245 ? -10.43 -31.922 0.637 1 60.56 245 GLY B O 1
ATOM 4032 N N . CYS B 1 246 ? -9.867 -30.016 -0.33 1 56.88 246 CYS B N 1
ATOM 4033 C CA . CYS B 1 246 ? -10.703 -30.453 -1.444 1 56.88 246 CYS B CA 1
ATOM 4034 C C . CYS B 1 246 ? -10 -31.516 -2.275 1 56.88 246 CYS B C 1
ATOM 4036 O O . CYS B 1 246 ? -8.789 -31.438 -2.482 1 56.88 246 CYS B O 1
ATOM 4038 N N . ASN B 1 247 ? -10.531 -32.656 -2.26 1 64.62 247 ASN B N 1
ATOM 4039 C CA . ASN B 1 247 ? -10.07 -33.75 -3.129 1 64.62 247 ASN B CA 1
ATOM 4040 C C . ASN B 1 247 ? -10.477 -33.5 -4.582 1 64.62 247 ASN B C 1
ATOM 4042 O O . ASN B 1 247 ? -11.664 -33.531 -4.91 1 64.62 247 ASN B O 1
ATOM 4046 N N . LEU B 1 248 ? -9.586 -32.938 -5.324 1 72.94 248 LEU B N 1
ATOM 4047 C CA . LEU B 1 248 ? -9.828 -32.656 -6.738 1 72.94 248 LEU B CA 1
ATOM 4048 C C . LEU B 1 248 ? -9.797 -33.969 -7.543 1 72.94 248 LEU B C 1
ATOM 4050 O O . LEU B 1 248 ? -8.945 -34.812 -7.312 1 72.94 248 LEU B O 1
ATOM 4054 N N . SER B 1 249 ? -10.836 -34.062 -8.289 1 78.19 249 SER B N 1
ATOM 4055 C CA . SER B 1 249 ? -10.766 -35.156 -9.258 1 78.19 249 SER B CA 1
ATOM 4056 C C . SER B 1 249 ? -9.617 -34.938 -10.242 1 78.19 249 SER B C 1
ATOM 4058 O O . SER B 1 249 ? -9.156 -33.812 -10.43 1 78.19 249 SER B O 1
ATOM 4060 N N . ILE B 1 250 ? -9.133 -35.969 -10.742 1 81.88 250 ILE B N 1
ATOM 4061 C CA . ILE B 1 250 ? -8.047 -35.938 -11.711 1 81.88 250 ILE B CA 1
ATOM 4062 C C . ILE B 1 250 ? -8.445 -35.094 -12.914 1 81.88 250 ILE B C 1
ATOM 4064 O O . ILE B 1 250 ? -7.637 -34.312 -13.438 1 81.88 250 ILE B O 1
ATOM 4068 N N . GLU B 1 251 ? -9.695 -35.188 -13.211 1 83.44 251 GLU B N 1
ATOM 4069 C CA . GLU B 1 251 ? -10.188 -34.438 -14.367 1 83.44 251 GLU B CA 1
ATOM 4070 C C . GLU B 1 251 ? -10.141 -32.938 -14.117 1 83.44 251 GLU B C 1
ATOM 4072 O O . GLU B 1 251 ? -9.727 -32.156 -14.984 1 83.44 251 GLU B O 1
ATOM 4077 N N . CYS B 1 252 ? -10.492 -32.562 -12.977 1 83.88 252 CYS B N 1
ATOM 4078 C CA . CYS B 1 252 ? -10.492 -31.156 -12.617 1 83.88 252 CYS B CA 1
ATOM 4079 C C . CYS B 1 252 ? -9.078 -30.609 -12.555 1 83.88 252 CYS B C 1
ATOM 4081 O O . CYS B 1 252 ? -8.828 -29.484 -12.969 1 83.88 252 CYS B O 1
ATOM 4083 N N . GLU B 1 253 ? -8.242 -31.453 -12.07 1 86.44 253 GLU B N 1
ATOM 4084 C CA . GLU B 1 253 ? -6.84 -31.047 -11.969 1 86.44 253 GLU B CA 1
ATOM 4085 C C . GLU B 1 253 ? -6.223 -30.844 -13.352 1 86.44 253 GLU B C 1
ATOM 4087 O O . GLU B 1 253 ? -5.496 -29.875 -13.578 1 86.44 253 GLU B O 1
ATOM 4092 N N . GLU B 1 254 ? -6.516 -31.734 -14.211 1 89.44 254 GLU B N 1
ATOM 4093 C CA . GLU B 1 254 ? -5.996 -31.625 -15.57 1 89.44 254 GLU B CA 1
ATOM 4094 C C . GLU B 1 254 ? -6.531 -30.391 -16.281 1 89.44 254 GLU B C 1
ATOM 4096 O O . GLU B 1 254 ? -5.797 -29.719 -17 1 89.44 254 GLU B O 1
ATOM 4101 N N . GLU B 1 255 ? -7.758 -30.156 -16.078 1 90.38 255 GLU B N 1
ATOM 4102 C CA . GLU B 1 255 ? -8.367 -28.969 -16.656 1 90.38 255 GLU B CA 1
ATOM 4103 C C . GLU B 1 255 ? -7.727 -27.688 -16.125 1 90.38 255 GLU B C 1
ATOM 4105 O O . GLU B 1 255 ? -7.441 -26.766 -16.875 1 90.38 255 GLU B O 1
ATOM 4110 N N . ALA B 1 256 ? -7.508 -27.719 -14.836 1 90.62 256 ALA B N 1
ATOM 4111 C CA . ALA B 1 256 ? -6.883 -26.578 -14.188 1 90.62 256 ALA B CA 1
ATOM 4112 C C . ALA B 1 256 ? -5.477 -26.328 -14.734 1 90.62 256 ALA B C 1
ATOM 4114 O O . ALA B 1 256 ? -5.082 -25.188 -14.969 1 90.62 256 ALA B O 1
ATOM 4115 N N . LEU B 1 257 ? -4.781 -27.422 -14.969 1 92.38 257 LEU B N 1
ATOM 4116 C CA . LEU B 1 257 ? -3.416 -27.312 -15.477 1 92.38 257 LEU B CA 1
ATOM 4117 C C . LEU B 1 257 ? -3.404 -26.75 -16.891 1 92.38 257 LEU B C 1
ATOM 4119 O O . LEU B 1 257 ? -2.539 -25.938 -17.234 1 92.38 257 LEU B O 1
ATOM 4123 N N . LYS B 1 258 ? -4.348 -27.141 -17.672 1 92.38 258 LYS B N 1
ATOM 4124 C CA . LYS B 1 258 ? -4.453 -26.641 -19.031 1 92.38 258 LYS B CA 1
ATOM 4125 C C . LYS B 1 258 ? -4.738 -25.141 -19.047 1 92.38 258 LYS B C 1
ATOM 4127 O O . LYS B 1 258 ? -4.09 -24.375 -19.766 1 92.38 258 LYS B O 1
ATOM 4132 N N . ILE B 1 259 ? -5.641 -24.766 -18.266 1 92.69 259 ILE B N 1
ATOM 4133 C CA . ILE B 1 259 ? -6.012 -23.344 -18.172 1 92.69 259 ILE B CA 1
ATOM 4134 C C . ILE B 1 259 ? -4.82 -22.531 -17.672 1 92.69 259 ILE B C 1
ATOM 4136 O O . ILE B 1 259 ? -4.523 -21.469 -18.203 1 92.69 259 ILE B O 1
ATOM 4140 N N . ALA B 1 260 ? -4.137 -23.062 -16.672 1 93.75 260 ALA B N 1
ATOM 4141 C CA . ALA B 1 260 ? -2.994 -22.375 -16.062 1 93.75 260 ALA B CA 1
ATOM 4142 C C . ALA B 1 260 ? -1.88 -22.172 -17.094 1 93.75 260 ALA B C 1
ATOM 4144 O O . ALA B 1 260 ? -1.25 -21.109 -17.125 1 93.75 260 ALA B O 1
ATOM 4145 N N . LYS B 1 261 ? -1.655 -23.141 -17.891 1 92.69 261 LYS B N 1
ATOM 4146 C CA . LYS B 1 261 ? -0.614 -23.062 -18.906 1 92.69 261 LYS B CA 1
ATOM 4147 C C . LYS B 1 261 ? -0.931 -21.969 -19.938 1 92.69 261 LYS B C 1
ATOM 4149 O O . LYS B 1 261 ? -0.056 -21.188 -20.297 1 92.69 261 LYS B O 1
ATOM 4154 N N . GLU B 1 262 ? -2.16 -21.906 -20.375 1 91.31 262 GLU B N 1
ATOM 4155 C CA . GLU B 1 262 ? -2.586 -20.875 -21.328 1 91.31 262 GLU B CA 1
ATOM 4156 C C . GLU B 1 262 ? -2.5 -19.484 -20.703 1 91.31 262 GLU B C 1
ATOM 4158 O O . GLU B 1 262 ? -2.049 -18.547 -21.359 1 91.31 262 GLU B O 1
ATOM 4163 N N . ARG B 1 263 ? -2.902 -19.438 -19.516 1 91.5 263 ARG B N 1
ATOM 4164 C CA . ARG B 1 263 ? -2.871 -18.156 -18.797 1 91.5 263 ARG B CA 1
ATOM 4165 C C . ARG B 1 263 ? -1.438 -17.688 -18.594 1 91.5 263 ARG B C 1
ATOM 4167 O O . ARG B 1 263 ? -1.159 -16.484 -18.703 1 91.5 263 ARG B O 1
ATOM 4174 N N . ALA B 1 264 ? -0.608 -18.578 -18.281 1 92.25 264 ALA B N 1
ATOM 4175 C CA . ALA B 1 264 ? 0.793 -18.234 -18.062 1 92.25 264 ALA B CA 1
ATOM 4176 C C . ALA B 1 264 ? 1.384 -17.531 -19.297 1 92.25 264 ALA B C 1
ATOM 4178 O O . ALA B 1 264 ? 2.121 -16.562 -19.172 1 92.25 264 ALA B O 1
ATOM 4179 N N . GLN B 1 265 ? 0.986 -17.953 -20.422 1 90.75 265 GLN B N 1
ATOM 4180 C CA . GLN B 1 265 ? 1.472 -17.344 -21.656 1 90.75 265 GLN B CA 1
ATOM 4181 C C . GLN B 1 265 ? 0.946 -15.922 -21.812 1 90.75 265 GLN B C 1
ATOM 4183 O O . GLN B 1 265 ? 1.692 -15.023 -22.203 1 90.75 265 GLN B O 1
ATOM 4188 N N . ALA B 1 266 ? -0.27 -15.781 -21.531 1 89.38 266 ALA B N 1
ATOM 4189 C CA . ALA B 1 266 ? -0.896 -14.469 -21.672 1 89.38 266 ALA B CA 1
ATOM 4190 C C . ALA B 1 266 ? -0.275 -13.469 -20.688 1 89.38 266 ALA B C 1
ATOM 4192 O O . ALA B 1 266 ? 0.002 -12.328 -21.062 1 89.38 266 ALA B O 1
ATOM 4193 N N . VAL B 1 267 ? -0.066 -13.914 -19.484 1 91.31 267 VAL B N 1
ATOM 4194 C CA . VAL B 1 267 ? 0.496 -13.055 -18.453 1 91.31 267 VAL B CA 1
ATOM 4195 C C . VAL B 1 267 ? 1.935 -12.688 -18.812 1 91.31 267 VAL B C 1
ATOM 4197 O O . VAL B 1 267 ? 2.346 -11.531 -18.656 1 91.31 267 VAL B O 1
ATOM 4200 N N . GLU B 1 268 ? 2.648 -13.648 -19.25 1 91.25 268 GLU B N 1
ATOM 4201 C CA . GLU B 1 268 ? 4.02 -13.406 -19.703 1 91.25 268 GLU B CA 1
ATOM 4202 C C . GLU B 1 268 ? 4.07 -12.32 -20.766 1 91.25 268 GLU B C 1
ATOM 4204 O O . GLU B 1 268 ? 4.941 -11.445 -20.734 1 91.25 268 GLU B O 1
ATOM 4209 N N . GLU B 1 269 ? 3.15 -12.367 -21.656 1 90.31 269 GLU B N 1
ATOM 4210 C CA . GLU B 1 269 ? 3.1 -11.375 -22.719 1 90.31 269 GLU B CA 1
ATOM 4211 C C . GLU B 1 269 ? 2.816 -9.984 -22.172 1 90.31 269 GLU B C 1
ATOM 4213 O O . GLU B 1 269 ? 3.434 -9.008 -22.594 1 90.31 269 GLU B O 1
ATOM 4218 N N . VAL B 1 270 ? 1.944 -9.891 -21.281 1 90.25 270 VAL B N 1
ATOM 4219 C CA . VAL B 1 270 ? 1.576 -8.609 -20.688 1 90.25 270 VAL B CA 1
ATOM 4220 C C . VAL B 1 270 ? 2.777 -8.016 -19.953 1 90.25 270 VAL B C 1
ATOM 4222 O O . VAL B 1 270 ? 3.086 -6.828 -20.109 1 90.25 270 VAL B O 1
ATOM 4225 N N . VAL B 1 271 ? 3.465 -8.82 -19.203 1 91.81 271 VAL B N 1
ATOM 4226 C CA . VAL B 1 271 ? 4.605 -8.359 -18.422 1 91.81 271 VAL B CA 1
ATOM 4227 C C . VAL B 1 271 ? 5.73 -7.918 -19.344 1 91.81 271 VAL B C 1
ATOM 4229 O O . VAL B 1 271 ? 6.316 -6.852 -19.156 1 91.81 271 VAL B O 1
ATOM 4232 N N . ASP B 1 272 ? 5.906 -8.68 -20.359 1 90.81 272 ASP B N 1
ATOM 4233 C CA . ASP B 1 272 ? 6.98 -8.383 -21.297 1 90.81 272 ASP B CA 1
ATOM 4234 C C . ASP B 1 272 ? 6.711 -7.078 -22.047 1 90.81 272 ASP B C 1
ATOM 4236 O O . ASP B 1 272 ? 7.617 -6.258 -22.219 1 90.81 272 ASP B O 1
ATOM 4240 N N . VAL B 1 273 ? 5.523 -6.879 -22.422 1 90.75 273 VAL B N 1
ATOM 4241 C CA . VAL B 1 273 ? 5.156 -5.668 -23.156 1 90.75 273 VAL B CA 1
ATOM 4242 C C . VAL B 1 273 ? 5.32 -4.449 -22.234 1 90.75 273 VAL B C 1
ATOM 4244 O O . VAL B 1 273 ? 5.809 -3.404 -22.672 1 90.75 273 VAL B O 1
ATOM 4247 N N . CYS B 1 274 ? 4.93 -4.582 -21.062 1 90.75 274 CYS B N 1
ATOM 4248 C CA . CYS B 1 274 ? 5.043 -3.484 -20.109 1 90.75 274 CYS B CA 1
ATOM 4249 C C . CYS B 1 274 ? 6.504 -3.119 -19.859 1 90.75 274 CYS B C 1
ATOM 4251 O O . CYS B 1 274 ? 6.855 -1.939 -19.828 1 90.75 274 CYS B O 1
ATOM 4253 N N . ILE B 1 275 ? 7.316 -4.109 -19.734 1 90.75 275 ILE B N 1
ATOM 4254 C CA . ILE B 1 275 ? 8.734 -3.891 -19.484 1 90.75 275 ILE B CA 1
ATOM 4255 C C . ILE B 1 275 ? 9.383 -3.246 -20.703 1 90.75 275 ILE B C 1
ATOM 4257 O O . ILE B 1 275 ? 10.195 -2.326 -20.578 1 90.75 275 ILE B O 1
ATOM 4261 N N . LYS B 1 276 ? 8.977 -3.729 -21.859 1 90.31 276 LYS B N 1
ATOM 4262 C CA . LYS B 1 276 ? 9.516 -3.166 -23.094 1 90.31 276 LYS B CA 1
ATOM 4263 C C . LYS B 1 276 ? 9.133 -1.697 -23.234 1 90.31 276 LYS B C 1
ATOM 4265 O O . LYS B 1 276 ? 9.961 -0.872 -23.625 1 90.31 276 LYS B O 1
ATOM 4270 N N . ASN B 1 277 ? 7.926 -1.368 -22.922 1 88.31 277 ASN B N 1
ATOM 4271 C CA . ASN B 1 277 ? 7.461 0.014 -22.984 1 88.31 277 ASN B CA 1
ATOM 4272 C C . ASN B 1 277 ? 8.211 0.901 -22 1 88.31 277 ASN B C 1
ATOM 4274 O O . ASN B 1 277 ? 8.547 2.043 -22.312 1 88.31 277 ASN B O 1
ATOM 4278 N N . TYR B 1 278 ? 8.453 0.393 -20.953 1 87.81 278 TYR B N 1
ATOM 4279 C CA . TYR B 1 278 ? 9.203 1.111 -19.938 1 87.81 278 TYR B CA 1
ATOM 4280 C C . TYR B 1 278 ? 10.633 1.385 -20.406 1 87.81 278 TYR B C 1
ATOM 4282 O O . TYR B 1 278 ? 11.141 2.496 -20.234 1 87.81 278 TYR B O 1
ATOM 4290 N N . GLU B 1 279 ? 11.195 0.37 -20.938 1 86.12 279 GLU B N 1
ATOM 4291 C CA . GLU B 1 279 ? 12.562 0.519 -21.422 1 86.12 279 GLU B CA 1
ATOM 4292 C C . GLU B 1 279 ? 12.633 1.527 -22.562 1 86.12 279 GLU B C 1
ATOM 4294 O O . GLU B 1 279 ? 13.609 2.275 -22.672 1 86.12 279 GLU B O 1
ATOM 4299 N N . LEU B 1 280 ? 11.609 1.577 -23.297 1 85.19 280 LEU B N 1
ATOM 4300 C CA . LEU B 1 280 ? 11.555 2.529 -24.391 1 85.19 280 LEU B CA 1
ATOM 4301 C C . LEU B 1 280 ? 11.398 3.955 -23.875 1 85.19 280 LEU B C 1
ATOM 4303 O O . LEU B 1 280 ? 11.953 4.895 -24.453 1 85.19 280 LEU B O 1
ATOM 4307 N N . GLU B 1 281 ? 10.742 4.105 -22.797 1 81.31 281 GLU B N 1
ATOM 4308 C CA . GLU B 1 281 ? 10.5 5.418 -22.203 1 81.31 281 GLU B CA 1
ATOM 4309 C C . GLU B 1 281 ? 11.758 5.957 -21.531 1 81.31 281 GLU B C 1
ATOM 4311 O O . GLU B 1 281 ? 12.023 7.16 -21.562 1 81.31 281 GLU B O 1
ATOM 4316 N N . ILE B 1 282 ? 12.531 5.113 -20.906 1 76.44 282 ILE B N 1
ATOM 4317 C CA . ILE B 1 282 ? 13.727 5.555 -20.203 1 76.44 282 ILE B CA 1
ATOM 4318 C C . ILE B 1 282 ? 14.844 5.844 -21.188 1 76.44 282 ILE B C 1
ATOM 4320 O O . ILE B 1 282 ? 15.688 6.715 -20.953 1 76.44 282 ILE B O 1
ATOM 4324 N N . ASN B 1 283 ? 14.898 5.066 -22.266 1 70.44 283 ASN B N 1
ATOM 4325 C CA . ASN B 1 283 ? 15.938 5.281 -23.266 1 70.44 283 ASN B CA 1
ATOM 4326 C C . ASN B 1 283 ? 15.617 6.48 -24.156 1 70.44 283 ASN B C 1
ATOM 4328 O O . ASN B 1 283 ? 16.438 6.887 -24.969 1 70.44 283 ASN B O 1
ATOM 4332 N N . LYS B 1 284 ? 14.586 7.285 -23.969 1 58.78 284 LYS B N 1
ATOM 4333 C CA . LYS B 1 284 ? 14.312 8.516 -24.703 1 58.78 284 LYS B CA 1
ATOM 4334 C C . LYS B 1 284 ? 14.828 9.734 -23.938 1 58.78 284 LYS B C 1
ATOM 4336 O O . LYS B 1 284 ? 14.805 9.758 -22.703 1 58.78 284 LYS B O 1
#

Solvent-accessible surface area (backbone atoms only — not comparable to full-atom values): 29574 Å² total; per-residue (Å²): 109,66,71,57,44,37,71,76,35,48,67,60,47,49,48,56,30,51,74,69,65,29,43,92,86,71,38,50,48,76,42,71,65,61,76,47,75,43,72,63,75,34,82,58,23,71,18,9,13,36,25,30,49,60,68,14,25,28,37,25,20,28,40,79,44,80,42,61,30,49,86,93,45,30,56,28,30,47,78,45,68,42,49,42,65,48,36,40,9,26,84,88,37,59,85,75,72,83,49,71,67,32,53,52,49,27,51,49,53,46,48,50,52,63,57,51,57,27,59,58,44,52,76,32,35,73,38,81,58,54,31,14,36,31,40,40,36,31,31,40,38,56,13,61,37,29,42,58,66,28,42,48,41,48,14,45,49,52,15,51,64,62,24,56,44,56,41,70,48,74,39,82,88,77,69,45,77,45,78,41,80,86,46,65,42,72,50,73,60,52,69,54,61,30,47,39,28,25,21,50,36,80,52,92,95,40,77,44,66,27,34,52,28,38,42,70,51,13,47,74,43,67,25,104,37,54,30,33,35,38,28,27,36,82,85,37,81,50,48,74,47,78,38,79,81,66,80,72,52,69,66,57,49,52,51,50,50,53,53,39,50,56,47,30,54,54,51,46,50,53,52,50,52,49,52,50,52,49,52,54,59,67,75,99,108,68,68,58,45,35,72,75,37,47,67,59,48,51,48,55,30,50,72,68,65,30,44,92,86,71,38,50,47,77,42,70,65,62,74,48,75,44,70,63,76,31,83,58,23,71,18,9,12,36,26,28,47,61,66,16,25,29,37,24,22,29,40,80,44,80,41,62,29,49,87,93,45,31,54,28,30,46,79,45,68,43,49,44,64,47,36,42,8,27,84,89,36,59,86,74,72,84,48,70,67,31,52,51,49,28,51,50,53,47,47,50,51,63,58,52,56,26,57,59,44,53,76,31,36,74,37,79,58,56,33,13,36,30,39,41,35,30,30,41,39,57,13,62,38,30,40,58,65,28,42,49,42,49,13,45,50,52,14,50,63,64,22,56,43,57,42,70,47,73,39,82,90,76,68,44,78,45,77,41,80,87,45,66,42,74,51,72,60,51,68,55,61,29,46,38,27,24,22,50,36,80,52,90,95,41,77,44,66,28,34,53,28,37,41,68,50,12,48,74,42,67,25,104,37,55,31,32,36,39,27,28,36,82,87,36,80,50,50,72,49,79,34,79,80,67,80,72,51,69,66,55,49,52,50,49,52,52,52,41,50,56,47,31,53,55,51,46,50,53,52,50,51,49,51,50,52,49,54,56,58,68,75,99

pLDDT: mean 88.02, std 9.99, range [43.97, 97.38]

Nearest PDB structures (foldseek):
  9g8n-assembly1_N  TM=9.470E-01  e=3.790E-32  Homo sapiens
  2pnz-assembly1_B  TM=9.384E-01  e=6.809E-27  Pyrococcus abyssi
  2wnr-assembly1_E  TM=9.347E-01  e=3.970E-26  Methanothermobacter thermautotrophicus
  4ba2-assembly1_A  TM=9.159E-01  e=4.484E-26  Saccharolobus solfataricus
  4ba1-assembly1_A  TM=9.043E-01  e=2.315E-25  Saccharolobus solfataricus

Radius of gyration: 25.69 Å; Cα contacts (8 Å, |Δi|>4): 1217; chains: 2; bounding box: 81×71×54 Å

Sequence (568 aa):
MAEIYKLIHPVKYFNDYLSRKIRPDGRAFHEQRNIKLNVNSIKAADASAVVKCGNTTVVCGIKLELATPKAEEPDVGFLVTNVELPPLCSSKYRPGPPTDSAQVTSTLVADIIANSKCIDLKDLSIVHDKLAWVLYCDMVCIDNDGSLVDACIMTLMASLKTLTLPKVTYDPETEEISVDTSVRTKLNVNGLPVATSFALYKHEQSNIVLADPSSYEEEMCGGIGANLITCYNNGILCGSQKFGGCNLSIECEEEALKIAKERAQAVEEVVDVCIKNYELEINKMAEIYKLIHPVKYFNDYLSRKIRPDGRAFHEQRNIKLNVNSIKAADASAVVKCGNTTVVCGIKLELATPKAEEPDVGFLVTNVELPPLCSSKYRPGPPTDSAQVTSTLVADIIANSKCIDLKDLSIVHDKLAWVLYCDMVCIDNDGSLVDACIMTLMASLKTLTLPKVTYDPETEEISVDTSVRTKLNVNGLPVATSFALYKHEQSNIVLADPSSYEEEMCGGIGANLITCYNNGILCGSQKFGGCNLSIECEEEALKIAKERAQAVEEVVDVCIKNYE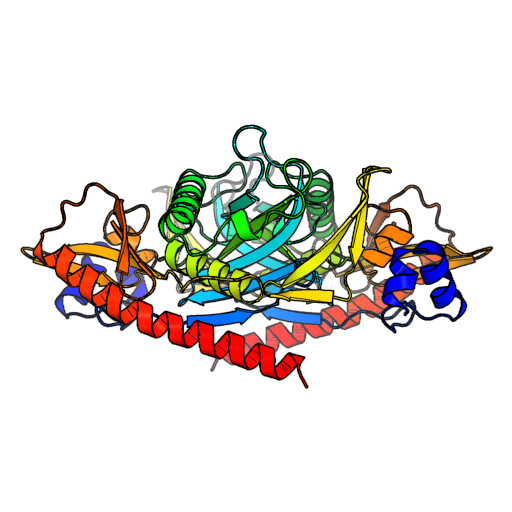LEINK